Protein AF-0000000084952777 (afdb_homodimer)

Foldseek 3Di:
DDPVVVLVVLLVLLLVLQLVQCLVPRLVRRDLCSSCVSSVHDSVSVCVPAVHSLRSLLVSQLVLLLVLLCQLCVPQDPPDDLLVNLVSSQVSNLVCCLVPVSSLSSNLCVVPDVSHDPVSVVVSVVSVVVVVVSQVVCVVVQFWDPDDVVQLCVFQPSVSSVQSVCVVVVNDPCDPVNSVVNNVRSSVSTTRDD/DDPVVVLVVLLVLLLVLQLVQCLVPRLVRRDLCSSCVSSVHDSVSVCVPAVDSLRSLLVSQLVLLLVLLCQLCVPQDPPDDLLVNLVSSQVSNLVCCLVPVSSLSSNLCVVPDVSHDPVSVVVSVVSVVVVVVSQVVCVVVQFWDPDDVVQLCVFQPSVSSVQSVCVVVVNDPCDPVNSVVSNVRSSVSTTRDD

Radius of gyration: 22.23 Å; Cα contacts (8 Å, |Δi|>4): 410; chains: 2; bounding box: 71×58×43 Å

pLDDT: mean 93.54, std 6.45, range [60.22, 98.75]

Solvent-accessible surface area (backbone atoms only — not comparable to full-atom values): 20845 Å² total; per-residue (Å²): 126,55,72,69,52,51,49,50,51,51,51,50,38,42,42,52,29,39,52,55,35,28,73,74,44,36,69,77,55,43,40,67,62,57,28,17,56,70,44,70,48,55,59,72,60,49,56,75,77,28,88,40,71,66,49,43,51,39,50,40,49,44,53,51,44,48,54,49,35,56,50,20,50,60,84,70,58,88,85,57,57,63,67,60,48,49,49,49,34,50,52,31,42,51,50,46,41,70,71,37,49,68,59,40,52,45,52,48,47,54,73,75,41,93,76,55,53,66,71,56,48,55,56,44,51,58,59,46,42,70,59,54,50,47,50,52,51,22,32,74,70,60,47,25,50,92,64,56,69,66,57,49,40,25,38,50,52,51,29,51,53,52,50,50,50,35,33,75,72,70,75,39,79,78,45,73,68,50,48,51,54,48,48,50,26,19,49,42,24,38,38,46,86,125,126,56,74,68,52,52,50,51,51,49,52,50,39,42,43,51,28,38,52,56,34,29,71,74,43,35,70,77,56,43,41,67,63,56,29,17,56,68,46,70,47,56,57,71,59,50,56,76,77,28,88,40,72,65,50,42,52,39,49,40,49,46,53,49,45,49,54,50,33,56,50,20,49,61,84,69,56,88,86,56,57,63,67,60,46,50,49,49,32,52,52,30,41,52,49,46,39,70,71,38,48,68,60,38,51,44,52,49,45,53,72,75,42,92,76,55,52,68,72,55,49,55,57,48,50,58,57,45,41,69,60,54,50,48,50,52,51,23,32,74,71,60,47,25,50,93,63,56,70,67,57,48,39,24,38,51,52,52,28,52,54,52,50,51,50,34,32,74,72,71,75,38,78,76,45,72,67,49,47,52,52,49,47,51,26,19,46,43,24,38,37,47,84,125

Nearest PDB structures (foldseek):
  3pas-assembly1_A  TM=9.299E-01  e=1.338E-11  Marinobacter nauticus VT8
  4me9-assembly1_B  TM=8.737E-01  e=8.935E-10  Bacillus cereus ATCC 10987
  3ppb-assembly1_B  TM=9.055E-01  e=4.751E-09  Shewanella loihica PV-4
  5gpa-assembly1_A  TM=7.811E-01  e=4.177E-06  Halalkalibacterium halodurans C-125
  2f07-assembly1_B  TM=6.994E-01  e=6.051E-05  Bacillus subtilis subsp. subtilis str. 168

InterPro domains:
  IPR001647 DNA-binding HTH domain, TetR-type [PF00440] (14-59)
  IPR001647 DNA-binding HTH domain, TetR-type [PR00455] (14-27)
  IPR001647 DNA-binding HTH domain, TetR-type [PR00455] (35-58)
  IPR001647 DNA-binding HTH domain, TetR-type [PS50977] (8-68)
  IPR009057 Homedomain-like superfamily [SSF46689] (5-75)
  IPR023772 DNA-binding HTH domain, TetR-type, conserved site [PS01081] (26-57)
  IPR054422 Tetracyclin repressor-like HI_0893, C-terminal domain [PF22604] (83-191)

Structure (mmCIF, N/CA/C/O backbone):
data_AF-0000000084952777-model_v1
#
loop_
_entity.id
_entity.type
_entity.pdbx_description
1 polymer 'Transcriptional regulator, TetR family'
#
loop_
_atom_site.group_PDB
_atom_site.id
_atom_site.type_symbol
_atom_site.label_atom_id
_atom_site.label_alt_id
_atom_site.label_comp_id
_atom_site.label_asym_id
_atom_site.label_entity_id
_atom_site.label_seq_id
_atom_site.pdbx_PDB_ins_code
_atom_site.Cartn_x
_atom_site.Cartn_y
_atom_site.Cartn_z
_atom_site.occupancy
_atom_site.B_iso_or_equiv
_atom_site.auth_seq_id
_atom_site.auth_comp_id
_atom_site.auth_asym_id
_atom_site.auth_atom_id
_atom_site.pdbx_PDB_model_num
ATOM 1 N N . MET A 1 1 ? 35.375 -10.57 -21.797 1 60.22 1 MET A N 1
ATOM 2 C CA . MET A 1 1 ? 34.938 -10.188 -20.469 1 60.22 1 MET A CA 1
ATOM 3 C C . MET A 1 1 ? 35.438 -11.18 -19.422 1 60.22 1 MET A C 1
ATOM 5 O O . MET A 1 1 ? 35.375 -12.391 -19.625 1 60.22 1 MET A O 1
ATOM 9 N N . GLY A 1 2 ? 36.031 -10.703 -18.359 1 70.94 2 GLY A N 1
ATOM 10 C CA . GLY A 1 2 ? 36.594 -11.617 -17.375 1 70.94 2 GLY A CA 1
ATOM 11 C C . GLY A 1 2 ? 35.562 -12.484 -16.703 1 70.94 2 GLY A C 1
ATOM 12 O O . GLY A 1 2 ? 34.344 -12.195 -16.781 1 70.94 2 GLY A O 1
ATOM 13 N N . GLN A 1 3 ? 35.875 -13.742 -16.391 1 75.44 3 GLN A N 1
ATOM 14 C CA . GLN A 1 3 ? 35 -14.703 -15.719 1 75.44 3 GLN A CA 1
ATOM 15 C C . GLN A 1 3 ? 34.125 -14.031 -14.672 1 75.44 3 GLN A C 1
ATOM 17 O O . GLN A 1 3 ? 32.969 -14.359 -14.539 1 75.44 3 GLN A O 1
ATOM 22 N N . LEU A 1 4 ? 34.75 -13.117 -14.008 1 75.75 4 LEU A N 1
ATOM 23 C CA . LEU A 1 4 ? 34.031 -12.391 -12.977 1 75.75 4 LEU A CA 1
ATOM 24 C C . LEU A 1 4 ? 32.906 -11.531 -13.594 1 75.75 4 LEU A C 1
ATOM 26 O O . LEU A 1 4 ? 31.812 -11.43 -13.039 1 75.75 4 LEU A O 1
ATOM 30 N N . GLN A 1 5 ? 33.188 -10.922 -14.656 1 79.56 5 GLN A N 1
ATOM 31 C CA . GLN A 1 5 ? 32.219 -10.086 -15.344 1 79.56 5 GLN A CA 1
ATOM 32 C C . GLN A 1 5 ? 31.062 -10.922 -15.875 1 79.56 5 GLN A C 1
ATOM 34 O O . GLN A 1 5 ? 29.891 -10.508 -15.797 1 79.56 5 GLN A O 1
ATOM 39 N N . LYS A 1 6 ? 31.359 -12.047 -16.391 1 77.75 6 LYS A N 1
ATOM 40 C CA . LYS A 1 6 ? 30.328 -12.938 -16.938 1 77.75 6 LYS A CA 1
ATOM 41 C C . LYS A 1 6 ? 29.391 -13.422 -15.828 1 77.75 6 LYS A C 1
ATOM 43 O O . LYS A 1 6 ? 28.188 -13.523 -16.047 1 77.75 6 LYS A O 1
ATOM 48 N N . SER A 1 7 ? 30.047 -13.688 -14.75 1 84.25 7 SER A N 1
ATOM 49 C CA . SER A 1 7 ? 29.25 -14.141 -13.617 1 84.25 7 SER A CA 1
ATOM 50 C C . SER A 1 7 ? 28.281 -13.055 -13.148 1 84.25 7 SER A C 1
ATOM 52 O O . SER A 1 7 ? 27.109 -13.336 -12.867 1 84.25 7 SER A O 1
ATOM 54 N N . LYS A 1 8 ? 28.812 -11.852 -13.141 1 87.44 8 LYS A N 1
ATOM 55 C CA . LYS A 1 8 ? 27.969 -10.734 -12.727 1 87.44 8 LYS A CA 1
ATOM 56 C C . LYS A 1 8 ? 26.828 -10.508 -13.703 1 87.44 8 LYS A C 1
ATOM 58 O O . LYS A 1 8 ? 25.703 -10.219 -13.297 1 87.44 8 LYS A O 1
ATOM 63 N N . ILE A 1 9 ? 27.125 -10.648 -14.883 1 89.19 9 ILE A N 1
ATOM 64 C CA . ILE A 1 9 ? 26.125 -10.445 -15.938 1 89.19 9 ILE A CA 1
ATOM 65 C C . ILE A 1 9 ? 25.031 -11.5 -15.82 1 89.19 9 ILE A C 1
ATOM 67 O O . ILE A 1 9 ? 23.844 -11.18 -15.93 1 89.19 9 ILE A O 1
ATOM 71 N N . LYS A 1 10 ? 25.438 -12.688 -15.578 1 91.31 10 LYS A N 1
ATOM 72 C CA . LYS A 1 10 ? 24.469 -13.773 -15.445 1 91.31 10 LYS A CA 1
ATOM 73 C C . LYS A 1 10 ? 23.594 -13.57 -14.211 1 91.31 10 LYS A C 1
ATOM 75 O O . LYS A 1 10 ? 22.375 -13.773 -14.273 1 91.31 10 LYS A O 1
ATOM 80 N N . ARG A 1 11 ? 24.219 -13.203 -13.172 1 94.62 11 ARG A N 1
ATOM 81 C CA . ARG A 1 11 ? 23.484 -12.953 -11.938 1 94.62 11 ARG A CA 1
ATOM 82 C C . ARG A 1 11 ? 22.422 -11.867 -12.141 1 94.62 11 ARG A C 1
ATOM 84 O O . ARG A 1 11 ? 21.281 -12.031 -11.734 1 94.62 11 ARG A O 1
ATOM 91 N N . ILE A 1 12 ? 22.828 -10.828 -12.797 1 94.75 12 ILE A N 1
ATOM 92 C CA . ILE A 1 12 ? 21.938 -9.703 -13.023 1 94.75 12 ILE A CA 1
ATOM 93 C C . ILE A 1 12 ? 20.797 -10.117 -13.969 1 94.75 12 ILE A C 1
ATOM 95 O O . ILE A 1 12 ? 19.656 -9.688 -13.805 1 94.75 12 ILE A O 1
ATOM 99 N N . ALA A 1 13 ? 21.125 -10.922 -14.906 1 94.88 13 ALA A N 1
ATOM 100 C CA . ALA A 1 13 ? 20.125 -11.43 -15.828 1 94.88 13 ALA A CA 1
ATOM 101 C C . ALA A 1 13 ? 19.062 -12.242 -15.086 1 94.88 13 ALA A C 1
ATOM 103 O O . ALA A 1 13 ? 17.875 -12.133 -15.383 1 94.88 13 ALA A O 1
ATOM 104 N N . LEU A 1 14 ? 19.516 -13.016 -14.172 1 96.12 14 LEU A N 1
ATOM 105 C CA . LEU A 1 14 ? 18.609 -13.836 -13.383 1 96.12 14 LEU A CA 1
ATOM 106 C C . LEU A 1 14 ? 17.734 -12.969 -12.477 1 96.12 14 LEU A C 1
ATOM 108 O O . LEU A 1 14 ? 16.531 -13.195 -12.367 1 96.12 14 LEU A O 1
ATOM 112 N N . LEU A 1 15 ? 18.328 -11.992 -11.891 1 97.06 15 LEU A N 1
ATOM 113 C CA . LEU A 1 15 ? 17.578 -11.07 -11.055 1 97.06 15 LEU A CA 1
ATOM 114 C C . LEU A 1 15 ? 16.547 -10.305 -11.875 1 97.06 15 LEU A C 1
ATOM 116 O O . LEU A 1 15 ? 15.398 -10.156 -11.461 1 97.06 15 LEU A O 1
ATOM 120 N N . SER A 1 16 ? 16.969 -9.875 -13.039 1 96.44 16 SER A N 1
ATOM 121 C CA . SER A 1 16 ? 16.078 -9.133 -13.922 1 96.44 16 SER A CA 1
ATOM 122 C C . SER A 1 16 ? 14.914 -9.992 -14.391 1 96.44 16 SER A C 1
ATOM 124 O O . SER A 1 16 ? 13.781 -9.523 -14.469 1 96.44 16 SER A O 1
ATOM 126 N N . ALA A 1 17 ? 15.211 -11.195 -14.734 1 96.12 17 ALA A N 1
ATOM 127 C CA . ALA A 1 17 ? 14.156 -12.133 -15.117 1 96.12 17 ALA A CA 1
ATOM 128 C C . ALA A 1 17 ? 13.164 -12.336 -13.969 1 96.12 17 ALA A C 1
ATOM 130 O O . ALA A 1 17 ? 11.953 -12.367 -14.195 1 96.12 17 ALA A O 1
ATOM 131 N N . THR A 1 18 ? 13.672 -12.492 -12.797 1 96.12 18 THR A N 1
ATOM 132 C CA . THR A 1 18 ? 12.828 -12.688 -11.617 1 96.12 18 THR A CA 1
ATOM 133 C C . THR A 1 18 ? 11.945 -11.461 -11.375 1 96.12 18 THR A C 1
ATOM 135 O O . THR A 1 18 ? 10.758 -11.602 -11.094 1 96.12 18 THR A O 1
ATOM 138 N N . LEU A 1 19 ? 12.539 -10.312 -11.508 1 96.25 19 LEU A N 1
ATOM 139 C CA . LEU A 1 19 ? 11.805 -9.062 -11.344 1 96.25 19 LEU A CA 1
ATOM 140 C C . LEU A 1 19 ? 10.602 -9.008 -12.281 1 96.25 19 LEU A C 1
ATOM 142 O O . LEU A 1 19 ? 9.484 -8.727 -11.852 1 96.25 19 LEU A O 1
ATOM 146 N N . SER A 1 20 ? 10.836 -9.312 -13.484 1 94 20 SER A N 1
ATOM 147 C CA . SER A 1 20 ? 9.789 -9.281 -14.5 1 94 20 SER A CA 1
ATOM 148 C C . SER A 1 20 ? 8.688 -10.289 -14.188 1 94 20 SER A C 1
ATOM 150 O O . SER A 1 20 ? 7.504 -9.984 -14.305 1 94 20 SER A O 1
ATOM 152 N N . LEU A 1 21 ? 9.055 -11.445 -13.781 1 91.31 21 LEU A N 1
ATOM 153 C CA . LEU A 1 21 ? 8.094 -12.516 -13.523 1 91.31 21 LEU A CA 1
ATOM 154 C C . LEU A 1 21 ? 7.258 -12.203 -12.289 1 91.31 21 LEU A C 1
ATOM 156 O O . LEU A 1 21 ? 6.039 -12.406 -12.289 1 91.31 21 LEU A O 1
ATOM 160 N N . VAL A 1 22 ? 7.879 -11.727 -11.242 1 89.81 22 VAL A N 1
ATOM 161 C CA . VAL A 1 22 ? 7.172 -11.43 -10 1 89.81 22 VAL A CA 1
ATOM 162 C C . VAL A 1 22 ? 6.18 -10.289 -10.227 1 89.81 22 VAL A C 1
ATOM 164 O O . VAL A 1 22 ? 5.055 -10.328 -9.727 1 89.81 22 VAL A O 1
ATOM 167 N N . ASN A 1 23 ? 6.582 -9.266 -10.961 1 88.5 23 ASN A N 1
ATOM 168 C CA . ASN A 1 23 ? 5.711 -8.125 -11.234 1 88.5 23 ASN A CA 1
ATOM 169 C C . ASN A 1 23 ? 4.477 -8.539 -12.031 1 88.5 23 ASN A C 1
ATOM 171 O O . ASN A 1 23 ? 3.426 -7.906 -11.93 1 88.5 23 ASN A O 1
ATOM 175 N N . ASN A 1 24 ? 4.531 -9.633 -12.742 1 80.12 24 ASN A N 1
ATOM 176 C CA . ASN A 1 24 ? 3.432 -10.055 -13.602 1 80.12 24 ASN A CA 1
ATOM 177 C C . ASN A 1 24 ? 2.58 -11.133 -12.93 1 80.12 24 ASN A C 1
ATOM 179 O O . ASN A 1 24 ? 1.425 -11.336 -13.305 1 80.12 24 ASN A O 1
ATOM 183 N N . GLY A 1 25 ? 3.098 -11.75 -11.891 1 76.38 25 GLY A N 1
ATOM 184 C CA . GLY A 1 25 ? 2.336 -12.875 -11.367 1 76.38 25 GLY A CA 1
ATOM 185 C C . GLY A 1 25 ? 2.611 -13.148 -9.906 1 76.38 25 GLY A C 1
ATOM 186 O O . GLY A 1 25 ? 2.127 -14.141 -9.352 1 76.38 25 GLY A O 1
ATOM 187 N N . GLY A 1 26 ? 3.357 -12.359 -9.258 1 78.81 26 GLY A N 1
ATOM 188 C CA . GLY A 1 26 ? 3.715 -12.625 -7.875 1 78.81 26 GLY A CA 1
ATOM 189 C C . GLY A 1 26 ? 4.816 -13.656 -7.73 1 78.81 26 GLY A C 1
ATOM 190 O O . GLY A 1 26 ? 5.32 -14.18 -8.727 1 78.81 26 GLY A O 1
ATOM 191 N N . ILE A 1 27 ? 5.188 -13.953 -6.527 1 80.94 27 ILE A N 1
ATOM 192 C CA . ILE A 1 27 ? 6.32 -14.836 -6.25 1 80.94 27 ILE A CA 1
ATOM 193 C C . ILE A 1 27 ? 5.984 -16.266 -6.688 1 80.94 27 ILE A C 1
ATOM 195 O O . ILE A 1 27 ? 6.867 -17 -7.129 1 80.94 27 ILE A O 1
ATOM 199 N N . GLN A 1 28 ? 4.766 -16.578 -6.484 1 78.62 28 GLN A N 1
ATOM 200 C CA . GLN A 1 28 ? 4.359 -17.922 -6.859 1 78.62 28 GLN A CA 1
ATOM 201 C C . GLN A 1 28 ? 4.484 -18.141 -8.367 1 78.62 28 GLN A C 1
ATOM 203 O O . GLN A 1 28 ? 4.707 -19.25 -8.82 1 78.62 28 GLN A O 1
ATOM 208 N N . GLY A 1 29 ? 4.398 -17.172 -9.062 1 78.56 29 GLY A N 1
ATOM 209 C CA . GLY A 1 29 ? 4.488 -17.25 -10.516 1 78.56 29 GLY A CA 1
ATOM 210 C C . GLY A 1 29 ? 5.918 -17.297 -11.023 1 78.56 29 GLY A C 1
ATOM 211 O O . GLY A 1 29 ? 6.156 -17.594 -12.195 1 78.56 29 GLY A O 1
ATOM 212 N N . ALA A 1 30 ? 6.816 -16.984 -10.188 1 85.62 30 ALA A N 1
ATOM 213 C CA . ALA A 1 30 ? 8.219 -16.953 -10.586 1 85.62 30 ALA A CA 1
ATOM 214 C C . ALA A 1 30 ? 8.945 -18.234 -10.188 1 85.62 30 ALA A C 1
ATOM 216 O O . ALA A 1 30 ? 9.836 -18.203 -9.344 1 85.62 30 ALA A O 1
ATOM 217 N N . SER A 1 31 ? 8.672 -19.328 -10.914 1 88.94 31 SER A N 1
ATOM 218 C CA . SER A 1 31 ? 9.375 -20.578 -10.641 1 88.94 31 SER A CA 1
ATOM 219 C C . SER A 1 31 ? 10.805 -20.516 -11.148 1 88.94 31 SER A C 1
ATOM 221 O O . SER A 1 31 ? 11.125 -19.75 -12.062 1 88.94 31 SER A O 1
ATOM 223 N N . MET A 1 32 ? 11.625 -21.453 -10.57 1 93.25 32 MET A N 1
ATOM 224 C CA . MET A 1 32 ? 13.023 -21.484 -10.977 1 93.25 32 MET A CA 1
ATOM 225 C C . MET A 1 32 ? 13.164 -21.844 -12.445 1 93.25 32 MET A C 1
ATOM 227 O O . MET A 1 32 ? 14.016 -21.297 -13.148 1 93.25 32 MET A O 1
ATOM 231 N N . ALA A 1 33 ? 12.344 -22.672 -12.867 1 93.31 33 ALA A N 1
ATOM 232 C CA . ALA A 1 33 ? 12.336 -23.078 -14.266 1 93.31 33 ALA A CA 1
ATOM 233 C C . ALA A 1 33 ? 11.992 -21.906 -15.18 1 93.31 33 ALA A C 1
ATOM 235 O O . ALA A 1 33 ? 12.648 -21.688 -16.203 1 93.31 33 ALA A O 1
ATOM 236 N N . LYS A 1 34 ? 11.008 -21.156 -14.906 1 93.75 34 LYS A N 1
ATOM 237 C CA . LYS A 1 34 ? 10.578 -20 -15.703 1 93.75 34 LYS A CA 1
ATOM 238 C C . LYS A 1 34 ? 11.641 -18.906 -15.695 1 93.75 34 LYS A C 1
ATOM 240 O O . LYS A 1 34 ? 11.883 -18.266 -16.719 1 93.75 34 LYS A O 1
ATOM 245 N N . VAL A 1 35 ? 12.25 -18.688 -14.555 1 96 35 VAL A N 1
ATOM 246 C CA . VAL A 1 35 ? 13.312 -17.688 -14.438 1 96 35 VAL A CA 1
ATOM 247 C C . VAL A 1 35 ? 14.461 -18.047 -15.383 1 96 35 VAL A C 1
ATOM 249 O O . VAL A 1 35 ? 14.969 -17.188 -16.109 1 96 35 VAL A O 1
ATOM 252 N N . ALA A 1 36 ? 14.812 -19.328 -15.336 1 95.31 36 ALA A N 1
ATOM 253 C CA . ALA A 1 36 ? 15.883 -19.797 -16.219 1 95.31 36 ALA A CA 1
ATOM 254 C C . ALA A 1 36 ? 15.539 -19.562 -17.672 1 95.31 36 ALA A C 1
ATOM 256 O O . ALA A 1 36 ? 16.375 -19.109 -18.453 1 95.31 36 ALA A O 1
ATOM 257 N N . LYS A 1 37 ? 14.367 -19.875 -18 1 95.5 37 LYS A N 1
ATOM 258 C CA . LYS A 1 37 ? 13.891 -19.719 -19.375 1 95.5 37 LYS A CA 1
ATOM 259 C C . LYS A 1 37 ? 13.945 -18.25 -19.812 1 95.5 37 LYS A C 1
ATOM 261 O O . LYS A 1 37 ? 14.477 -17.938 -20.875 1 95.5 37 LYS A O 1
ATOM 266 N N . VAL A 1 38 ? 13.469 -17.375 -19.031 1 94.5 38 VAL A N 1
ATOM 267 C CA . VAL A 1 38 ? 13.406 -15.953 -19.344 1 94.5 38 VAL A CA 1
ATOM 268 C C . VAL A 1 38 ? 14.82 -15.375 -19.422 1 94.5 38 VAL A C 1
ATOM 270 O O . VAL A 1 38 ? 15.102 -14.516 -20.266 1 94.5 38 VAL A O 1
ATOM 273 N N . ALA A 1 39 ? 15.672 -15.859 -18.547 1 95.19 39 ALA A N 1
ATOM 274 C CA . ALA A 1 39 ? 17.062 -15.383 -18.516 1 95.19 39 ALA A CA 1
ATOM 275 C C . ALA A 1 39 ? 17.906 -16.078 -19.562 1 95.19 39 ALA A C 1
ATOM 277 O O . ALA A 1 39 ? 19.078 -15.758 -19.734 1 95.19 39 ALA A O 1
ATOM 278 N N . ASN A 1 40 ? 17.344 -17.047 -20.219 1 94.88 40 ASN A N 1
ATOM 279 C CA . ASN A 1 40 ? 18.016 -17.797 -21.266 1 94.88 40 ASN A CA 1
ATOM 280 C C . ASN A 1 40 ? 19.25 -18.531 -20.734 1 94.88 40 ASN A C 1
ATOM 282 O O . ASN A 1 40 ? 20.344 -18.406 -21.281 1 94.88 40 ASN A O 1
ATOM 286 N N . VAL A 1 41 ? 19.031 -19.219 -19.625 1 94.44 41 VAL A N 1
ATOM 287 C CA . VAL A 1 41 ? 20.047 -20.078 -19.047 1 94.44 41 VAL A CA 1
ATOM 288 C C . VAL A 1 41 ? 19.438 -21.406 -18.641 1 94.44 41 VAL A C 1
ATOM 290 O O . VAL A 1 41 ? 18.219 -21.578 -18.672 1 94.44 41 VAL A O 1
ATOM 293 N N . SER A 1 42 ? 20.328 -22.344 -18.359 1 90.94 42 SER A N 1
ATOM 294 C CA . SER A 1 42 ? 19.828 -23.609 -17.859 1 90.94 42 SER A CA 1
ATOM 295 C C . SER A 1 42 ? 19.406 -23.484 -16.391 1 90.94 42 SER A C 1
ATOM 297 O O . SER A 1 42 ? 19.938 -22.656 -15.656 1 90.94 42 SER A O 1
ATOM 299 N N . PRO A 1 43 ? 18.422 -24.297 -15.953 1 91.12 43 PRO A N 1
ATOM 300 C CA . PRO A 1 43 ? 18.047 -24.312 -14.547 1 91.12 43 PRO A CA 1
ATOM 301 C C . PRO A 1 43 ? 19.219 -24.578 -13.609 1 91.12 43 PRO A C 1
ATOM 303 O O . PRO A 1 43 ? 19.297 -24.016 -12.516 1 91.12 43 PRO A O 1
ATOM 306 N N . ALA A 1 44 ? 20.141 -25.375 -14.039 1 91.19 44 ALA A N 1
ATOM 307 C CA . ALA A 1 44 ? 21.312 -25.688 -13.227 1 91.19 44 ALA A CA 1
ATOM 308 C C . ALA A 1 44 ? 22.156 -24.453 -12.961 1 91.19 44 ALA A C 1
ATOM 310 O O . ALA A 1 44 ? 22.75 -24.312 -11.891 1 91.19 44 ALA A O 1
ATOM 311 N N . THR A 1 45 ? 22.172 -23.578 -13.812 1 93 45 THR A N 1
ATOM 312 C CA . THR A 1 45 ? 22.953 -22.344 -13.719 1 93 45 THR A CA 1
ATOM 313 C C . THR A 1 45 ? 22.422 -21.453 -12.594 1 93 45 THR A C 1
ATOM 315 O O . THR A 1 45 ? 23.188 -20.75 -11.938 1 93 45 THR A O 1
ATOM 318 N N . ILE A 1 46 ? 21.109 -21.484 -12.383 1 94.62 46 ILE A N 1
ATOM 319 C CA . ILE A 1 46 ? 20.516 -20.656 -11.336 1 94.62 46 ILE A CA 1
ATOM 320 C C . ILE A 1 46 ? 21.109 -21.016 -9.984 1 94.62 46 ILE A C 1
ATOM 322 O O . ILE A 1 46 ? 21.391 -20.141 -9.164 1 94.62 46 ILE A O 1
ATOM 326 N N . TYR A 1 47 ? 21.344 -22.281 -9.828 1 93.88 47 TYR A N 1
ATOM 327 C CA . TYR A 1 47 ? 21.75 -22.797 -8.516 1 93.88 47 TYR A CA 1
ATOM 328 C C . TYR A 1 47 ? 23.219 -22.5 -8.242 1 93.88 47 TYR A C 1
ATOM 330 O O . TYR A 1 47 ? 23.703 -22.703 -7.125 1 93.88 47 TYR A O 1
ATOM 338 N N . LEU A 1 48 ? 23.875 -22.016 -9.219 1 94.56 48 LEU A N 1
ATOM 339 C CA . LEU A 1 48 ? 25.234 -21.516 -9.008 1 94.56 48 LEU A CA 1
ATOM 340 C C . LEU A 1 48 ? 25.203 -20.188 -8.25 1 94.56 48 LEU A C 1
ATOM 342 O O . LEU A 1 48 ? 26.188 -19.828 -7.594 1 94.56 48 LEU A O 1
ATOM 346 N N . TYR A 1 49 ? 24.125 -19.562 -8.352 1 95.31 49 TYR A N 1
ATOM 347 C CA . TYR A 1 49 ? 24.062 -18.219 -7.809 1 95.31 49 TYR A CA 1
ATOM 348 C C . TYR A 1 49 ? 23.078 -18.141 -6.641 1 95.31 49 TYR A C 1
ATOM 350 O O . TYR A 1 49 ? 23.219 -17.297 -5.758 1 95.31 49 TYR A O 1
ATOM 358 N N . PHE A 1 50 ? 22.109 -18.984 -6.664 1 96.75 50 PHE A N 1
ATOM 359 C CA . PHE A 1 50 ? 21.031 -18.922 -5.68 1 96.75 50 PHE A CA 1
ATOM 360 C C . PHE A 1 50 ? 20.703 -20.312 -5.152 1 96.75 50 PHE A C 1
ATOM 362 O O . PHE A 1 50 ? 20.562 -21.266 -5.926 1 96.75 50 PHE A O 1
ATOM 369 N N . GLU A 1 51 ? 20.453 -20.375 -3.902 1 96 51 GLU A N 1
ATOM 370 C CA . GLU A 1 51 ? 20.25 -21.672 -3.244 1 96 51 GLU A CA 1
ATOM 371 C C . GLU A 1 51 ? 18.812 -22.156 -3.422 1 96 51 GLU A C 1
ATOM 373 O O . GLU A 1 51 ? 18.562 -23.359 -3.402 1 96 51 GLU A O 1
ATOM 378 N N . SER A 1 52 ? 17.953 -21.234 -3.516 1 94.56 52 SER A N 1
ATOM 379 C CA . SER A 1 52 ? 16.531 -21.547 -3.586 1 94.56 52 SER A CA 1
ATOM 380 C C . SER A 1 52 ? 15.742 -20.359 -4.145 1 94.56 52 SER A C 1
ATOM 382 O O . SER A 1 52 ? 16.297 -19.281 -4.348 1 94.56 52 SER A O 1
ATOM 384 N N . LYS A 1 53 ? 14.57 -20.641 -4.391 1 93.38 53 LYS A N 1
ATOM 385 C CA . LYS A 1 53 ? 13.68 -19.562 -4.812 1 93.38 53 LYS A CA 1
ATOM 386 C C . LYS A 1 53 ? 13.633 -18.438 -3.781 1 93.38 53 LYS A C 1
ATOM 388 O O . LYS A 1 53 ? 13.68 -17.266 -4.137 1 93.38 53 LYS A O 1
ATOM 393 N N . GLN A 1 54 ? 13.547 -18.859 -2.545 1 94.56 54 GLN A N 1
ATOM 394 C CA . GLN A 1 54 ? 13.516 -17.875 -1.462 1 94.56 54 GLN A CA 1
ATOM 395 C C . GLN A 1 54 ? 14.789 -17.047 -1.439 1 94.56 54 GLN A C 1
ATOM 397 O O . GLN A 1 54 ? 14.734 -15.82 -1.298 1 94.56 54 GLN A O 1
ATOM 402 N N . ASP A 1 55 ? 15.82 -17.703 -1.57 1 96.69 55 ASP A N 1
ATOM 403 C CA 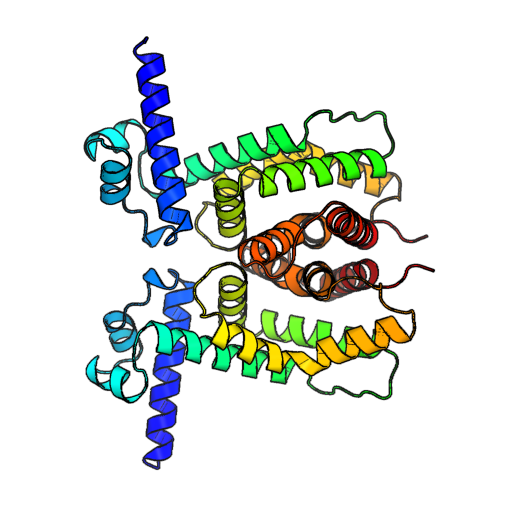. ASP A 1 55 ? 17.094 -17 -1.607 1 96.69 55 ASP A CA 1
ATOM 404 C C . ASP A 1 55 ? 17.156 -16.031 -2.787 1 96.69 55 ASP A C 1
ATOM 406 O O . ASP A 1 55 ? 17.656 -14.906 -2.654 1 96.69 55 ASP A O 1
ATOM 410 N N . LEU A 1 56 ? 16.734 -16.484 -3.953 1 96.75 56 LEU A N 1
ATOM 411 C CA . LEU A 1 56 ? 16.703 -15.68 -5.164 1 96.75 56 LEU A CA 1
ATOM 412 C C . LEU A 1 56 ? 15.883 -14.406 -4.949 1 96.75 56 LEU A C 1
ATOM 414 O O . LEU A 1 56 ? 16.344 -13.305 -5.242 1 96.75 56 LEU A O 1
ATOM 418 N N . VAL A 1 57 ? 14.734 -14.508 -4.418 1 96.31 57 VAL A N 1
ATOM 419 C CA . VAL A 1 57 ? 13.836 -13.367 -4.207 1 96.31 57 VAL A CA 1
ATOM 420 C C . VAL A 1 57 ? 14.422 -12.445 -3.139 1 96.31 57 VAL A C 1
ATOM 422 O O . VAL A 1 57 ? 14.328 -11.227 -3.25 1 96.31 57 VAL A O 1
ATOM 425 N N . ASN A 1 58 ? 14.977 -13.023 -2.107 1 97.56 58 ASN A N 1
ATOM 426 C CA . ASN A 1 58 ? 15.633 -12.219 -1.081 1 97.56 58 ASN A CA 1
ATOM 427 C C . ASN A 1 58 ? 16.766 -11.375 -1.668 1 97.56 58 ASN A C 1
ATOM 429 O O . ASN A 1 58 ? 16.891 -10.188 -1.344 1 97.56 58 ASN A O 1
ATOM 433 N N . GLN A 1 59 ? 17.5 -11.977 -2.457 1 97.38 59 GLN A N 1
ATOM 434 C CA . GLN A 1 59 ? 18.625 -11.258 -3.066 1 97.38 59 GLN A CA 1
ATOM 435 C C . GLN A 1 59 ? 18.125 -10.188 -4.035 1 97.38 59 GLN A C 1
ATOM 437 O O . GLN A 1 59 ? 18.719 -9.109 -4.133 1 97.38 59 GLN A O 1
ATOM 442 N N . LEU A 1 60 ? 17.109 -10.531 -4.793 1 97.88 60 LEU A N 1
ATOM 443 C CA . LEU A 1 60 ? 16.5 -9.523 -5.648 1 97.88 60 LEU A CA 1
ATOM 444 C C . LEU A 1 60 ? 16.062 -8.312 -4.832 1 97.88 60 LEU A C 1
ATOM 446 O O . LEU A 1 60 ? 16.281 -7.168 -5.234 1 97.88 60 LEU A O 1
ATOM 450 N N . TYR A 1 61 ? 15.43 -8.562 -3.727 1 97.94 61 TYR A N 1
ATOM 451 C CA . TYR A 1 61 ? 14.945 -7.5 -2.844 1 97.94 61 TYR A CA 1
ATOM 452 C C . TYR A 1 61 ? 16.094 -6.586 -2.418 1 97.94 61 TYR A C 1
ATOM 454 O O . TYR A 1 61 ? 15.992 -5.363 -2.533 1 97.94 61 TYR A O 1
ATOM 462 N N . LEU A 1 62 ? 17.125 -7.203 -1.932 1 98.19 62 LEU A N 1
ATOM 463 C CA . LEU A 1 62 ? 18.266 -6.414 -1.475 1 98.19 62 LEU A CA 1
ATOM 464 C C . LEU A 1 62 ? 18.891 -5.641 -2.629 1 98.19 62 LEU A C 1
ATOM 466 O O . LEU A 1 62 ? 19.312 -4.492 -2.459 1 98.19 62 LEU A O 1
ATOM 470 N N . TYR A 1 63 ? 18.938 -6.258 -3.775 1 97.94 63 TYR A N 1
ATOM 471 C CA . TYR A 1 63 ? 19.484 -5.613 -4.965 1 97.94 63 TYR A CA 1
ATOM 472 C C . TYR A 1 63 ? 18.672 -4.383 -5.34 1 97.94 63 TYR A C 1
ATOM 474 O O . TYR A 1 63 ? 19.219 -3.301 -5.547 1 97.94 63 TYR A O 1
ATOM 482 N N . VAL A 1 64 ? 17.406 -4.52 -5.422 1 97.94 64 VAL A N 1
ATOM 483 C CA . VAL A 1 64 ? 16.516 -3.422 -5.805 1 97.94 64 VAL A CA 1
ATOM 484 C C . VAL A 1 64 ? 16.531 -2.352 -4.715 1 97.94 64 VAL A C 1
ATOM 486 O O . VAL A 1 64 ? 16.578 -1.156 -5.012 1 97.94 64 VAL A O 1
ATOM 489 N N . LYS A 1 65 ? 16.531 -2.75 -3.471 1 97.88 65 LYS A N 1
ATOM 490 C CA . LYS A 1 65 ? 16.5 -1.829 -2.338 1 97.88 65 LYS A CA 1
ATOM 491 C C . LYS A 1 65 ? 17.781 -0.989 -2.289 1 97.88 65 LYS A C 1
ATOM 493 O O . LYS A 1 65 ? 17.734 0.2 -1.969 1 97.88 65 LYS A O 1
ATOM 498 N N . SER A 1 66 ? 18.844 -1.654 -2.537 1 97.62 66 SER A N 1
ATOM 499 C CA . SER A 1 66 ? 20.109 -0.933 -2.547 1 97.62 66 SER A CA 1
ATOM 500 C C . SER A 1 66 ? 20.125 0.155 -3.617 1 97.62 66 SER A C 1
ATOM 502 O O . SER A 1 66 ? 20.578 1.273 -3.369 1 97.62 66 SER A O 1
ATOM 504 N N . GLY A 1 67 ? 19.672 -0.225 -4.816 1 97.44 67 GLY A N 1
ATOM 505 C CA . GLY A 1 67 ? 19.562 0.774 -5.867 1 97.44 67 GLY A CA 1
ATOM 506 C C . GLY A 1 67 ? 18.625 1.91 -5.512 1 97.44 67 GLY A C 1
ATOM 507 O O . GLY A 1 67 ? 18.922 3.076 -5.773 1 97.44 67 GLY A O 1
ATOM 508 N N . PHE A 1 68 ? 17.531 1.628 -4.918 1 98.06 68 PHE A N 1
ATOM 509 C CA . PHE A 1 68 ? 16.562 2.617 -4.469 1 98.06 68 PHE A CA 1
ATOM 510 C C . PHE A 1 68 ? 17.188 3.568 -3.455 1 98.06 68 PHE A C 1
ATOM 512 O O . PHE A 1 68 ? 17.016 4.785 -3.555 1 98.06 68 PHE A O 1
ATOM 519 N N . ALA A 1 69 ? 17.906 3.01 -2.49 1 97.81 69 ALA A N 1
ATOM 520 C CA . ALA A 1 69 ? 18.531 3.816 -1.451 1 97.81 69 ALA A CA 1
ATOM 521 C C . ALA A 1 69 ? 19.578 4.754 -2.049 1 97.81 69 ALA A C 1
ATOM 523 O O . ALA A 1 69 ? 19.672 5.922 -1.655 1 97.81 69 ALA A O 1
ATOM 524 N N . GLU A 1 70 ? 20.344 4.195 -2.969 1 97.56 70 GLU A N 1
ATOM 525 C CA . GLU A 1 70 ? 21.359 5.02 -3.623 1 97.56 70 GLU A CA 1
ATOM 526 C C . GLU A 1 70 ? 20.719 6.242 -4.289 1 97.56 70 GLU A C 1
ATOM 528 O O . GLU A 1 70 ? 21.25 7.352 -4.184 1 97.56 70 GLU A O 1
ATOM 533 N N . ALA A 1 71 ? 19.672 6.039 -4.93 1 97.75 71 ALA A N 1
ATOM 534 C CA . ALA A 1 71 ? 18.953 7.133 -5.59 1 97.75 71 ALA A CA 1
ATOM 535 C C . ALA A 1 71 ? 18.328 8.07 -4.566 1 97.75 71 ALA A C 1
ATOM 537 O O . ALA A 1 71 ? 18.406 9.297 -4.711 1 97.75 71 ALA A O 1
ATOM 538 N N . ALA A 1 72 ? 17.734 7.539 -3.559 1 97.62 72 ALA A N 1
ATOM 539 C CA . ALA A 1 72 ? 16.984 8.289 -2.561 1 97.62 72 ALA A CA 1
ATOM 540 C C . ALA A 1 72 ? 17.875 9.281 -1.824 1 97.62 72 ALA A C 1
ATOM 542 O O . ALA A 1 72 ? 17.453 10.383 -1.484 1 97.62 72 ALA A O 1
ATOM 543 N N . PHE A 1 73 ? 19.094 8.883 -1.63 1 97.38 73 PHE A N 1
ATOM 544 C CA . PHE A 1 73 ? 19.922 9.68 -0.736 1 97.38 73 PHE A CA 1
ATOM 545 C C . PHE A 1 73 ? 21.016 10.406 -1.515 1 97.38 73 PHE A C 1
ATOM 547 O O . PHE A 1 73 ? 22.016 10.852 -0.935 1 97.38 73 PHE A O 1
ATOM 554 N N . LYS A 1 74 ? 20.781 10.438 -2.764 1 94.94 74 LYS A N 1
ATOM 555 C CA . LYS A 1 74 ? 21.672 11.266 -3.572 1 94.94 74 LYS A CA 1
ATOM 556 C C . LYS A 1 74 ? 21.672 12.719 -3.086 1 94.94 74 LYS A C 1
ATOM 558 O O . LYS A 1 74 ? 20.609 13.328 -2.951 1 94.94 74 LYS A O 1
ATOM 563 N N . GLY A 1 75 ? 22.875 13.258 -2.729 1 89.25 75 GLY A N 1
ATOM 564 C CA . GLY A 1 75 ? 23 14.641 -2.307 1 89.25 75 GLY A CA 1
ATOM 565 C C . GLY A 1 75 ? 22.625 14.859 -0.851 1 89.25 75 GLY A C 1
ATOM 566 O O . GLY A 1 75 ? 22.375 15.984 -0.432 1 89.25 75 GLY A O 1
ATOM 567 N N . TYR A 1 76 ? 22.469 13.805 -0.181 1 86.19 76 TYR A N 1
ATOM 568 C CA . TYR A 1 76 ? 22.172 13.914 1.243 1 86.19 76 TYR A CA 1
ATOM 569 C C . TYR A 1 76 ? 23.25 14.711 1.967 1 86.19 76 TYR A C 1
ATOM 571 O O . TYR A 1 76 ? 24.453 14.461 1.788 1 86.19 76 TYR A O 1
ATOM 579 N N . ASN A 1 77 ? 22.797 15.781 2.619 1 84.44 77 ASN A N 1
ATOM 580 C CA . ASN A 1 77 ? 23.641 16.688 3.393 1 84.44 77 ASN A CA 1
ATOM 581 C C . ASN A 1 77 ? 23.047 16.969 4.77 1 84.44 77 ASN A C 1
ATOM 583 O O . ASN A 1 77 ? 22 17.609 4.875 1 84.44 77 ASN A O 1
ATOM 587 N N . GLN A 1 78 ? 23.703 16.625 5.805 1 80.94 78 GLN A N 1
ATOM 588 C CA . GLN A 1 78 ? 23.172 16.719 7.16 1 80.94 78 GLN A CA 1
ATOM 589 C C . GLN A 1 78 ? 23.25 18.156 7.688 1 80.94 78 GLN A C 1
ATOM 591 O O . GLN A 1 78 ? 22.672 18.469 8.734 1 80.94 78 GLN A O 1
ATOM 596 N N . ASP A 1 79 ? 23.734 19.016 6.926 1 86 79 ASP A N 1
ATOM 597 C CA . ASP A 1 79 ? 24.016 20.359 7.457 1 86 79 ASP A CA 1
ATOM 598 C C . ASP A 1 79 ? 22.906 21.328 7.098 1 86 79 ASP A C 1
ATOM 600 O O . ASP A 1 79 ? 23 22.531 7.387 1 86 79 ASP A O 1
ATOM 604 N N . ILE A 1 80 ? 21.859 20.906 6.594 1 90.12 80 ILE A N 1
ATOM 605 C CA . ILE A 1 80 ? 20.766 21.797 6.238 1 90.12 80 ILE A CA 1
ATOM 606 C C . ILE A 1 80 ? 19.531 21.469 7.074 1 90.12 80 ILE A C 1
ATOM 608 O O . ILE A 1 80 ? 19.578 20.594 7.949 1 90.12 80 ILE A O 1
ATOM 612 N N . ALA A 1 81 ? 18.406 22.266 6.875 1 95 81 ALA A N 1
ATOM 613 C CA . ALA A 1 81 ? 17.188 22.125 7.68 1 95 81 ALA A CA 1
ATOM 614 C C . ALA A 1 81 ? 16.516 20.766 7.426 1 95 81 ALA A C 1
ATOM 616 O O . ALA A 1 81 ? 16.531 20.266 6.297 1 95 81 ALA A O 1
ATOM 617 N N . VAL A 1 82 ? 15.953 20.156 8.469 1 96.44 82 VAL A N 1
ATOM 618 C CA . VAL A 1 82 ? 15.336 18.844 8.445 1 96.44 82 VAL A CA 1
ATOM 619 C C . VAL A 1 82 ? 14.32 18.766 7.309 1 96.44 82 VAL A C 1
ATOM 621 O O . VAL A 1 82 ? 14.32 17.812 6.527 1 96.44 82 VAL A O 1
ATOM 624 N N . LYS A 1 83 ? 13.492 19.781 7.184 1 96.81 83 LYS A N 1
ATOM 625 C CA . LYS A 1 83 ? 12.469 19.766 6.148 1 96.81 83 LYS A CA 1
ATOM 626 C C . LYS A 1 83 ? 13.086 19.75 4.754 1 96.81 83 LYS A C 1
ATOM 628 O O . LYS A 1 83 ? 12.594 19.047 3.861 1 96.81 83 LYS A O 1
ATOM 633 N N . ASP A 1 84 ? 14.102 20.531 4.559 1 96.69 84 ASP A N 1
ATOM 634 C CA . ASP A 1 84 ? 14.75 20.609 3.252 1 96.69 84 ASP A CA 1
ATOM 635 C C . ASP A 1 84 ? 15.391 19.281 2.873 1 96.69 84 ASP A C 1
ATOM 637 O O . ASP A 1 84 ? 15.32 18.859 1.715 1 96.69 84 ASP A O 1
ATOM 641 N N . ILE A 1 85 ? 16.047 18.641 3.818 1 96.56 85 ILE A N 1
ATOM 642 C CA . ILE A 1 85 ? 16.625 17.328 3.562 1 96.56 85 ILE A CA 1
ATOM 643 C C . ILE A 1 85 ? 15.531 16.312 3.238 1 96.56 85 ILE A C 1
ATOM 645 O O . ILE A 1 85 ? 15.656 15.539 2.287 1 96.56 85 ILE A O 1
ATOM 649 N N . PHE A 1 86 ? 14.5 16.344 4.043 1 97.62 86 PHE A N 1
ATOM 650 C CA . PHE A 1 86 ? 13.391 15.422 3.828 1 97.62 86 PHE A CA 1
ATOM 651 C C . PHE A 1 86 ? 12.773 15.625 2.449 1 97.62 86 PHE A C 1
ATOM 653 O O . PHE A 1 86 ? 12.461 14.656 1.756 1 97.62 86 PHE A O 1
ATOM 660 N N . LYS A 1 87 ? 12.617 16.891 2.098 1 97.62 87 LYS A N 1
ATOM 661 C CA . LYS A 1 87 ? 12.07 17.203 0.781 1 97.62 87 LYS A CA 1
ATOM 662 C C . LYS A 1 87 ? 12.938 16.609 -0.328 1 97.62 87 LYS A C 1
ATOM 664 O O . LYS A 1 87 ? 12.422 16.016 -1.276 1 97.62 87 LYS A O 1
ATOM 669 N N . ARG A 1 88 ? 14.164 16.75 -0.222 1 96.94 88 ARG A N 1
ATOM 670 C CA . ARG A 1 88 ? 15.086 16.219 -1.22 1 96.94 88 ARG A CA 1
ATOM 671 C C . ARG A 1 88 ? 14.984 14.703 -1.297 1 96.94 88 ARG A C 1
ATOM 673 O O . ARG A 1 88 ? 14.883 14.133 -2.387 1 96.94 88 ARG A O 1
ATOM 680 N N . ILE A 1 89 ? 15.039 14.055 -0.159 1 97.69 89 ILE A N 1
ATOM 681 C CA . ILE A 1 89 ? 14.938 12.602 -0.107 1 97.69 89 ILE A CA 1
ATOM 682 C C . ILE A 1 89 ? 13.617 12.148 -0.737 1 97.69 89 ILE A C 1
ATOM 684 O O . ILE A 1 89 ? 13.602 11.234 -1.563 1 97.69 89 ILE A O 1
ATOM 688 N N . TRP A 1 90 ? 12.562 12.805 -0.381 1 98.25 90 TRP A N 1
ATOM 689 C CA . TRP A 1 90 ? 11.219 12.461 -0.845 1 98.25 90 TRP A CA 1
ATOM 690 C C . TRP A 1 90 ? 11.125 12.57 -2.363 1 98.25 90 TRP A C 1
ATOM 692 O O . TRP A 1 90 ? 10.609 11.672 -3.027 1 98.25 90 TRP A O 1
ATOM 702 N N . PHE A 1 91 ? 11.633 13.633 -2.932 1 98.06 91 PHE A N 1
ATOM 703 C CA . PHE A 1 91 ? 11.57 13.836 -4.375 1 98.06 91 PHE A CA 1
ATOM 704 C C . PHE A 1 91 ? 12.516 12.883 -5.098 1 98.06 91 PHE A C 1
ATOM 706 O O . PHE A 1 91 ? 12.219 12.438 -6.211 1 98.06 91 PHE A O 1
ATOM 713 N N . ASN A 1 92 ? 13.656 12.609 -4.48 1 98.06 92 ASN A N 1
ATOM 714 C CA . ASN A 1 92 ? 14.523 11.57 -5.035 1 98.06 92 ASN A CA 1
ATOM 715 C C . ASN A 1 92 ? 13.805 10.227 -5.117 1 98.06 92 ASN A C 1
ATOM 717 O O . ASN A 1 92 ? 13.875 9.547 -6.141 1 98.06 92 ASN A O 1
ATOM 721 N N . MET A 1 93 ? 13.156 9.859 -4.078 1 98.06 93 MET A N 1
ATOM 722 C CA . MET A 1 93 ? 12.406 8.602 -4.043 1 98.06 93 MET A CA 1
ATOM 723 C C . MET A 1 93 ? 11.32 8.594 -5.113 1 98.06 93 MET A C 1
ATOM 725 O O . MET A 1 93 ? 11.156 7.602 -5.832 1 98.06 93 MET A O 1
ATOM 729 N N . SER A 1 94 ? 10.594 9.688 -5.172 1 97.5 94 SER A N 1
ATOM 730 C CA . SER A 1 94 ? 9.523 9.773 -6.164 1 97.5 94 SER A CA 1
ATOM 731 C C . SER A 1 94 ? 10.078 9.68 -7.582 1 97.5 94 SER A C 1
ATOM 733 O O . SER A 1 94 ? 9.484 9.023 -8.445 1 97.5 94 SER A O 1
ATOM 735 N N . SER A 1 95 ? 11.164 10.336 -7.824 1 97.19 95 SER A N 1
ATOM 736 C CA . SER A 1 95 ? 11.805 10.281 -9.133 1 97.19 95 SER A CA 1
ATOM 737 C C . SER A 1 95 ? 12.227 8.859 -9.492 1 97.19 95 SER A C 1
ATOM 739 O O . SER A 1 95 ? 12.047 8.422 -10.625 1 97.19 95 SER A O 1
ATOM 741 N N . PHE A 1 96 ? 12.828 8.211 -8.578 1 97.5 96 PHE A N 1
ATOM 742 C CA . PHE A 1 96 ? 13.203 6.82 -8.797 1 97.5 96 PHE A CA 1
ATOM 743 C C . PHE A 1 96 ? 11.992 5.984 -9.195 1 97.5 96 PHE A C 1
ATOM 745 O O . PHE A 1 96 ? 12.031 5.238 -10.172 1 97.5 96 PHE A O 1
ATOM 752 N N . LYS A 1 97 ? 10.945 6.086 -8.406 1 96.5 97 LYS A N 1
ATOM 753 C CA . LYS A 1 97 ? 9.758 5.254 -8.617 1 96.5 97 LYS A CA 1
ATOM 754 C C . LYS A 1 97 ? 9.102 5.562 -9.961 1 96.5 97 LYS A C 1
ATOM 756 O O . LYS A 1 97 ? 8.523 4.676 -10.594 1 96.5 97 LYS A O 1
ATOM 761 N N . LEU A 1 98 ? 9.195 6.812 -10.43 1 95.19 98 LEU A N 1
ATOM 762 C CA . LEU A 1 98 ? 8.664 7.203 -11.734 1 95.19 98 LEU A CA 1
ATOM 763 C C . LEU A 1 98 ? 9.531 6.652 -12.859 1 95.19 98 LEU A C 1
ATOM 765 O O . LEU A 1 98 ? 9.016 6.273 -13.914 1 95.19 98 LEU A O 1
ATOM 769 N N . GLU A 1 99 ? 10.781 6.598 -12.641 1 95.62 99 GLU A N 1
ATOM 770 C CA . GLU A 1 99 ? 11.727 6.195 -13.68 1 95.62 99 GLU A CA 1
ATOM 771 C C . GLU A 1 99 ? 11.867 4.676 -13.734 1 95.62 99 GLU A C 1
ATOM 773 O O . GLU A 1 99 ? 12.016 4.102 -14.812 1 95.62 99 GLU A O 1
ATOM 778 N N . PHE A 1 100 ? 11.883 4.082 -12.586 1 96.25 100 PHE A N 1
ATOM 779 C CA . PHE A 1 100 ? 12.078 2.643 -12.461 1 96.25 100 PHE A CA 1
ATOM 780 C C . PHE A 1 100 ? 10.812 1.961 -11.961 1 96.25 100 PHE A C 1
ATOM 782 O O . PHE A 1 100 ? 10.797 1.381 -10.875 1 96.25 100 PHE A O 1
ATOM 789 N N . LYS A 1 101 ? 9.867 1.854 -12.836 1 94.06 101 LYS A N 1
ATOM 790 C CA . LYS A 1 101 ? 8.508 1.435 -12.484 1 94.06 101 LYS A CA 1
ATOM 791 C C . LYS A 1 101 ? 8.484 -0.029 -12.055 1 94.06 101 LYS A C 1
ATOM 793 O O . LYS A 1 101 ? 7.758 -0.395 -11.125 1 94.06 101 LYS A O 1
ATOM 798 N N . GLU A 1 102 ? 9.266 -0.848 -12.719 1 94.38 102 GLU A N 1
ATOM 799 C CA . GLU A 1 102 ? 9.281 -2.27 -12.383 1 94.38 102 GLU A CA 1
ATOM 800 C C . GLU A 1 102 ? 9.867 -2.502 -10.992 1 94.38 102 GLU A C 1
ATOM 802 O O . GLU A 1 102 ? 9.305 -3.258 -10.195 1 94.38 102 GLU A O 1
ATOM 807 N N . GLU A 1 103 ? 10.961 -1.869 -10.734 1 96.69 103 GLU A N 1
ATOM 808 C CA . GLU A 1 103 ? 11.594 -1.975 -9.422 1 96.69 103 GLU A CA 1
ATOM 809 C C . GLU A 1 103 ? 10.688 -1.426 -8.32 1 96.69 103 GLU A C 1
ATOM 811 O O . GLU A 1 103 ? 10.562 -2.027 -7.254 1 96.69 103 GLU A O 1
ATOM 816 N N . ALA A 1 104 ? 10.039 -0.289 -8.656 1 95.25 104 ALA A N 1
ATOM 817 C CA . ALA A 1 104 ? 9.133 0.333 -7.695 1 95.25 104 ALA A CA 1
ATOM 818 C C . ALA A 1 104 ? 7.957 -0.587 -7.379 1 95.25 104 ALA A C 1
ATOM 820 O O . ALA A 1 104 ? 7.57 -0.736 -6.219 1 95.25 104 ALA A O 1
ATOM 821 N N . SER A 1 105 ? 7.438 -1.166 -8.391 1 92.25 105 SER A N 1
ATOM 822 C CA . SER A 1 105 ? 6.324 -2.096 -8.227 1 92.25 105 SER A CA 1
ATOM 823 C C . SER A 1 105 ? 6.734 -3.303 -7.387 1 92.25 105 SER A C 1
ATOM 825 O O . SER A 1 105 ? 5.984 -3.74 -6.508 1 92.25 105 SER A O 1
ATOM 827 N N . PHE A 1 106 ? 7.859 -3.775 -7.645 1 93.88 106 PHE A N 1
ATOM 828 C CA . PHE A 1 106 ? 8.383 -4.906 -6.891 1 93.88 106 PHE A CA 1
ATOM 829 C C . PHE A 1 106 ? 8.531 -4.555 -5.418 1 93.88 106 PHE A C 1
ATOM 831 O O . PHE A 1 106 ? 8.094 -5.309 -4.543 1 93.88 106 PHE A O 1
ATOM 838 N N . LEU A 1 107 ? 9.094 -3.408 -5.082 1 94.56 107 LEU A N 1
ATOM 839 C CA . LEU A 1 107 ? 9.273 -2.982 -3.699 1 94.56 107 LEU A CA 1
ATOM 840 C C . LEU A 1 107 ? 7.926 -2.814 -3.002 1 94.56 107 LEU A C 1
ATOM 842 O O . LEU A 1 107 ? 7.785 -3.156 -1.825 1 94.56 107 LEU A O 1
ATOM 846 N N . SER A 1 108 ? 7.027 -2.232 -3.752 1 91.06 108 SER A N 1
ATOM 847 C CA . SER A 1 108 ? 5.684 -2.076 -3.199 1 91.06 108 SER A CA 1
ATOM 848 C C . SER A 1 108 ? 5.078 -3.424 -2.826 1 91.06 108 SER A C 1
ATOM 850 O O . SER A 1 108 ? 4.449 -3.559 -1.773 1 91.06 108 SER A O 1
ATOM 852 N N . GLN A 1 109 ? 5.246 -4.395 -3.625 1 87.44 109 GLN A N 1
ATOM 853 C CA . GLN A 1 109 ? 4.766 -5.738 -3.324 1 87.44 109 GLN A CA 1
ATOM 854 C C . GLN A 1 109 ? 5.453 -6.305 -2.088 1 87.44 109 GLN A C 1
ATOM 856 O O . GLN A 1 109 ? 4.812 -6.945 -1.251 1 87.44 109 GLN A O 1
ATOM 861 N N . CYS A 1 110 ? 6.742 -6.082 -1.972 1 90.69 110 CYS A N 1
ATOM 862 C CA . CYS A 1 110 ? 7.504 -6.582 -0.833 1 90.69 110 CYS A CA 1
ATOM 863 C C . CYS A 1 110 ? 6.988 -5.988 0.472 1 90.69 110 CYS A C 1
ATOM 865 O O . CYS A 1 110 ? 7.031 -6.645 1.516 1 90.69 110 CYS A O 1
ATOM 867 N N . ASP A 1 111 ? 6.469 -4.797 0.41 1 86.62 111 ASP A N 1
ATOM 868 C CA . ASP A 1 111 ? 5.938 -4.133 1.595 1 86.62 111 ASP A CA 1
ATOM 869 C C . ASP A 1 111 ? 4.617 -4.766 2.031 1 86.62 111 ASP A C 1
ATOM 871 O O . ASP A 1 111 ? 4.277 -4.754 3.217 1 86.62 111 ASP A O 1
ATOM 875 N N . ASN A 1 112 ? 3.957 -5.375 1.093 1 81.81 112 ASN A N 1
ATOM 876 C CA . ASN A 1 112 ? 2.559 -5.711 1.344 1 81.81 112 ASN A CA 1
ATOM 877 C C . ASN A 1 112 ? 2.338 -7.223 1.352 1 81.81 112 ASN A C 1
ATOM 879 O O . ASN A 1 112 ? 1.226 -7.688 1.606 1 81.81 112 ASN A O 1
ATOM 883 N N . THR A 1 113 ? 3.303 -7.988 0.988 1 80.62 113 THR A N 1
ATOM 884 C CA . THR A 1 113 ? 3.184 -9.445 0.932 1 80.62 113 THR A CA 1
ATOM 885 C C . THR A 1 113 ? 4.332 -10.109 1.686 1 80.62 113 THR A C 1
ATOM 887 O O . THR A 1 113 ? 5.418 -9.539 1.802 1 80.62 113 THR A O 1
ATOM 890 N N . PRO A 1 114 ? 4.004 -11.273 2.256 1 82.56 114 PRO A N 1
ATOM 891 C CA . PRO A 1 114 ? 5.062 -11.984 2.975 1 82.56 114 PRO A CA 1
ATOM 892 C C . PRO A 1 114 ? 6.02 -12.719 2.039 1 82.56 114 PRO A C 1
ATOM 894 O O . PRO A 1 114 ? 6.188 -13.938 2.158 1 82.56 114 PRO A O 1
ATOM 897 N N . MET A 1 115 ? 6.656 -12.109 1.228 1 86.56 115 MET A N 1
ATOM 898 C CA . MET A 1 115 ? 7.504 -12.789 0.248 1 86.56 115 MET A CA 1
ATOM 899 C C . MET A 1 115 ? 8.977 -12.688 0.643 1 86.56 115 MET A C 1
ATOM 901 O O . MET A 1 115 ? 9.789 -13.508 0.215 1 86.56 115 MET A O 1
ATOM 905 N N . ILE A 1 116 ? 9.32 -11.758 1.481 1 93.44 116 ILE A N 1
ATOM 906 C CA . ILE A 1 116 ? 10.695 -11.547 1.923 1 93.44 116 ILE A CA 1
ATOM 907 C C . ILE A 1 116 ? 10.852 -12.023 3.367 1 93.44 116 ILE A C 1
ATOM 909 O O . ILE A 1 116 ? 9.992 -11.742 4.211 1 93.44 116 ILE A O 1
ATOM 913 N N . ASP A 1 117 ? 11.906 -12.75 3.604 1 93.06 117 ASP A N 1
ATOM 914 C CA . ASP A 1 117 ? 12.141 -13.18 4.98 1 93.06 117 ASP A CA 1
ATOM 915 C C . ASP A 1 117 ? 12.445 -11.984 5.879 1 93.06 117 ASP A C 1
ATOM 917 O O . ASP A 1 117 ? 13.039 -11 5.434 1 93.06 117 ASP A O 1
ATOM 921 N N . GLU A 1 118 ? 12.086 -12.164 7.145 1 91.38 118 GLU A N 1
ATOM 922 C CA . GLU A 1 118 ? 12.203 -11.047 8.078 1 91.38 118 GLU A CA 1
ATOM 923 C C . GLU A 1 118 ? 13.656 -10.609 8.234 1 91.38 118 GLU A C 1
ATOM 925 O O . GLU A 1 118 ? 13.945 -9.414 8.32 1 91.38 118 GLU A O 1
ATOM 930 N N . LYS A 1 119 ? 14.516 -11.562 8.305 1 95 119 LYS A N 1
ATOM 931 C CA . LYS A 1 119 ? 15.938 -11.227 8.406 1 95 119 LYS A CA 1
ATOM 932 C C . LYS A 1 119 ? 16.375 -10.344 7.242 1 95 119 LYS A C 1
ATOM 934 O O . LYS A 1 119 ? 17.094 -9.359 7.438 1 95 119 LYS A O 1
ATOM 939 N N . THR A 1 120 ? 15.969 -10.758 6.02 1 97 120 THR A N 1
ATOM 940 C CA . THR A 1 120 ? 16.312 -10 4.82 1 97 120 THR A CA 1
ATOM 941 C C . THR A 1 120 ? 15.656 -8.625 4.848 1 97 120 THR A C 1
ATOM 943 O O . THR A 1 120 ? 16.266 -7.633 4.438 1 97 120 THR A O 1
ATOM 946 N N . ARG A 1 121 ? 14.453 -8.547 5.336 1 94.31 121 ARG A N 1
ATOM 947 C CA . ARG A 1 121 ? 13.766 -7.273 5.477 1 94.31 121 ARG A CA 1
ATOM 948 C C . ARG A 1 121 ? 14.547 -6.316 6.371 1 94.31 121 ARG A C 1
ATOM 950 O O . ARG A 1 121 ? 14.68 -5.133 6.059 1 94.31 121 ARG A O 1
ATOM 957 N N . GLN A 1 122 ? 15.023 -6.824 7.457 1 92.12 122 GLN A N 1
ATOM 958 C CA . GLN A 1 122 ? 15.805 -6.008 8.383 1 92.12 122 GLN A CA 1
ATOM 959 C C . GLN A 1 122 ? 17.094 -5.52 7.723 1 92.12 122 GLN A C 1
ATOM 961 O O . GLN A 1 122 ? 17.5 -4.375 7.93 1 92.12 122 GLN A O 1
ATOM 966 N N . GLU A 1 123 ? 17.672 -6.363 6.969 1 96.19 123 GLU A N 1
ATOM 967 C CA . GLU A 1 123 ? 18.859 -5.957 6.219 1 96.19 123 GLU A CA 1
ATOM 968 C C . GLU A 1 123 ? 18.531 -4.84 5.234 1 96.19 123 GLU A C 1
ATOM 970 O O . GLU A 1 123 ? 19.312 -3.889 5.086 1 96.19 123 GLU A O 1
ATOM 975 N N . GLY A 1 124 ? 17.453 -5.012 4.547 1 96.25 124 GLY A N 1
ATOM 976 C CA . GLY A 1 124 ? 17.016 -3.98 3.621 1 96.25 124 GLY A CA 1
ATOM 977 C C . GLY A 1 124 ? 16.734 -2.648 4.293 1 96.25 124 GLY A C 1
ATOM 978 O O . GLY A 1 124 ? 17.016 -1.592 3.721 1 96.25 124 GLY A O 1
ATOM 979 N N . LEU A 1 125 ? 16.234 -2.711 5.477 1 93.31 125 LEU A N 1
ATOM 980 C CA . LEU A 1 125 ? 15.906 -1.505 6.23 1 93.31 125 LEU A CA 1
ATOM 981 C C . LEU A 1 125 ? 17.172 -0.711 6.555 1 93.31 125 LEU A C 1
ATOM 983 O O . LEU A 1 125 ? 17.125 0.515 6.676 1 93.31 125 LEU A O 1
ATOM 987 N N . LEU A 1 126 ? 18.219 -1.346 6.645 1 95.75 126 LEU A N 1
ATOM 988 C CA . LEU A 1 126 ? 19.484 -0.671 6.945 1 95.75 126 LEU A CA 1
ATOM 989 C C . LEU A 1 126 ? 19.844 0.314 5.844 1 95.75 126 LEU A C 1
ATOM 991 O O . LEU A 1 126 ? 20.484 1.335 6.105 1 95.75 126 LEU A O 1
ATOM 995 N N . TYR A 1 127 ? 19.422 -0.011 4.625 1 96.5 127 TYR A N 1
ATOM 996 C CA . TYR A 1 127 ? 19.672 0.892 3.506 1 96.5 127 TYR A CA 1
ATOM 997 C C . TYR A 1 127 ? 18.938 2.217 3.699 1 96.5 127 TYR A C 1
ATOM 999 O O . TYR A 1 127 ? 19.312 3.229 3.1 1 96.5 127 TYR A O 1
ATOM 1007 N N . MET A 1 128 ? 17.969 2.268 4.555 1 96.31 128 MET A N 1
ATOM 1008 C CA . MET A 1 128 ? 17.156 3.459 4.738 1 96.31 128 MET A CA 1
ATOM 1009 C C . MET A 1 128 ? 17.562 4.219 5.992 1 96.31 128 MET A C 1
ATOM 1011 O O . MET A 1 128 ? 16.891 5.16 6.406 1 96.31 128 MET A O 1
ATOM 1015 N N . THR A 1 129 ? 18.625 3.904 6.605 1 95.88 129 THR A N 1
ATOM 1016 C CA . THR A 1 129 ? 19.094 4.441 7.879 1 95.88 129 THR A CA 1
ATOM 1017 C C . THR A 1 129 ? 19.172 5.965 7.828 1 95.88 129 THR A C 1
ATOM 1019 O O . THR A 1 129 ? 18.812 6.645 8.789 1 95.88 129 THR A O 1
ATOM 1022 N N . PRO A 1 130 ? 19.656 6.57 6.734 1 96.12 130 PRO A N 1
ATOM 1023 C CA . PRO A 1 130 ? 19.703 8.039 6.707 1 96.12 130 PRO A CA 1
ATOM 1024 C C . PRO A 1 130 ? 18.328 8.68 6.895 1 96.12 130 PRO A C 1
ATOM 1026 O O . PRO A 1 130 ? 18.219 9.75 7.5 1 96.12 130 PRO A O 1
ATOM 1029 N N . LEU A 1 131 ? 17.328 8.102 6.379 1 97.38 131 LEU A N 1
ATOM 1030 C CA . LEU A 1 131 ? 15.969 8.602 6.578 1 97.38 131 LEU A CA 1
ATOM 1031 C C . LEU A 1 131 ? 15.555 8.484 8.039 1 97.38 131 LEU A C 1
ATOM 1033 O O . LEU A 1 131 ? 14.984 9.414 8.609 1 97.38 131 LEU A O 1
ATOM 1037 N N . PHE A 1 132 ? 15.852 7.32 8.633 1 96.75 132 PHE A N 1
ATOM 1038 C CA . PHE A 1 132 ? 15.523 7.102 10.031 1 96.75 132 PHE A CA 1
ATOM 1039 C C . PHE A 1 132 ? 16.266 8.078 10.93 1 96.75 132 PHE A C 1
ATOM 1041 O O . PHE A 1 132 ? 15.703 8.633 11.867 1 96.75 132 PHE A O 1
ATOM 1048 N N . ASP A 1 133 ? 17.484 8.25 10.602 1 96.31 133 ASP A N 1
ATOM 1049 C CA . ASP A 1 133 ? 18.297 9.211 11.352 1 96.31 133 ASP A CA 1
ATOM 1050 C C . ASP A 1 133 ? 17.719 10.617 11.242 1 96.31 133 ASP A C 1
ATOM 1052 O O . ASP A 1 133 ? 17.703 11.367 12.219 1 96.31 133 ASP A O 1
ATOM 1056 N N . LEU A 1 134 ? 17.328 10.992 10.07 1 96.94 134 LEU A N 1
ATOM 1057 C CA . LEU A 1 134 ? 16.719 12.297 9.859 1 96.94 134 LEU A CA 1
ATOM 1058 C C . LEU A 1 134 ? 15.469 12.461 10.711 1 96.94 134 LEU A C 1
ATOM 1060 O O . LEU A 1 134 ? 15.242 13.523 11.289 1 96.94 134 LEU A O 1
ATOM 1064 N N . TRP A 1 135 ? 14.625 11.414 10.758 1 97.62 135 TRP A N 1
ATOM 1065 C CA . TRP A 1 135 ? 13.414 11.461 11.562 1 97.62 135 TRP A CA 1
ATOM 1066 C C . TRP A 1 135 ? 13.75 11.625 13.039 1 97.62 135 TRP A C 1
ATOM 1068 O O . TRP A 1 135 ? 13.086 12.375 13.758 1 97.62 135 TRP A O 1
ATOM 1078 N N . VAL A 1 136 ? 14.719 10.93 13.484 1 97.31 136 VAL A N 1
ATOM 1079 C CA . VAL A 1 136 ? 15.156 11.039 14.875 1 97.31 136 VAL A CA 1
ATOM 1080 C C . VAL A 1 136 ? 15.609 12.469 15.164 1 97.31 136 VAL A C 1
ATOM 1082 O O . VAL A 1 136 ? 15.234 13.055 16.172 1 97.31 136 VAL A O 1
ATOM 1085 N N . ARG A 1 137 ? 16.453 12.984 14.281 1 96.69 137 ARG A N 1
ATOM 1086 C CA . ARG A 1 137 ? 16.891 14.375 14.43 1 96.69 137 ARG A CA 1
ATOM 1087 C C . ARG A 1 137 ? 15.695 15.32 14.445 1 96.69 137 ARG A C 1
ATOM 1089 O O . ARG A 1 137 ? 15.625 16.234 15.281 1 96.69 137 ARG A O 1
ATOM 1096 N N . GLY A 1 138 ? 14.773 15.156 13.492 1 97.81 138 GLY A N 1
ATOM 1097 C CA . GLY A 1 138 ? 13.594 16 13.43 1 97.81 138 GLY A CA 1
ATOM 1098 C C . GLY A 1 138 ? 12.758 15.953 14.695 1 97.81 138 GLY A C 1
ATOM 1099 O O . GLY A 1 138 ? 12.227 16.969 15.141 1 97.81 138 GLY A O 1
ATOM 1100 N N . LYS A 1 139 ? 12.648 14.789 15.273 1 97.88 139 LYS A N 1
ATOM 1101 C CA . LYS A 1 139 ? 11.938 14.648 16.547 1 97.88 139 LYS A CA 1
ATOM 1102 C C . LYS A 1 139 ? 12.648 15.406 17.656 1 97.88 139 LYS A C 1
ATOM 1104 O O . LYS A 1 139 ? 12.008 16.125 18.438 1 97.88 139 LYS A O 1
ATOM 1109 N N . LYS A 1 140 ? 13.891 15.234 17.719 1 97.12 140 LYS A N 1
ATOM 1110 C CA . LYS A 1 140 ? 14.703 15.898 18.75 1 97.12 140 LYS A CA 1
ATOM 1111 C C . LYS A 1 140 ? 14.586 17.422 18.641 1 97.12 140 LYS A C 1
ATOM 1113 O O . LYS A 1 140 ? 14.562 18.125 19.656 1 97.12 140 LYS A O 1
ATOM 1118 N N . GLU A 1 141 ? 14.516 17.906 17.438 1 96.81 141 GLU A N 1
ATOM 1119 C CA . GLU A 1 141 ? 14.453 19.344 17.188 1 96.81 141 GLU A CA 1
ATOM 1120 C C . GLU A 1 141 ? 13.023 19.859 17.297 1 96.81 141 GLU A C 1
ATOM 1122 O O . GLU A 1 141 ? 12.773 21.062 17.156 1 96.81 141 GLU A O 1
ATOM 1127 N N . GLY A 1 142 ? 12.055 19 17.469 1 97 142 GLY A N 1
ATOM 1128 C CA . GLY A 1 142 ? 10.664 19.391 17.625 1 97 142 GLY A CA 1
ATOM 1129 C C . GLY A 1 142 ? 10 19.766 16.312 1 97 142 GLY A C 1
ATOM 1130 O O . GLY A 1 142 ? 9 20.484 16.281 1 97 142 GLY A O 1
ATOM 1131 N N . ILE A 1 143 ? 10.555 19.281 15.25 1 97.69 143 ILE A N 1
ATOM 1132 C CA . ILE A 1 143 ? 10.07 19.578 13.906 1 97.69 143 ILE A CA 1
ATOM 1133 C C . ILE A 1 143 ? 9.133 18.469 13.43 1 97.69 143 ILE A C 1
ATOM 1135 O O . ILE A 1 143 ? 8.125 18.75 12.773 1 97.69 143 ILE A O 1
ATOM 1139 N N . ILE A 1 144 ? 9.461 17.25 13.773 1 98.38 144 ILE A N 1
ATOM 1140 C CA . ILE A 1 144 ? 8.688 16.062 13.398 1 98.38 144 ILE A CA 1
ATOM 1141 C C . ILE A 1 144 ? 7.977 15.5 14.625 1 98.38 144 ILE A C 1
ATOM 1143 O O . ILE A 1 144 ? 8.531 15.484 15.727 1 98.38 144 ILE A O 1
ATOM 1147 N N . LYS A 1 145 ? 6.762 15.023 14.391 1 98.25 145 LYS A N 1
ATOM 1148 C CA . LYS A 1 145 ? 5.969 14.422 15.461 1 98.25 145 LYS A CA 1
ATOM 1149 C C . LYS A 1 145 ? 6.727 13.281 16.141 1 98.25 145 LYS A C 1
ATOM 1151 O O . LYS A 1 145 ? 7.41 12.508 15.469 1 98.25 145 LYS A O 1
ATOM 1156 N N . ASP A 1 146 ? 6.527 13.211 17.5 1 97.62 146 ASP A N 1
ATOM 1157 C CA . ASP A 1 146 ? 7.137 12.117 18.25 1 97.62 146 ASP A CA 1
ATOM 1158 C C . ASP A 1 146 ? 6.254 10.875 18.203 1 97.62 146 ASP A C 1
ATOM 1160 O O . ASP A 1 146 ? 5.676 10.484 19.234 1 97.62 146 ASP A O 1
ATOM 1164 N N . ILE A 1 147 ? 6.219 10.234 17.109 1 97.88 147 ILE A N 1
ATOM 1165 C CA . ILE A 1 147 ? 5.438 9.023 16.875 1 97.88 147 ILE A CA 1
ATOM 1166 C C . ILE A 1 147 ? 6.332 7.93 16.297 1 97.88 147 ILE A C 1
ATOM 1168 O O . ILE A 1 147 ? 7.492 8.18 15.961 1 97.88 147 ILE A O 1
ATOM 1172 N N . SER A 1 148 ? 5.859 6.75 16.234 1 97.06 148 SER A N 1
ATOM 1173 C CA . SER A 1 148 ? 6.625 5.59 15.789 1 97.06 148 SER A CA 1
ATOM 1174 C C . SER A 1 148 ? 7.152 5.793 14.367 1 97.06 148 SER A C 1
ATOM 1176 O O . SER A 1 148 ? 6.488 6.418 13.539 1 97.06 148 SER A O 1
ATOM 1178 N N . PRO A 1 149 ? 8.367 5.242 14.086 1 96.81 149 PRO A N 1
ATOM 1179 C CA . PRO A 1 149 ? 8.875 5.309 12.719 1 96.81 149 PRO A CA 1
ATOM 1180 C C . PRO A 1 149 ? 7.945 4.645 11.711 1 96.81 149 PRO A C 1
ATOM 1182 O O . PRO A 1 149 ? 7.934 5.02 10.531 1 96.81 149 PRO A O 1
ATOM 1185 N N . TYR A 1 150 ? 7.168 3.668 12.117 1 96.75 150 TYR A N 1
ATOM 1186 C CA . TYR A 1 150 ? 6.207 3.012 11.242 1 96.75 150 TYR A CA 1
ATOM 1187 C C . TYR A 1 150 ? 5.109 3.979 10.812 1 96.75 150 TYR A C 1
ATOM 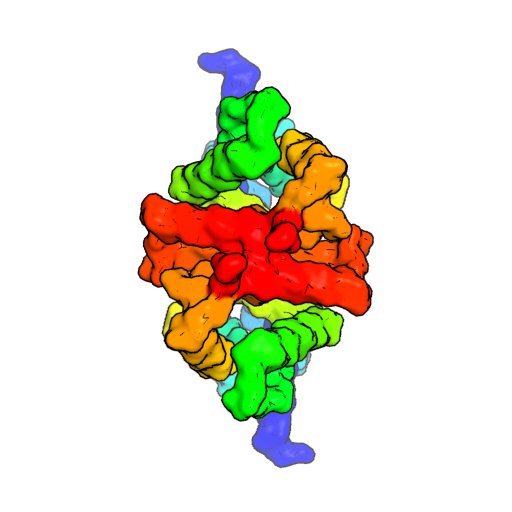1189 O O . TYR A 1 150 ? 4.684 3.973 9.656 1 96.75 150 TYR A O 1
ATOM 1197 N N . LEU A 1 151 ? 4.668 4.84 11.758 1 98.44 151 LEU A N 1
ATOM 1198 C CA . LEU A 1 151 ? 3.688 5.867 11.414 1 98.44 151 LEU A CA 1
ATOM 1199 C C . LEU A 1 151 ? 4.293 6.898 10.469 1 98.44 151 LEU A C 1
ATOM 1201 O O . LEU A 1 151 ? 3.648 7.316 9.5 1 98.44 151 LEU A O 1
ATOM 1205 N N . LEU A 1 152 ? 5.535 7.266 10.789 1 98.69 152 LEU A N 1
ATOM 1206 C CA . LEU A 1 152 ? 6.199 8.234 9.922 1 98.69 152 LEU A CA 1
ATOM 1207 C C . LEU A 1 152 ? 6.309 7.695 8.5 1 98.69 152 LEU A C 1
ATOM 1209 O O . LEU A 1 152 ? 6.008 8.414 7.539 1 98.69 152 LEU A O 1
ATOM 1213 N N . TYR A 1 153 ? 6.688 6.473 8.367 1 97.69 153 TYR A N 1
ATOM 1214 C CA . TYR A 1 153 ? 6.805 5.852 7.051 1 97.69 153 TYR A CA 1
ATOM 1215 C C . TYR A 1 153 ? 5.438 5.727 6.387 1 97.69 153 TYR A C 1
ATOM 1217 O O . TYR A 1 153 ? 5.285 6.035 5.203 1 97.69 153 TYR A O 1
ATOM 1225 N N . ALA A 1 154 ? 4.449 5.289 7.125 1 97.88 154 ALA A N 1
ATOM 1226 C CA . ALA A 1 154 ? 3.109 5.012 6.617 1 97.88 154 ALA A CA 1
ATOM 1227 C C . ALA A 1 154 ? 2.502 6.25 5.965 1 97.88 154 ALA A C 1
ATOM 1229 O O . ALA A 1 154 ? 1.834 6.152 4.934 1 97.88 154 ALA A O 1
ATOM 1230 N N . PHE A 1 155 ? 2.797 7.398 6.5 1 98.69 155 PHE A N 1
ATOM 1231 C CA . PHE A 1 155 ? 2.051 8.57 6.062 1 98.69 155 PHE A CA 1
ATOM 1232 C C . PHE A 1 155 ? 2.912 9.453 5.164 1 98.69 155 PHE A C 1
ATOM 1234 O O . PHE A 1 155 ? 2.398 10.344 4.48 1 98.69 155 PHE A O 1
ATOM 1241 N N . SER A 1 156 ? 4.227 9.227 5.117 1 98.62 156 SER A N 1
ATOM 1242 C CA . SER A 1 156 ? 5.039 10.156 4.344 1 98.62 156 SER A CA 1
ATOM 1243 C C . SER A 1 156 ? 5.66 9.477 3.129 1 98.62 156 SER A C 1
ATOM 1245 O O . SER A 1 156 ? 5.988 10.133 2.141 1 98.62 156 SER A O 1
ATOM 1247 N N . ILE A 1 157 ? 5.879 8.164 3.176 1 98 157 ILE A N 1
ATOM 1248 C CA . ILE A 1 157 ? 6.59 7.457 2.117 1 98 157 ILE A CA 1
ATOM 1249 C C . ILE A 1 157 ? 5.656 6.449 1.453 1 98 157 ILE A C 1
ATOM 1251 O O . ILE A 1 157 ? 5.508 6.445 0.229 1 98 157 ILE A O 1
ATOM 1255 N N . TYR A 1 158 ? 4.922 5.723 2.221 1 97.06 158 TYR A N 1
ATOM 1256 C CA . TYR A 1 158 ? 4.117 4.598 1.758 1 97.06 158 TYR A CA 1
ATOM 1257 C C . TYR A 1 158 ? 3.105 5.047 0.71 1 97.06 158 TYR A C 1
ATOM 1259 O O . TYR A 1 158 ? 2.857 4.336 -0.267 1 97.06 158 TYR A O 1
ATOM 1267 N N . PRO A 1 159 ? 2.525 6.242 0.841 1 97.94 159 PRO A N 1
ATOM 1268 C CA . PRO A 1 159 ? 1.497 6.664 -0.112 1 97.94 159 PRO A CA 1
ATOM 1269 C C . PRO A 1 159 ? 2.02 6.75 -1.545 1 97.94 159 PRO A C 1
ATOM 1271 O O . PRO A 1 159 ? 1.234 6.715 -2.496 1 97.94 159 PRO A O 1
ATOM 1274 N N . MET A 1 160 ? 3.33 6.82 -1.706 1 96.75 160 MET A N 1
ATOM 1275 C CA . MET A 1 160 ? 3.908 6.938 -3.043 1 96.75 160 MET A CA 1
ATOM 1276 C C . MET A 1 160 ? 3.545 5.727 -3.898 1 96.75 160 MET A C 1
ATOM 1278 O O . MET A 1 160 ? 3.322 5.859 -5.105 1 96.75 160 MET A O 1
ATOM 1282 N N . ALA A 1 161 ? 3.545 4.645 -3.227 1 94.56 161 ALA A N 1
ATOM 1283 C CA . ALA A 1 161 ? 3.242 3.42 -3.965 1 94.56 161 ALA A CA 1
ATOM 1284 C C . ALA A 1 161 ? 1.846 3.48 -4.578 1 94.56 161 ALA A C 1
ATOM 1286 O O . ALA A 1 161 ? 1.655 3.121 -5.742 1 94.56 161 ALA A O 1
ATOM 1287 N N . PHE A 1 162 ? 0.883 3.92 -3.855 1 95.69 162 PHE A N 1
ATOM 1288 C CA . PHE A 1 162 ? -0.48 4.059 -4.355 1 95.69 162 PHE A CA 1
ATOM 1289 C C . PHE A 1 162 ? -0.53 5.031 -5.527 1 95.69 162 PHE A C 1
ATOM 1291 O O . PHE A 1 162 ? -1.152 4.738 -6.555 1 95.69 162 PHE A O 1
ATOM 1298 N N . LEU A 1 163 ? 0.111 6.137 -5.352 1 96.44 163 LEU A N 1
ATOM 1299 C CA . LEU A 1 163 ? 0.079 7.168 -6.383 1 96.44 163 LEU A CA 1
ATOM 1300 C C . LEU A 1 163 ? 0.747 6.676 -7.664 1 96.44 163 LEU A C 1
ATOM 1302 O O . LEU A 1 163 ? 0.286 6.98 -8.766 1 96.44 163 LEU A O 1
ATOM 1306 N N . MET A 1 164 ? 1.803 5.945 -7.523 1 94.81 164 MET A N 1
ATOM 1307 C CA . MET A 1 164 ? 2.449 5.367 -8.695 1 94.81 164 MET A CA 1
ATOM 1308 C C . MET A 1 164 ? 1.513 4.402 -9.414 1 94.81 164 MET A C 1
ATOM 1310 O O . MET A 1 164 ? 1.469 4.375 -10.648 1 94.81 164 MET A O 1
ATOM 1314 N N . ASN A 1 165 ? 0.826 3.615 -8.633 1 91.06 165 ASN A N 1
ATOM 1315 C CA . ASN A 1 165 ? -0.143 2.697 -9.219 1 91.06 165 ASN A CA 1
ATOM 1316 C C . ASN A 1 165 ? -1.236 3.445 -9.977 1 91.06 165 ASN A C 1
ATOM 1318 O O . ASN A 1 165 ? -1.64 3.033 -11.062 1 91.06 165 ASN A O 1
ATOM 1322 N N . MET A 1 166 ? -1.748 4.508 -9.422 1 93.12 166 MET A N 1
ATOM 1323 C CA . MET A 1 166 ? -2.775 5.312 -10.078 1 93.12 166 MET A CA 1
ATOM 1324 C C . MET A 1 166 ? -2.246 5.91 -11.383 1 93.12 166 MET A C 1
ATOM 1326 O O . MET A 1 166 ? -2.965 5.965 -12.383 1 93.12 166 MET A O 1
ATOM 1330 N N . GLN A 1 167 ? -1.022 6.379 -11.32 1 94.31 167 GLN A N 1
ATOM 1331 C CA . GLN A 1 167 ? -0.407 6.906 -12.539 1 94.31 167 GLN A CA 1
ATOM 1332 C C . GLN A 1 167 ? -0.295 5.828 -13.609 1 94.31 167 GLN A C 1
ATOM 1334 O O . GLN A 1 167 ? -0.581 6.078 -14.781 1 94.31 167 GLN A O 1
ATOM 1339 N N . ASN A 1 168 ? 0.112 4.668 -13.234 1 89.44 168 ASN A N 1
ATOM 1340 C CA . ASN A 1 168 ? 0.271 3.564 -14.172 1 89.44 168 ASN A CA 1
ATOM 1341 C C . ASN A 1 168 ? -1.06 3.172 -14.805 1 89.44 168 ASN A C 1
ATOM 1343 O O . ASN A 1 168 ? -1.099 2.73 -15.961 1 89.44 168 ASN A O 1
ATOM 1347 N N . ARG A 1 169 ? -2.133 3.354 -14.125 1 87.81 169 ARG A N 1
ATOM 1348 C CA . ARG A 1 169 ? -3.467 3.025 -14.617 1 87.81 169 ARG A CA 1
ATOM 1349 C C . ARG A 1 169 ? -4.074 4.199 -15.375 1 87.81 169 ARG A C 1
ATOM 1351 O O . ARG A 1 169 ? -5.199 4.109 -15.867 1 87.81 169 ARG A O 1
ATOM 1358 N N . GLY A 1 170 ? -3.352 5.344 -15.414 1 90.94 170 GLY A N 1
ATOM 1359 C CA . GLY A 1 170 ? -3.811 6.512 -16.141 1 90.94 170 GLY A CA 1
ATOM 1360 C C . GLY A 1 170 ? -4.887 7.289 -15.414 1 90.94 170 GLY A C 1
ATOM 1361 O O . GLY A 1 170 ? -5.621 8.07 -16.031 1 90.94 170 GLY A O 1
ATOM 1362 N N . LEU A 1 171 ? -4.965 7.125 -14.117 1 92 171 LEU A N 1
ATOM 1363 C CA . LEU A 1 171 ? -6.051 7.734 -13.352 1 92 171 LEU A CA 1
ATOM 1364 C C . LEU A 1 171 ? -5.594 9.039 -12.703 1 92 171 LEU A C 1
ATOM 1366 O O . LEU A 1 171 ? -6.41 9.922 -12.43 1 92 171 LEU A O 1
ATOM 1370 N N . CYS A 1 172 ? -4.367 9.125 -12.414 1 94.62 172 CYS A N 1
ATOM 1371 C CA . CYS A 1 172 ? -3.789 10.305 -11.789 1 94.62 172 CYS A CA 1
ATOM 1372 C C . CYS A 1 172 ? -2.383 10.57 -12.312 1 94.62 172 CYS A C 1
ATOM 1374 O O . CYS A 1 172 ? -1.446 9.836 -11.992 1 94.62 172 CYS A O 1
ATOM 1376 N N . GLN A 1 173 ? -2.238 11.586 -13.07 1 95.62 173 GLN A N 1
ATOM 1377 C CA . GLN A 1 173 ? -0.921 11.938 -13.586 1 95.62 173 GLN A CA 1
ATOM 1378 C C . GLN A 1 173 ? -0.092 12.656 -12.523 1 95.62 173 GLN A C 1
ATOM 1380 O O . GLN A 1 173 ? -0.539 13.656 -11.953 1 95.62 173 GLN A O 1
ATOM 1385 N N . LEU A 1 174 ? 1.1 12.188 -12.312 1 96.75 174 LEU A N 1
ATOM 1386 C CA . LEU A 1 174 ? 1.963 12.773 -11.289 1 96.75 174 LEU A CA 1
ATOM 1387 C C . LEU A 1 174 ? 2.908 13.797 -11.906 1 96.75 174 LEU A C 1
ATOM 1389 O O . LEU A 1 174 ? 4.129 13.617 -11.891 1 96.75 174 LEU A O 1
ATOM 1393 N N . ASP A 1 175 ? 2.324 14.852 -12.297 1 96.25 175 ASP A N 1
ATOM 1394 C CA . ASP A 1 175 ? 3.143 15.961 -12.789 1 96.25 175 ASP A CA 1
ATOM 1395 C C . ASP A 1 175 ? 3.729 16.766 -11.625 1 96.25 175 ASP A C 1
ATOM 1397 O O . ASP A 1 175 ? 3.59 16.375 -10.461 1 96.25 175 ASP A O 1
ATOM 1401 N N . LYS A 1 176 ? 4.488 17.828 -11.977 1 96.62 176 LYS A N 1
ATOM 1402 C CA . LYS A 1 176 ? 5.199 18.609 -10.977 1 96.62 176 LYS A CA 1
ATOM 1403 C C . LYS A 1 176 ? 4.246 19.141 -9.906 1 96.62 176 LYS A C 1
ATOM 1405 O O . LYS A 1 176 ? 4.551 19.094 -8.711 1 96.62 176 LYS A O 1
ATOM 1410 N N . LYS A 1 177 ? 3.152 19.672 -10.273 1 97.62 177 LYS A N 1
ATOM 1411 C CA . LYS A 1 177 ? 2.17 20.219 -9.344 1 97.62 177 LYS A CA 1
ATOM 1412 C C . LYS A 1 177 ? 1.67 19.141 -8.375 1 97.62 177 LYS A C 1
ATOM 1414 O O . LYS A 1 177 ? 1.638 19.359 -7.164 1 97.62 177 LYS A O 1
ATOM 1419 N N . VAL A 1 178 ? 1.263 18.031 -8.914 1 98.06 178 VAL A N 1
ATOM 1420 C CA . VAL A 1 178 ? 0.717 16.953 -8.094 1 98.06 178 VAL A CA 1
ATOM 1421 C C . VAL A 1 178 ? 1.792 16.438 -7.148 1 98.06 178 VAL A C 1
ATOM 1423 O O . VAL A 1 178 ? 1.504 16.094 -5.996 1 98.06 178 VAL A O 1
ATOM 1426 N N . LEU A 1 179 ? 3.039 16.297 -7.641 1 98.25 179 LEU A N 1
ATOM 1427 C CA . LEU A 1 179 ? 4.133 15.859 -6.785 1 98.25 179 LEU A CA 1
ATOM 1428 C C . LEU A 1 179 ? 4.352 16.828 -5.633 1 98.25 179 LEU A C 1
ATOM 1430 O O . LEU A 1 179 ? 4.609 16.422 -4.5 1 98.25 179 LEU A O 1
ATOM 1434 N N . GLU A 1 180 ? 4.289 18.125 -5.914 1 98.5 180 GLU A N 1
ATOM 1435 C CA . GLU A 1 180 ? 4.43 19.125 -4.871 1 98.5 180 GLU A CA 1
ATOM 1436 C C . GLU A 1 180 ? 3.295 19.031 -3.854 1 98.5 180 GLU A C 1
ATOM 1438 O O . GLU A 1 180 ? 3.525 19.125 -2.646 1 98.5 180 GLU A O 1
ATOM 1443 N N . GLU A 1 181 ? 2.062 18.859 -4.359 1 98.5 181 GLU A N 1
ATOM 1444 C CA . GLU A 1 181 ? 0.918 18.672 -3.473 1 98.5 181 GLU A CA 1
ATOM 1445 C C . GLU A 1 181 ? 1.087 17.406 -2.621 1 98.5 181 GLU A C 1
ATOM 1447 O O . GLU A 1 181 ? 0.733 17.406 -1.439 1 98.5 181 GLU A O 1
ATOM 1452 N N . SER A 1 182 ? 1.618 16.375 -3.254 1 98.62 182 SER A N 1
ATOM 1453 C CA . SER A 1 182 ? 1.862 15.109 -2.553 1 98.62 182 SER A CA 1
ATOM 1454 C C . SER A 1 182 ? 2.893 15.289 -1.442 1 98.62 182 SER A C 1
ATOM 1456 O O . SER A 1 182 ? 2.697 14.812 -0.323 1 98.62 182 SER A O 1
ATOM 1458 N N . PHE A 1 183 ? 3.969 15.977 -1.766 1 98.62 183 PHE A N 1
ATOM 1459 C CA . PHE A 1 183 ? 4.984 16.219 -0.749 1 98.62 183 PHE A CA 1
ATOM 1460 C C . PHE A 1 183 ? 4.406 17.016 0.415 1 98.62 183 PHE A C 1
ATOM 1462 O O . PHE A 1 183 ? 4.695 16.734 1.577 1 98.62 183 PHE A O 1
ATOM 1469 N N . GLN A 1 184 ? 3.664 18.016 0.115 1 98.19 184 GLN A N 1
ATOM 1470 C CA . GLN A 1 184 ? 3.092 18.844 1.174 1 98.19 184 GLN A CA 1
ATOM 1471 C C . GLN A 1 184 ? 2.207 18.016 2.1 1 98.19 184 GLN A C 1
ATOM 1473 O O . GLN A 1 184 ? 2.234 18.203 3.318 1 98.19 184 GLN A O 1
ATOM 1478 N N . ALA A 1 185 ? 1.385 17.156 1.5 1 98.38 185 ALA A N 1
ATOM 1479 C CA . ALA A 1 185 ? 0.558 16.281 2.318 1 98.38 185 ALA A CA 1
ATOM 1480 C C . ALA A 1 185 ? 1.42 15.367 3.189 1 98.38 185 ALA A C 1
ATOM 1482 O O . ALA A 1 185 ? 1.136 15.18 4.375 1 98.38 185 ALA A O 1
ATOM 1483 N N . ALA A 1 186 ? 2.49 14.82 2.625 1 98.75 186 ALA A N 1
ATOM 1484 C CA . ALA A 1 186 ? 3.414 13.961 3.361 1 98.75 186 ALA A CA 1
ATOM 1485 C C . ALA A 1 186 ? 4.039 14.711 4.535 1 98.75 186 ALA A C 1
ATOM 1487 O O . ALA A 1 186 ? 4.02 14.219 5.668 1 98.75 186 ALA A O 1
ATOM 1488 N N . TRP A 1 187 ? 4.531 15.875 4.211 1 98.56 187 TRP A N 1
ATOM 1489 C CA . TRP A 1 187 ? 5.195 16.672 5.242 1 98.56 187 TRP A CA 1
ATOM 1490 C C . TRP A 1 187 ? 4.215 17.062 6.344 1 98.56 187 TRP A C 1
ATOM 1492 O O . TRP A 1 187 ? 4.523 16.938 7.531 1 98.56 187 TRP A O 1
ATOM 1502 N N . ASP A 1 188 ? 3.041 17.5 5.961 1 98.12 188 ASP A N 1
ATOM 1503 C CA . ASP A 1 188 ? 2.037 17.922 6.934 1 98.12 188 ASP A CA 1
ATOM 1504 C C . ASP A 1 188 ? 1.643 16.766 7.848 1 98.12 188 ASP A C 1
ATOM 1506 O O . ASP A 1 188 ? 1.309 16.969 9.016 1 98.12 188 ASP A O 1
ATOM 1510 N N . SER A 1 189 ? 1.68 15.586 7.344 1 98.19 189 SER A N 1
ATOM 1511 C CA . SER A 1 189 ? 1.283 14.43 8.133 1 98.19 189 SER A CA 1
ATOM 1512 C C . SER A 1 189 ? 2.268 14.172 9.273 1 98.19 189 SER A C 1
ATOM 1514 O O . SER A 1 189 ? 1.887 13.656 10.328 1 98.19 189 SER A O 1
ATOM 1516 N N . ILE A 1 190 ? 3.541 14.578 9.125 1 98.31 190 ILE A N 1
ATOM 1517 C CA . ILE A 1 190 ? 4.527 14.109 10.094 1 98.31 190 ILE A CA 1
ATOM 1518 C C . ILE A 1 190 ? 5.117 15.305 10.844 1 98.31 190 ILE A C 1
ATOM 1520 O O . ILE A 1 190 ? 5.758 15.133 11.883 1 98.31 190 ILE A O 1
ATOM 1524 N N . CYS A 1 191 ? 4.996 16.484 10.289 1 97.19 191 CYS A N 1
ATOM 1525 C CA . CYS A 1 191 ? 5.602 17.641 10.945 1 97.19 191 CYS A CA 1
ATOM 1526 C C . CYS A 1 191 ? 4.816 18.031 12.188 1 97.19 191 CYS A C 1
ATOM 1528 O O . CYS A 1 191 ? 3.621 17.75 12.289 1 97.19 191 CYS A O 1
ATOM 1530 N N . GLU A 1 192 ? 5.441 18.594 13.094 1 92.75 192 GLU A N 1
ATOM 1531 C CA . GLU A 1 192 ? 4.781 19.141 14.273 1 92.75 192 GLU A CA 1
ATOM 1532 C C . GLU A 1 192 ? 4.086 20.469 13.953 1 92.75 192 GLU A C 1
ATOM 1534 O O . GLU A 1 192 ? 4.73 21.422 13.523 1 92.75 192 GLU A O 1
ATOM 1539 N N . ILE A 1 193 ? 2.744 20.328 13.852 1 79.69 193 ILE A N 1
ATOM 1540 C CA . ILE A 1 193 ? 1.988 21.531 13.578 1 79.69 193 ILE A CA 1
ATOM 1541 C C . ILE A 1 193 ? 1.937 22.406 14.828 1 79.69 193 ILE A C 1
ATOM 1543 O O . ILE A 1 193 ? 1.521 21.953 15.898 1 79.69 193 ILE A O 1
ATOM 1547 N N . LYS A 1 194 ? 2.852 23.5 14.883 1 61.81 194 LYS A N 1
ATOM 1548 C CA . LYS A 1 194 ? 2.857 24.469 15.977 1 61.81 194 LYS A CA 1
ATOM 1549 C C . LYS A 1 194 ? 1.636 25.375 15.914 1 61.81 194 LYS A C 1
ATOM 1551 O O . LYS A 1 194 ? 1.116 25.656 14.836 1 61.81 194 LYS A O 1
ATOM 1556 N N . MET B 1 1 ? -33.469 -25.828 4.715 1 60.59 1 MET B N 1
ATOM 1557 C CA . MET B 1 1 ? -33.062 -24.547 4.156 1 60.59 1 MET B CA 1
ATOM 1558 C C . MET B 1 1 ? -33.5 -24.406 2.707 1 60.59 1 MET B C 1
ATOM 1560 O O . MET B 1 1 ? -33.375 -25.344 1.919 1 60.59 1 MET B O 1
ATOM 1564 N N . GLY B 1 2 ? -34.188 -23.328 2.373 1 71.25 2 GLY B N 1
ATOM 1565 C CA . GLY B 1 2 ? -34.719 -23.203 1.025 1 71.25 2 GLY B CA 1
ATOM 1566 C C . GLY B 1 2 ? -33.625 -23.172 -0.041 1 71.25 2 GLY B C 1
ATOM 1567 O O . GLY B 1 2 ? -32.469 -22.953 0.265 1 71.25 2 GLY B O 1
ATOM 1568 N N . GLN B 1 3 ? -33.906 -23.75 -1.213 1 75.62 3 GLN B N 1
ATOM 1569 C CA . GLN B 1 3 ? -33 -23.797 -2.354 1 75.62 3 GLN B CA 1
ATOM 1570 C C . GLN B 1 3 ? -32.188 -22.5 -2.475 1 75.62 3 GLN B C 1
ATOM 1572 O O . GLN B 1 3 ? -31 -22.516 -2.781 1 75.62 3 GLN B O 1
ATOM 1577 N N . LEU B 1 4 ? -32.875 -21.453 -2.227 1 76.19 4 LEU B N 1
ATOM 1578 C CA . LEU B 1 4 ? -32.25 -20.141 -2.301 1 76.19 4 LEU B CA 1
ATOM 1579 C C . LEU B 1 4 ? -31.188 -20 -1.218 1 76.19 4 LEU B C 1
ATOM 1581 O O . LEU B 1 4 ? -30.109 -19.422 -1.463 1 76.19 4 LEU B O 1
ATOM 1585 N N . GLN B 1 5 ? -31.453 -20.453 -0.066 1 80.19 5 GLN B N 1
ATOM 1586 C CA . GLN B 1 5 ? -30.516 -20.391 1.042 1 80.19 5 GLN B CA 1
ATOM 1587 C C . GLN B 1 5 ? -29.281 -21.25 0.771 1 80.19 5 GLN B C 1
ATOM 1589 O O . GLN B 1 5 ? -28.156 -20.844 1.066 1 80.19 5 GLN B O 1
ATOM 1594 N N . LYS B 1 6 ? -29.5 -22.375 0.216 1 78 6 LYS B N 1
ATOM 1595 C CA . LYS B 1 6 ? -28.391 -23.281 -0.099 1 78 6 LYS B CA 1
ATOM 1596 C C . LYS B 1 6 ? -27.469 -22.672 -1.148 1 78 6 LYS B C 1
ATOM 1598 O O . LYS B 1 6 ? -26.25 -22.812 -1.062 1 78 6 LYS B O 1
ATOM 1603 N N . SER B 1 7 ? -28.125 -22.047 -2.057 1 84.12 7 SER B N 1
ATOM 1604 C CA . SER B 1 7 ? -27.344 -21.406 -3.107 1 84.12 7 SER B CA 1
ATOM 1605 C C . SER B 1 7 ? -26.469 -20.297 -2.541 1 84.12 7 SER B C 1
ATOM 1607 O O . SER B 1 7 ? -25.297 -20.172 -2.906 1 84.12 7 SER B O 1
ATOM 1609 N N . LYS B 1 8 ? -27.078 -19.562 -1.631 1 87.44 8 LYS B N 1
ATOM 1610 C CA . LYS B 1 8 ? -26.328 -18.469 -1.015 1 87.44 8 LYS B CA 1
ATOM 1611 C C . LYS B 1 8 ? -25.172 -19 -0.181 1 87.44 8 LYS B C 1
ATOM 1613 O O . LYS B 1 8 ? -24.078 -18.422 -0.19 1 87.44 8 LYS B O 1
ATOM 1618 N N . ILE B 1 9 ? -25.406 -20.031 0.449 1 89 9 ILE B N 1
ATOM 1619 C CA . ILE B 1 9 ? -24.391 -20.641 1.302 1 89 9 ILE B CA 1
ATOM 1620 C C . ILE B 1 9 ? -23.234 -21.141 0.444 1 89 9 ILE B C 1
ATOM 1622 O O . ILE B 1 9 ? -22.062 -20.938 0.791 1 89 9 ILE B O 1
ATOM 1626 N N . LYS B 1 10 ? -23.562 -21.734 -0.643 1 91.25 10 LYS B N 1
ATOM 1627 C CA . LYS B 1 10 ? -22.531 -22.25 -1.535 1 91.25 10 LYS B CA 1
ATOM 1628 C C . LYS B 1 10 ? -21.719 -21.125 -2.145 1 91.25 10 LYS B C 1
ATOM 1630 O O . LYS B 1 10 ? -20.484 -21.203 -2.229 1 91.25 10 LYS B O 1
ATOM 1635 N N . ARG B 1 11 ? -22.406 -20.125 -2.535 1 94.62 11 ARG B N 1
ATOM 1636 C CA . ARG B 1 11 ? -21.734 -18.969 -3.107 1 94.62 11 ARG B CA 1
ATOM 1637 C C . ARG B 1 11 ? -20.75 -18.359 -2.113 1 94.62 11 ARG B C 1
ATOM 1639 O O . ARG B 1 11 ? -19.609 -18.062 -2.469 1 94.62 11 ARG B O 1
ATOM 1646 N N . ILE B 1 12 ? -21.188 -18.234 -0.907 1 94.75 12 ILE B N 1
ATOM 1647 C CA . ILE B 1 12 ? -20.375 -17.625 0.131 1 94.75 12 ILE B CA 1
ATOM 1648 C C . ILE B 1 12 ? -19.188 -18.531 0.448 1 94.75 12 ILE B C 1
ATOM 1650 O O . ILE B 1 12 ? -18.078 -18.062 0.703 1 94.75 12 ILE B O 1
ATOM 1654 N N . ALA B 1 13 ? -19.422 -19.797 0.416 1 94.88 13 ALA B N 1
ATOM 1655 C CA . ALA B 1 13 ? -18.344 -20.75 0.643 1 94.88 13 ALA B CA 1
ATOM 1656 C C . ALA B 1 13 ? -17.266 -20.625 -0.424 1 94.88 13 ALA B C 1
ATOM 1658 O O . ALA B 1 13 ? -16.062 -20.703 -0.118 1 94.88 13 ALA B O 1
ATOM 1659 N N . LEU B 1 14 ? -17.703 -20.453 -1.623 1 96.12 14 LEU B N 1
ATOM 1660 C CA . LEU B 1 14 ? -16.766 -20.297 -2.732 1 96.12 14 LEU B CA 1
ATOM 1661 C C . LEU B 1 14 ? -15.984 -18.984 -2.613 1 96.12 14 LEU B C 1
ATOM 1663 O O . LEU B 1 14 ? -14.773 -18.953 -2.828 1 96.12 14 LEU B O 1
ATOM 1667 N N . LEU B 1 15 ? -16.672 -17.953 -2.252 1 97.06 15 LEU B N 1
ATOM 1668 C CA . LEU B 1 15 ? -16.016 -16.672 -2.049 1 97.06 15 LEU B CA 1
ATOM 1669 C C . LEU B 1 15 ? -15.008 -16.75 -0.904 1 97.06 15 LEU B C 1
ATOM 1671 O O . LEU B 1 15 ? -13.883 -16.266 -1.023 1 97.06 15 LEU B O 1
ATOM 1675 N N . SER B 1 16 ? -15.414 -17.406 0.149 1 96.44 16 SER B N 1
ATOM 1676 C CA . SER B 1 16 ? -14.547 -17.547 1.313 1 96.44 16 SER B CA 1
ATOM 1677 C C . SER B 1 16 ? -13.305 -18.375 0.982 1 96.44 16 SER B C 1
ATOM 1679 O O . SER B 1 16 ? -12.203 -18.047 1.428 1 96.44 16 SER B O 1
ATOM 1681 N N . ALA B 1 17 ? -13.508 -19.422 0.27 1 96.12 17 ALA B N 1
ATOM 1682 C CA . ALA B 1 17 ? -12.383 -20.234 -0.177 1 96.12 17 ALA B CA 1
ATOM 1683 C C . ALA B 1 17 ? -11.422 -19.422 -1.036 1 96.12 17 ALA B C 1
ATOM 1685 O O . ALA B 1 17 ? -10.203 -19.516 -0.883 1 96.12 17 ALA B O 1
ATOM 1686 N N . THR B 1 18 ? -11.953 -18.641 -1.919 1 96.19 18 THR B N 1
ATOM 1687 C CA . THR B 1 18 ? -11.148 -17.797 -2.795 1 96.19 18 THR B CA 1
ATOM 1688 C C . THR B 1 18 ? -10.359 -16.781 -1.983 1 96.19 18 THR B C 1
ATOM 1690 O O . THR B 1 18 ? -9.172 -16.562 -2.238 1 96.19 18 THR B O 1
ATOM 1693 N N . LEU B 1 19 ? -11.023 -16.188 -1.036 1 96.25 19 LEU B N 1
ATOM 1694 C CA . LEU B 1 19 ? -10.383 -15.219 -0.156 1 96.25 19 LEU B CA 1
ATOM 1695 C C . LEU B 1 19 ? -9.156 -15.828 0.517 1 96.25 19 LEU B C 1
ATOM 1697 O O . LEU B 1 19 ? -8.07 -15.234 0.494 1 96.25 19 LEU B O 1
ATOM 1701 N N . SER B 1 20 ? -9.32 -16.953 1.044 1 93.94 20 SER B N 1
ATOM 1702 C CA . SER B 1 20 ? -8.242 -17.641 1.744 1 93.94 20 SER B CA 1
ATOM 1703 C C . SER B 1 20 ? -7.09 -17.969 0.8 1 93.94 20 SER B C 1
ATOM 1705 O O . SER B 1 20 ? -5.926 -17.781 1.147 1 93.94 20 SER B O 1
ATOM 1707 N N . LEU B 1 21 ? -7.391 -18.422 -0.346 1 91.31 21 LEU B N 1
ATOM 1708 C CA . LEU B 1 21 ? -6.375 -18.828 -1.309 1 91.31 21 LEU B CA 1
ATOM 1709 C C . LEU B 1 21 ? -5.605 -17.625 -1.838 1 91.31 21 LEU B C 1
ATOM 1711 O O . LEU B 1 21 ? -4.379 -17.672 -1.956 1 91.31 21 LEU B O 1
ATOM 1715 N N . VAL B 1 22 ? -6.293 -16.547 -2.164 1 89.88 22 VAL B N 1
ATOM 1716 C CA . VAL B 1 22 ? -5.656 -15.352 -2.707 1 89.88 22 VAL B CA 1
ATOM 1717 C C . VAL B 1 22 ? -4.738 -14.734 -1.656 1 89.88 22 VAL B C 1
ATOM 1719 O O . VAL B 1 22 ? -3.633 -14.289 -1.975 1 89.88 22 VAL B O 1
ATOM 1722 N N . ASN B 1 23 ? -5.176 -14.68 -0.41 1 88.5 23 ASN B N 1
ATOM 1723 C CA . ASN B 1 23 ? -4.375 -14.109 0.667 1 88.5 23 ASN B CA 1
ATOM 1724 C C . ASN B 1 23 ? -3.084 -14.891 0.886 1 88.5 23 ASN B C 1
ATOM 1726 O O . ASN B 1 23 ? -2.08 -14.328 1.33 1 88.5 23 ASN B O 1
ATOM 1730 N N . ASN B 1 24 ? -3.039 -16.141 0.508 1 80.06 24 ASN B N 1
ATOM 1731 C CA . ASN B 1 24 ? -1.88 -16.984 0.761 1 80.06 24 ASN B CA 1
ATOM 1732 C C . ASN B 1 24 ? -0.976 -17.078 -0.465 1 80.06 24 ASN B C 1
ATOM 1734 O O . ASN B 1 24 ? 0.213 -17.375 -0.343 1 80.06 24 ASN B O 1
ATOM 1738 N N . GLY B 1 25 ? -1.506 -16.75 -1.636 1 76.38 25 GLY B N 1
ATOM 1739 C CA . GLY B 1 25 ? -0.686 -17 -2.811 1 76.38 25 GLY B CA 1
ATOM 1740 C C . GLY B 1 25 ? -0.992 -16.062 -3.961 1 76.38 25 GLY B C 1
ATOM 1741 O O . GLY B 1 25 ? -0.459 -16.219 -5.062 1 76.38 25 GLY B O 1
ATOM 1742 N N . GLY B 1 26 ? -1.812 -15.109 -3.768 1 78.81 26 GLY B N 1
ATOM 1743 C CA . GLY B 1 26 ? -2.201 -14.234 -4.863 1 78.81 26 GLY B CA 1
ATOM 1744 C C . GLY B 1 26 ? -3.234 -14.859 -5.785 1 78.81 26 GLY B C 1
ATOM 1745 O O . GLY B 1 26 ? -3.66 -16 -5.566 1 78.81 26 GLY B O 1
ATOM 1746 N N . ILE B 1 27 ? -3.635 -14.141 -6.785 1 81 27 ILE B N 1
ATOM 1747 C CA . ILE B 1 27 ? -4.707 -14.57 -7.676 1 81 27 ILE B CA 1
ATOM 1748 C C . ILE B 1 27 ? -4.258 -15.781 -8.484 1 81 27 ILE B C 1
ATOM 1750 O O . ILE B 1 27 ? -5.07 -16.656 -8.812 1 81 27 ILE B O 1
ATOM 1754 N N . GLN B 1 28 ? -3.018 -15.734 -8.82 1 78.75 28 GLN B N 1
ATOM 1755 C CA . GLN B 1 28 ? -2.504 -16.844 -9.609 1 78.75 28 GLN B CA 1
ATOM 1756 C C . GLN B 1 28 ? -2.555 -18.156 -8.812 1 78.75 28 GLN B C 1
ATOM 1758 O O . GLN B 1 28 ? -2.682 -19.234 -9.391 1 78.75 28 GLN B O 1
ATOM 1763 N N . GLY B 1 29 ? -2.523 -18.062 -7.621 1 78.62 29 GLY B N 1
ATOM 1764 C CA . GLY B 1 29 ? -2.551 -19.234 -6.762 1 78.62 29 GLY B CA 1
ATOM 1765 C C . GLY B 1 29 ? -3.951 -19.766 -6.512 1 78.62 29 GLY B C 1
ATOM 1766 O O . GLY B 1 29 ? -4.121 -20.875 -5.996 1 78.62 29 GLY B O 1
ATOM 1767 N N . ALA B 1 30 ? -4.895 -19 -6.836 1 85.69 30 ALA B N 1
ATOM 1768 C CA . ALA B 1 30 ? -6.281 -19.391 -6.594 1 85.69 30 ALA B CA 1
ATOM 1769 C C . ALA B 1 30 ? -6.922 -19.953 -7.859 1 85.69 30 ALA B C 1
ATOM 1771 O O . ALA B 1 30 ? -7.848 -19.359 -8.414 1 85.69 30 ALA B O 1
ATOM 1772 N N . SER B 1 31 ? -6.559 -21.203 -8.219 1 88.94 31 SER B N 1
ATOM 1773 C CA . SER B 1 31 ? -7.184 -21.844 -9.375 1 88.94 31 SER B CA 1
ATOM 1774 C C . SER B 1 31 ? -8.602 -22.297 -9.055 1 88.94 31 SER B C 1
ATOM 1776 O O . SER B 1 31 ? -8.938 -22.531 -7.895 1 88.94 31 SER B O 1
ATOM 1778 N N . MET B 1 32 ? -9.367 -22.5 -10.164 1 93.31 32 MET B N 1
ATOM 1779 C CA . MET B 1 32 ? -10.75 -22.922 -9.977 1 93.31 32 MET B CA 1
ATOM 1780 C C . MET B 1 32 ? -10.812 -24.297 -9.312 1 93.31 32 MET B C 1
ATOM 1782 O O . MET B 1 32 ? -11.672 -24.547 -8.469 1 93.31 32 MET B O 1
ATOM 1786 N N . ALA B 1 33 ? -9.914 -25.094 -9.664 1 93.5 33 ALA B N 1
ATOM 1787 C CA . ALA B 1 33 ? -9.836 -26.422 -9.078 1 93.5 33 ALA B CA 1
ATOM 1788 C C . ALA B 1 33 ? -9.539 -26.359 -7.586 1 93.5 33 ALA B C 1
ATOM 1790 O O . ALA B 1 33 ? -10.18 -27.047 -6.785 1 93.5 33 ALA B O 1
ATOM 1791 N N . LYS B 1 34 ? -8.633 -25.594 -7.148 1 93.81 34 LYS B N 1
ATOM 1792 C CA . LYS B 1 34 ? -8.258 -25.438 -5.746 1 93.81 34 LYS B CA 1
ATOM 1793 C C . LYS B 1 34 ? -9.391 -24.812 -4.938 1 93.81 34 LYS B C 1
ATOM 1795 O O . LYS B 1 34 ? -9.641 -25.219 -3.799 1 93.81 34 LYS B O 1
ATOM 1800 N N . VAL B 1 35 ? -10.047 -23.844 -5.512 1 96 35 VAL B N 1
ATOM 1801 C CA . VAL B 1 35 ? -11.18 -23.188 -4.855 1 96 35 VAL B CA 1
ATOM 1802 C C . VAL B 1 35 ? -12.266 -24.234 -4.562 1 96 35 VAL B C 1
ATOM 1804 O O . VAL B 1 35 ? -12.805 -24.266 -3.455 1 96 35 VAL B O 1
ATOM 1807 N N . ALA B 1 36 ? -12.531 -25.047 -5.598 1 95.44 36 ALA B N 1
ATOM 1808 C CA . ALA B 1 36 ? -13.531 -26.094 -5.434 1 95.44 36 ALA B CA 1
ATOM 1809 C C . ALA B 1 36 ? -13.148 -27.047 -4.305 1 95.44 36 ALA B C 1
ATOM 1811 O O . ALA B 1 36 ? -13.992 -27.406 -3.484 1 95.44 36 ALA B O 1
ATOM 1812 N N . LYS B 1 37 ? -11.945 -27.406 -4.289 1 95.62 37 LYS B N 1
ATOM 1813 C CA . LYS B 1 37 ? -11.445 -28.312 -3.273 1 95.62 37 LYS B CA 1
ATOM 1814 C C . LYS B 1 37 ? -11.586 -27.719 -1.876 1 95.62 37 LYS B C 1
ATOM 1816 O O . LYS B 1 37 ? -12.102 -28.375 -0.967 1 95.62 37 LYS B O 1
ATOM 1821 N N . VAL B 1 38 ? -11.195 -26.516 -1.688 1 94.62 38 VAL B N 1
ATOM 1822 C CA . VAL B 1 38 ? -11.219 -25.859 -0.389 1 94.62 38 VAL B CA 1
ATOM 1823 C C . VAL B 1 38 ? -12.664 -25.656 0.058 1 94.62 38 VAL B C 1
ATOM 1825 O O . VAL B 1 38 ? -12.977 -25.766 1.245 1 94.62 38 VAL B O 1
ATOM 1828 N N . ALA B 1 39 ? -13.516 -25.344 -0.894 1 95.25 39 ALA B N 1
ATOM 1829 C CA . ALA B 1 39 ? -14.93 -25.109 -0.596 1 95.25 39 ALA B CA 1
ATOM 1830 C C . ALA B 1 39 ? -15.695 -26.438 -0.491 1 95.25 39 ALA B C 1
ATOM 1832 O O . ALA B 1 39 ? -16.891 -26.438 -0.169 1 95.25 39 ALA B O 1
ATOM 1833 N N . ASN B 1 40 ? -15.039 -27.5 -0.806 1 94.94 40 ASN B N 1
ATOM 1834 C CA . ASN B 1 40 ? -15.617 -28.828 -0.734 1 94.94 40 ASN B CA 1
ATOM 1835 C C . ASN B 1 40 ? -16.812 -28.984 -1.677 1 94.94 40 ASN B C 1
ATOM 1837 O O . ASN B 1 40 ? -17.891 -29.406 -1.259 1 94.94 40 ASN B O 1
ATOM 1841 N N . VAL B 1 41 ? -16.578 -28.562 -2.902 1 94.56 41 VAL B N 1
ATOM 1842 C CA . VAL B 1 41 ? -17.562 -28.719 -3.967 1 94.56 41 VAL B CA 1
ATOM 1843 C C . VAL B 1 41 ? -16.875 -29.219 -5.238 1 94.56 41 VAL B C 1
ATOM 1845 O O . VAL B 1 41 ? -15.633 -29.266 -5.305 1 94.56 41 VAL B O 1
ATOM 1848 N N . SER B 1 42 ? -17.703 -29.656 -6.152 1 91.06 42 SER B N 1
ATOM 1849 C CA . SER B 1 42 ? -17.125 -30.016 -7.445 1 91.06 42 SER B CA 1
ATOM 1850 C C . SER B 1 42 ? -16.766 -28.781 -8.258 1 91.06 42 SER B C 1
ATOM 1852 O O . SER B 1 42 ? -17.391 -27.734 -8.102 1 91.06 42 SER B O 1
ATOM 1854 N N . PRO B 1 43 ? -15.75 -28.891 -9.141 1 91.38 43 PRO B N 1
ATOM 1855 C CA . PRO B 1 43 ? -15.43 -27.766 -10.031 1 91.38 43 PRO B CA 1
ATOM 1856 C C . PRO B 1 43 ? -16.625 -27.312 -10.867 1 91.38 43 PRO B C 1
ATOM 1858 O O . PRO B 1 43 ? -16.781 -26.125 -11.125 1 91.38 43 PRO B O 1
ATOM 1861 N N . ALA B 1 44 ? -17.469 -28.203 -11.242 1 91.44 44 ALA B N 1
ATOM 1862 C CA . ALA B 1 44 ? -18.641 -27.875 -12.039 1 91.44 44 ALA B CA 1
ATOM 1863 C C . ALA B 1 44 ? -19.578 -26.938 -11.273 1 91.44 44 ALA B C 1
ATOM 1865 O O . ALA B 1 44 ? -20.234 -26.078 -11.867 1 91.44 44 ALA B O 1
ATOM 1866 N N . THR B 1 45 ? -19.641 -27.062 -10.062 1 93.12 45 THR B N 1
ATOM 1867 C CA . THR B 1 45 ? -20.5 -26.266 -9.195 1 93.12 45 THR B CA 1
ATOM 1868 C C . THR B 1 45 ? -20.078 -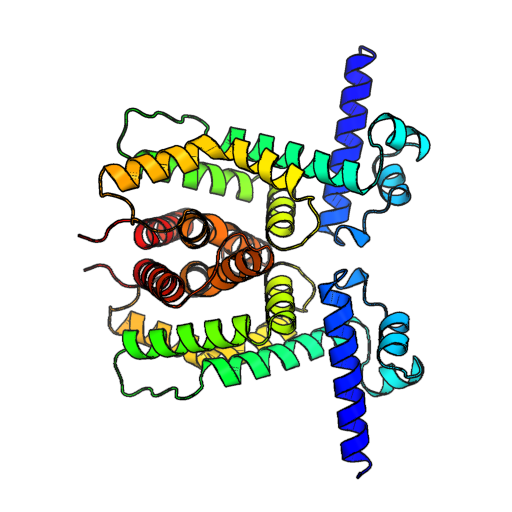24.797 -9.211 1 93.12 45 THR B C 1
ATOM 1870 O O . THR B 1 45 ? -20.922 -23.906 -9.109 1 93.12 45 THR B O 1
ATOM 1873 N N . ILE B 1 46 ? -18.766 -24.547 -9.32 1 94.69 46 ILE B N 1
ATOM 1874 C CA . ILE B 1 46 ? -18.266 -23.172 -9.328 1 94.69 46 ILE B CA 1
ATOM 1875 C C . ILE B 1 46 ? -18.875 -22.406 -10.492 1 94.69 46 ILE B C 1
ATOM 1877 O O . ILE B 1 46 ? -19.25 -21.25 -10.352 1 94.69 46 ILE B O 1
ATOM 1881 N N . TYR B 1 47 ? -19.047 -23.109 -11.586 1 94 47 TYR B N 1
ATOM 1882 C CA . TYR B 1 47 ? -19.453 -22.453 -12.82 1 94 47 TYR B CA 1
ATOM 1883 C C . TYR B 1 47 ? -20.953 -22.156 -12.812 1 94 47 TYR B C 1
ATOM 1885 O O . TYR B 1 47 ? -21.453 -21.453 -13.695 1 94 47 TYR B O 1
ATOM 1893 N N . LEU B 1 48 ? -21.609 -22.656 -11.836 1 94.62 48 LEU B N 1
ATOM 1894 C CA . LEU B 1 48 ? -23 -22.281 -11.625 1 94.62 48 LEU B CA 1
ATOM 1895 C C . LEU B 1 48 ? -23.094 -20.844 -11.086 1 94.62 48 LEU B C 1
ATOM 1897 O O . LEU B 1 48 ? -24.109 -20.188 -11.258 1 94.62 48 LEU B O 1
ATOM 1901 N N . TYR B 1 49 ? -22.047 -20.453 -10.508 1 95.38 49 TYR B N 1
ATOM 1902 C CA . TYR B 1 49 ? -22.094 -19.172 -9.812 1 95.38 49 TYR B CA 1
ATOM 1903 C C . TYR B 1 49 ? -21.172 -18.156 -10.469 1 95.38 49 TYR B C 1
ATOM 1905 O O . TYR B 1 49 ? -21.406 -16.953 -10.375 1 95.38 49 TYR B O 1
ATOM 1913 N N . PHE B 1 50 ? -20.141 -18.641 -11.062 1 96.75 50 PHE B N 1
ATOM 1914 C CA . PHE B 1 50 ? -19.125 -17.766 -11.609 1 96.75 50 PHE B CA 1
ATOM 1915 C C . PHE B 1 50 ? -18.703 -18.219 -13.008 1 96.75 50 PHE B C 1
ATOM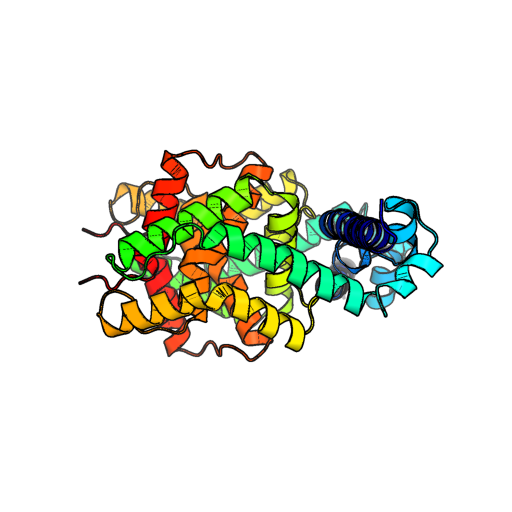 1917 O O . PHE B 1 50 ? -18.469 -19.406 -13.234 1 96.75 50 PHE B O 1
ATOM 1924 N N . GLU B 1 51 ? -18.484 -17.281 -13.852 1 96.06 51 GLU B N 1
ATOM 1925 C CA . GLU B 1 51 ? -18.219 -17.578 -15.25 1 96.06 51 GLU B CA 1
ATOM 1926 C C . GLU B 1 51 ? -16.75 -17.922 -15.477 1 96.06 51 GLU B C 1
ATOM 1928 O O . GLU B 1 51 ? -16.422 -18.656 -16.406 1 96.06 51 GLU B O 1
ATOM 1933 N N . SER B 1 52 ? -15.953 -17.359 -14.688 1 94.62 52 SER B N 1
ATOM 1934 C CA . SER B 1 52 ? -14.508 -17.5 -14.828 1 94.62 52 SER B CA 1
ATOM 1935 C C . SER B 1 52 ? -13.781 -17.125 -13.539 1 94.62 52 SER B C 1
ATOM 1937 O O . SER B 1 52 ? -14.398 -16.641 -12.594 1 94.62 52 SER B O 1
ATOM 1939 N N . LYS B 1 53 ? -12.594 -17.422 -13.562 1 93.38 53 LYS B N 1
ATOM 1940 C CA . LYS B 1 53 ? -11.758 -17 -12.445 1 93.38 53 LYS B CA 1
ATOM 1941 C C . LYS B 1 53 ? -11.828 -15.492 -12.234 1 93.38 53 LYS B C 1
ATOM 1943 O O . LYS B 1 53 ? -11.938 -15.016 -11.102 1 93.38 53 LYS B O 1
ATOM 1948 N N . GLN B 1 54 ? -11.758 -14.797 -13.336 1 94.56 54 GLN B N 1
ATOM 1949 C CA . GLN B 1 54 ? -11.828 -13.344 -13.273 1 94.56 54 GLN B CA 1
ATOM 1950 C C . GLN B 1 54 ? -13.156 -12.883 -12.68 1 94.56 54 GLN B C 1
ATOM 1952 O O . GLN B 1 54 ? -13.188 -11.992 -11.828 1 94.56 54 GLN B O 1
ATOM 1957 N N . ASP B 1 55 ? -14.133 -13.469 -13.141 1 96.75 55 ASP B N 1
ATOM 1958 C CA . ASP B 1 55 ? -15.453 -13.141 -12.617 1 96.75 55 ASP B CA 1
ATOM 1959 C C . ASP B 1 55 ? -15.531 -13.438 -11.117 1 96.75 55 ASP B C 1
ATOM 1961 O O . ASP B 1 55 ? -16.109 -12.656 -10.359 1 96.75 55 ASP B O 1
ATOM 1965 N N . LEU B 1 56 ? -15.047 -14.594 -10.719 1 96.81 56 LEU B N 1
ATOM 1966 C CA . LEU B 1 56 ? -15.039 -15.008 -9.32 1 96.81 56 LEU B CA 1
ATOM 1967 C C . LEU B 1 56 ? -14.32 -13.984 -8.453 1 96.81 56 LEU B C 1
ATOM 1969 O O . LEU B 1 56 ? -14.852 -13.539 -7.438 1 96.81 56 LEU B O 1
ATOM 1973 N N . VAL B 1 57 ? -13.172 -13.555 -8.836 1 96.31 57 VAL B N 1
ATOM 1974 C CA . VAL B 1 57 ? -12.375 -12.617 -8.062 1 96.31 57 VAL B CA 1
ATOM 1975 C C . VAL B 1 57 ? -13.055 -11.242 -8.055 1 96.31 57 VAL B C 1
ATOM 1977 O O . VAL B 1 57 ? -13.039 -10.547 -7.039 1 96.31 57 VAL B O 1
ATOM 1980 N N . ASN B 1 58 ? -13.602 -10.844 -9.172 1 97.56 58 ASN B N 1
ATOM 1981 C CA . ASN B 1 58 ? -14.344 -9.586 -9.234 1 97.56 58 ASN B CA 1
ATOM 1982 C C . ASN B 1 58 ? -15.508 -9.578 -8.242 1 97.56 58 ASN B C 1
ATOM 1984 O O . ASN B 1 58 ? -15.727 -8.586 -7.547 1 97.56 58 ASN B O 1
ATOM 1988 N N . GLN B 1 59 ? -16.172 -10.633 -8.227 1 97.38 59 GLN B N 1
ATOM 1989 C CA . GLN B 1 59 ? -17.312 -10.719 -7.32 1 97.38 59 GLN B CA 1
ATOM 1990 C C . GLN B 1 59 ? -16.859 -10.75 -5.863 1 97.38 59 GLN B C 1
ATOM 1992 O O . GLN B 1 59 ? -17.516 -10.18 -4.988 1 97.38 59 GLN B O 1
ATOM 1997 N N . LEU B 1 60 ? -15.82 -11.477 -5.617 1 97.88 60 LEU B N 1
ATOM 1998 C CA . LEU B 1 60 ? -15.242 -11.453 -4.273 1 97.88 60 LEU B CA 1
ATOM 1999 C C . LEU B 1 60 ? -14.906 -10.031 -3.854 1 97.88 60 LEU B C 1
ATOM 2001 O O . LEU B 1 60 ? -15.195 -9.625 -2.725 1 97.88 60 LEU B O 1
ATOM 2005 N N . TYR B 1 61 ? -14.297 -9.297 -4.734 1 97.94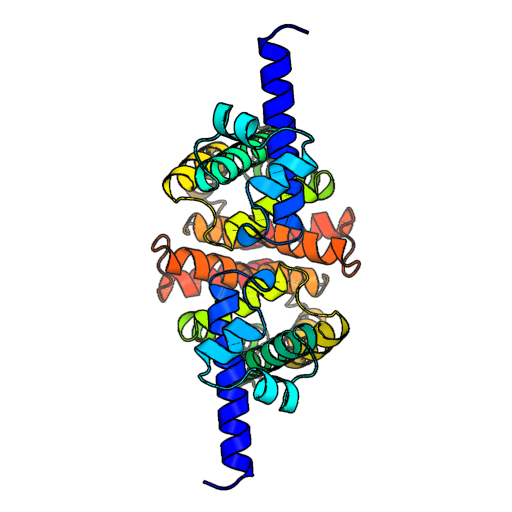 61 TYR B N 1
ATOM 2006 C CA . TYR B 1 61 ? -13.922 -7.914 -4.469 1 97.94 61 TYR B CA 1
ATOM 2007 C C . TYR B 1 61 ? -15.133 -7.086 -4.074 1 97.94 61 TYR B C 1
ATOM 2009 O O . TYR B 1 61 ? -15.117 -6.387 -3.057 1 97.94 61 TYR B O 1
ATOM 2017 N N . LEU B 1 62 ? -16.156 -7.172 -4.879 1 98.19 62 LEU B N 1
ATOM 2018 C CA . LEU B 1 62 ? -17.359 -6.395 -4.598 1 98.19 62 LEU B CA 1
ATOM 2019 C C . LEU B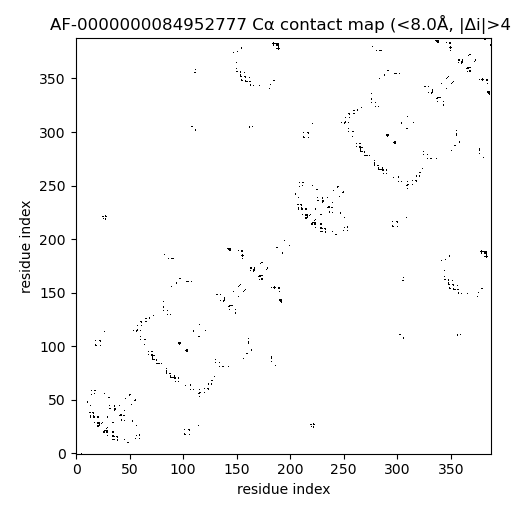 1 62 ? -17.984 -6.832 -3.283 1 98.19 62 LEU B C 1
ATOM 2021 O O . LEU B 1 62 ? -18.484 -6 -2.521 1 98.19 62 LEU B O 1
ATOM 2025 N N . TYR B 1 63 ? -17.953 -8.117 -3.033 1 98 63 TYR B N 1
ATOM 2026 C CA . TYR B 1 63 ? -18.5 -8.656 -1.793 1 98 63 TYR B CA 1
ATOM 2027 C C . TYR B 1 63 ? -17.75 -8.102 -0.584 1 98 63 TYR B C 1
ATOM 2029 O O . TYR B 1 63 ? -18.375 -7.613 0.363 1 98 63 TYR B O 1
ATOM 2037 N N . VAL B 1 64 ? -16.484 -8.164 -0.594 1 97.94 64 VAL B N 1
ATOM 2038 C CA . VAL B 1 64 ? -15.664 -7.699 0.521 1 97.94 64 VAL B CA 1
ATOM 2039 C C . VAL B 1 64 ? -15.781 -6.184 0.648 1 97.94 64 VAL B C 1
ATOM 2041 O O . VAL B 1 64 ? -15.906 -5.652 1.755 1 97.94 64 VAL B O 1
ATOM 2044 N N . LYS B 1 65 ? -15.789 -5.477 -0.466 1 97.88 65 LYS B N 1
ATOM 2045 C CA . LYS B 1 65 ? -15.867 -4.02 -0.48 1 97.88 65 LYS B CA 1
ATOM 2046 C C . LYS B 1 65 ? -17.203 -3.533 0.096 1 97.88 65 LYS B C 1
ATOM 2048 O O . LYS B 1 65 ? -17.25 -2.523 0.802 1 97.88 65 LYS B O 1
ATOM 2053 N N . SER B 1 66 ? -18.203 -4.223 -0.287 1 97.62 66 SER B N 1
ATOM 2054 C CA . SER B 1 66 ? -19.516 -3.857 0.237 1 97.62 66 SER B CA 1
ATOM 2055 C C . SER B 1 66 ? -19.562 -3.986 1.756 1 97.62 66 SER B C 1
ATOM 2057 O O . SER B 1 66 ? -20.094 -3.113 2.443 1 97.62 66 SER B O 1
ATOM 2059 N N . GLY B 1 67 ? -19.047 -5.113 2.246 1 97.38 67 GLY B N 1
ATOM 2060 C CA . GLY B 1 67 ? -18.969 -5.277 3.689 1 97.38 67 GLY B CA 1
ATOM 2061 C C . GLY B 1 67 ? -18.109 -4.215 4.363 1 97.38 67 GLY B C 1
ATOM 2062 O O . GLY B 1 67 ? -18.484 -3.693 5.418 1 97.38 67 GLY B O 1
ATOM 2063 N N . PHE B 1 68 ? -17.031 -3.867 3.797 1 98.06 68 PHE B N 1
ATOM 2064 C CA . PHE B 1 68 ? -16.141 -2.824 4.297 1 98.06 68 PHE B CA 1
ATOM 2065 C C . PHE B 1 68 ? -16.875 -1.483 4.363 1 98.06 68 PHE B C 1
ATOM 2067 O O . PHE B 1 68 ? -16.781 -0.774 5.367 1 98.06 68 PHE B O 1
ATOM 2074 N N . ALA B 1 69 ? -17.594 -1.148 3.295 1 97.88 69 ALA B N 1
ATOM 2075 C CA . ALA B 1 69 ? -18.312 0.119 3.234 1 97.88 69 ALA B CA 1
ATOM 2076 C C . ALA B 1 69 ? -19.406 0.182 4.309 1 97.88 69 ALA B C 1
ATOM 2078 O O . ALA B 1 69 ? -19.594 1.218 4.949 1 97.88 69 ALA B O 1
ATOM 2079 N N . GLU B 1 70 ? -20.078 -0.935 4.441 1 97.56 70 GLU B N 1
ATOM 2080 C CA . GLU B 1 70 ? -21.125 -0.985 5.465 1 97.56 70 GLU B CA 1
ATOM 2081 C C . GLU B 1 70 ? -20.562 -0.677 6.848 1 97.56 70 GLU B C 1
ATOM 2083 O O . GLU B 1 70 ? -21.156 0.073 7.617 1 97.56 70 GLU B O 1
ATOM 2088 N N . ALA B 1 71 ? -19.469 -1.224 7.129 1 97.75 71 ALA B N 1
ATOM 2089 C CA . ALA B 1 71 ? -18.812 -0.986 8.414 1 97.75 71 ALA B CA 1
ATOM 2090 C C . ALA B 1 71 ? -18.281 0.443 8.5 1 97.75 71 ALA B C 1
ATOM 2092 O O . ALA B 1 71 ? -18.438 1.105 9.531 1 97.75 71 ALA B O 1
ATOM 2093 N N . ALA B 1 72 ? -17.688 0.917 7.461 1 97.62 72 ALA B N 1
ATOM 2094 C CA . ALA B 1 72 ? -17.016 2.217 7.426 1 97.62 72 ALA B CA 1
ATOM 2095 C C . ALA B 1 72 ? -18.016 3.348 7.688 1 97.62 72 ALA B C 1
ATOM 2097 O O . ALA B 1 72 ? -17.672 4.34 8.336 1 97.62 72 ALA B O 1
ATOM 2098 N N . PHE B 1 73 ? -19.203 3.162 7.23 1 97.38 73 PHE B N 1
ATOM 2099 C CA . PHE B 1 73 ? -20.125 4.297 7.25 1 97.38 73 PHE B CA 1
ATOM 2100 C C . PHE B 1 73 ? -21.234 4.086 8.273 1 97.38 73 PHE B C 1
ATOM 2102 O O . PHE B 1 73 ? -22.266 4.75 8.219 1 97.38 73 PHE B O 1
ATOM 2109 N N . LYS B 1 74 ? -20.953 3.168 9.094 1 95 74 LYS B N 1
ATOM 2110 C CA . LYS B 1 74 ? -21.875 3.014 10.227 1 95 74 LYS B CA 1
ATOM 2111 C C . LYS B 1 74 ? -21.984 4.309 11.023 1 95 74 LYS B C 1
ATOM 2113 O O . LYS B 1 74 ? -20.969 4.871 11.445 1 95 74 LYS B O 1
ATOM 2118 N N . GLY B 1 75 ? -23.219 4.836 11.18 1 89.31 75 GLY B N 1
ATOM 2119 C CA . GLY B 1 75 ? -23.453 6.035 11.977 1 89.31 75 GLY B CA 1
ATOM 2120 C C . GLY B 1 75 ? -23.156 7.316 11.219 1 89.31 75 GLY B C 1
ATOM 2121 O O . GLY B 1 75 ? -22.969 8.375 11.828 1 89.31 75 GLY B O 1
ATOM 2122 N N . TYR B 1 76 ? -22.953 7.18 9.992 1 86.44 76 TYR B N 1
ATOM 2123 C CA . TYR B 1 76 ? -22.703 8.359 9.164 1 86.44 76 TYR B CA 1
ATOM 2124 C C . TYR B 1 76 ? -23.844 9.359 9.297 1 86.44 76 TYR B C 1
ATOM 2126 O O . TYR B 1 76 ? -25.016 8.984 9.188 1 86.44 76 TYR B O 1
ATOM 2134 N N . ASN B 1 77 ? -23.484 10.562 9.695 1 84.75 77 ASN B N 1
ATOM 2135 C CA . ASN B 1 77 ? -24.406 11.672 9.883 1 84.75 77 ASN B CA 1
ATOM 2136 C C . ASN B 1 77 ? -23.875 12.953 9.234 1 84.75 77 ASN B C 1
ATOM 2138 O O . ASN B 1 77 ? -22.875 13.508 9.68 1 84.75 77 ASN B O 1
ATOM 2142 N N . GLN B 1 78 ? -24.547 13.492 8.297 1 81.25 78 GLN B N 1
ATOM 2143 C CA . GLN B 1 78 ? -24.078 14.633 7.516 1 81.25 78 GLN B CA 1
ATOM 2144 C C . GLN B 1 78 ? -24.266 15.938 8.281 1 81.25 78 GLN B C 1
ATOM 2146 O O . GLN B 1 78 ? -23.75 16.984 7.867 1 81.25 78 GLN B O 1
ATOM 2151 N N . ASP B 1 79 ? -24.781 15.867 9.414 1 86.06 79 ASP B N 1
ATOM 2152 C CA . ASP B 1 79 ? -25.172 17.109 10.094 1 86.06 79 ASP B CA 1
ATOM 2153 C C . ASP B 1 79 ? -24.109 17.516 11.117 1 86.06 79 ASP B C 1
ATOM 2155 O O . ASP B 1 79 ? -24.312 18.469 11.875 1 86.06 79 ASP B O 1
ATOM 2159 N N . ILE B 1 80 ? -23.016 16.938 11.133 1 90.12 80 ILE B N 1
ATOM 2160 C CA . ILE B 1 80 ? -21.969 17.328 12.078 1 90.12 80 ILE B CA 1
ATOM 2161 C C . ILE B 1 80 ? -20.75 17.828 11.328 1 90.12 80 ILE B C 1
ATOM 2163 O O . ILE B 1 80 ? -20.766 17.938 10.094 1 90.12 80 ILE B O 1
ATOM 2167 N N . ALA B 1 81 ? -19.672 18.266 12.102 1 95.06 81 ALA B N 1
ATOM 2168 C CA . ALA B 1 81 ? -18.484 18.875 11.516 1 95.06 81 ALA B CA 1
ATOM 2169 C C . ALA B 1 81 ? -17.719 17.859 10.664 1 95.06 81 ALA B C 1
ATOM 2171 O O . ALA B 1 81 ? -17.672 16.672 10.992 1 95.06 81 ALA B O 1
ATOM 2172 N N . VAL B 1 82 ? -17.141 18.312 9.539 1 96.5 82 VAL B N 1
ATOM 2173 C CA . VAL B 1 82 ? -16.438 17.5 8.562 1 96.5 82 VAL B CA 1
ATOM 2174 C C . VAL B 1 82 ? -15.391 16.641 9.258 1 96.5 82 VAL B C 1
ATOM 2176 O O . VAL B 1 82 ? -15.305 15.438 9.016 1 96.5 82 VAL B O 1
ATOM 2179 N N . LYS B 1 83 ? -14.625 17.25 10.141 1 96.88 83 LYS B N 1
ATOM 2180 C CA . LYS B 1 83 ? -13.562 16.516 10.828 1 96.88 83 LYS B CA 1
ATOM 2181 C C . LYS B 1 83 ? -14.141 15.383 11.68 1 96.88 83 LYS B C 1
ATOM 2183 O O . LYS B 1 83 ? -13.578 14.289 11.734 1 96.88 83 LYS B O 1
ATOM 2188 N N . ASP B 1 84 ? -15.203 15.664 12.367 1 96.75 84 ASP B N 1
ATOM 2189 C CA . ASP B 1 84 ? -15.82 14.664 13.242 1 96.75 84 ASP B CA 1
ATOM 2190 C C . ASP B 1 84 ? -16.359 13.484 12.438 1 96.75 84 ASP B C 1
ATOM 2192 O O . ASP B 1 84 ? -16.234 12.336 12.859 1 96.75 84 ASP B O 1
ATOM 2196 N N . ILE B 1 85 ? -16.984 13.773 11.328 1 96.62 85 ILE B N 1
ATOM 2197 C CA . ILE B 1 85 ? -17.484 12.703 10.461 1 96.62 85 ILE B CA 1
ATOM 2198 C C . ILE B 1 85 ? -16.312 11.883 9.93 1 96.62 85 ILE B C 1
ATOM 2200 O O . ILE B 1 85 ? -16.344 10.656 9.945 1 96.62 85 ILE B O 1
ATOM 2204 N N . PHE B 1 86 ? -15.305 12.594 9.469 1 97.62 86 PHE B N 1
ATOM 2205 C CA . PHE B 1 86 ? -14.133 11.914 8.93 1 97.62 86 PHE B CA 1
ATOM 2206 C C . PHE B 1 86 ? -13.492 11.023 9.984 1 97.62 86 PHE B C 1
AT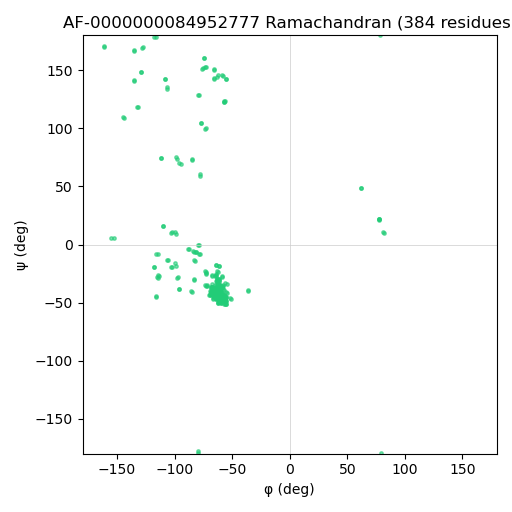OM 2208 O O . PHE B 1 86 ? -13.094 9.891 9.695 1 97.62 86 PHE B O 1
ATOM 2215 N N . LYS B 1 87 ? -13.406 11.555 11.188 1 97.62 87 LYS B N 1
ATOM 2216 C CA . LYS B 1 87 ? -12.836 10.781 12.281 1 97.62 87 LYS B CA 1
ATOM 2217 C C . LYS B 1 87 ? -13.633 9.492 12.508 1 97.62 87 LYS B C 1
ATOM 2219 O O . LYS B 1 87 ? -13.047 8.422 12.672 1 97.62 87 LYS B O 1
ATOM 2224 N N . ARG B 1 88 ? -14.867 9.586 12.523 1 97 88 ARG B N 1
ATOM 2225 C CA . ARG B 1 88 ? -15.711 8.414 12.719 1 97 88 ARG B CA 1
ATOM 2226 C C . ARG B 1 88 ? -15.508 7.398 11.602 1 97 88 ARG B C 1
ATOM 2228 O O . ARG B 1 88 ? -15.336 6.207 11.867 1 97 88 ARG B O 1
ATOM 2235 N N . ILE B 1 89 ? -15.562 7.859 10.383 1 97.75 89 ILE B N 1
ATOM 2236 C CA . ILE B 1 89 ? -15.359 6.984 9.234 1 97.75 89 ILE B CA 1
ATOM 2237 C C . ILE B 1 89 ? -14 6.305 9.336 1 97.75 89 ILE B C 1
ATOM 2239 O O . ILE B 1 89 ? -13.891 5.086 9.156 1 97.75 89 ILE B O 1
ATOM 2243 N N . TRP B 1 90 ? -12.992 7.066 9.641 1 98.25 90 TRP B N 1
ATOM 2244 C CA . TRP B 1 90 ? -11.617 6.578 9.711 1 98.25 90 TRP B CA 1
ATOM 2245 C C . TRP B 1 90 ? -11.484 5.488 10.766 1 98.25 90 TRP B C 1
ATOM 2247 O O . TRP B 1 90 ? -10.891 4.438 10.516 1 98.25 90 TRP B O 1
ATOM 2257 N N . PHE B 1 91 ? -12.047 5.691 11.93 1 98.06 91 PHE B N 1
ATOM 2258 C CA . PHE B 1 91 ? -11.945 4.715 13.008 1 98.06 91 PHE B CA 1
ATOM 2259 C C . PHE B 1 91 ? -12.797 3.488 12.711 1 98.06 91 PHE B C 1
ATOM 2261 O O . PHE B 1 91 ? -12.445 2.369 13.086 1 98.06 91 PHE B O 1
ATOM 2268 N N . ASN B 1 92 ? -13.938 3.707 12.07 1 98.06 92 ASN B N 1
ATOM 2269 C CA . ASN B 1 92 ? -14.719 2.564 11.602 1 98.06 92 ASN B CA 1
ATOM 2270 C C . ASN B 1 92 ? -13.906 1.696 10.641 1 98.06 92 ASN B C 1
ATOM 2272 O O . ASN B 1 92 ? -13.898 0.47 10.766 1 98.06 92 ASN B O 1
ATOM 2276 N N . MET B 1 93 ? -13.273 2.299 9.711 1 98.06 93 MET B N 1
ATOM 2277 C CA . MET B 1 93 ? -12.445 1.58 8.75 1 98.06 93 MET B CA 1
ATOM 2278 C C . MET B 1 93 ? -11.32 0.823 9.453 1 98.06 93 MET B C 1
ATOM 2280 O O . MET B 1 93 ? -11.07 -0.347 9.156 1 98.06 93 MET B O 1
ATOM 2284 N N . SER B 1 94 ? -10.664 1.525 10.359 1 97.56 94 SER B N 1
ATOM 2285 C CA . SER B 1 94 ? -9.57 0.891 11.094 1 97.56 94 SER B CA 1
ATOM 2286 C C . SER B 1 94 ? -10.07 -0.298 11.906 1 97.56 94 SER B C 1
ATOM 2288 O O . SER B 1 94 ? -9.406 -1.335 11.969 1 97.56 94 SER B O 1
ATOM 2290 N N . SER B 1 95 ? -11.195 -0.142 12.531 1 97.19 95 SER B N 1
ATOM 2291 C CA . SER B 1 95 ? -11.781 -1.228 13.305 1 97.19 95 SER B CA 1
ATOM 2292 C C . SER B 1 95 ? -12.094 -2.434 12.43 1 97.19 95 SER B C 1
ATOM 2294 O O . SER B 1 95 ? -11.844 -3.574 12.82 1 97.19 95 SER B O 1
ATOM 2296 N N . PHE B 1 96 ? -12.68 -2.186 11.328 1 97.44 96 PHE B N 1
ATOM 2297 C CA . PHE B 1 96 ? -12.953 -3.266 10.391 1 97.44 96 PHE B CA 1
ATOM 2298 C C . PHE B 1 96 ? -11.672 -4.012 10.039 1 97.44 96 PHE B C 1
ATOM 2300 O O . PHE B 1 96 ? -11.633 -5.246 10.086 1 97.44 96 PHE B O 1
ATOM 2307 N N . LYS B 1 97 ? -10.664 -3.275 9.648 1 96.5 97 LYS B N 1
ATOM 2308 C CA . LYS B 1 97 ? -9.422 -3.885 9.18 1 96.5 97 LYS B CA 1
ATOM 2309 C C . LYS B 1 97 ? -8.742 -4.676 10.289 1 96.5 97 LYS B C 1
ATOM 2311 O O . LYS B 1 97 ? -8.086 -5.684 10.031 1 96.5 97 LYS B O 1
ATOM 2316 N N . LEU B 1 98 ? -8.906 -4.246 11.547 1 95.12 98 LEU B N 1
ATOM 2317 C CA . LEU B 1 98 ? -8.352 -4.965 12.695 1 95.12 98 LEU B CA 1
ATOM 2318 C C . LEU B 1 98 ? -9.141 -6.242 12.969 1 95.12 98 LEU B C 1
ATOM 2320 O O . LEU B 1 98 ? -8.562 -7.258 13.367 1 95.12 98 LEU B O 1
ATOM 2324 N N . GLU B 1 99 ? -10.398 -6.184 12.75 1 95.56 99 GLU B N 1
ATOM 2325 C CA . GLU B 1 99 ? -11.281 -7.305 13.07 1 95.56 99 GLU B CA 1
ATOM 2326 C C . GLU B 1 99 ? -11.305 -8.32 11.938 1 95.56 99 GLU B C 1
ATOM 2328 O O . GLU B 1 99 ? -11.367 -9.531 12.18 1 95.56 99 GLU B O 1
ATOM 2333 N N . PHE B 1 100 ? -11.328 -7.824 10.742 1 96.25 100 PHE B N 1
ATOM 2334 C CA . PHE B 1 100 ? -11.43 -8.664 9.555 1 96.25 100 PHE B CA 1
ATOM 2335 C C . PHE B 1 100 ? -10.133 -8.625 8.75 1 96.25 100 PHE B C 1
ATOM 2337 O O . PHE B 1 100 ? -10.117 -8.156 7.613 1 96.25 100 PHE B O 1
ATOM 2344 N N . LYS B 1 101 ? -9.148 -9.297 9.258 1 94.19 101 LYS B N 1
ATOM 2345 C CA . LYS B 1 101 ? -7.781 -9.203 8.75 1 94.19 101 LYS B CA 1
ATOM 2346 C C . LYS B 1 101 ? -7.668 -9.797 7.352 1 94.19 101 LYS B C 1
ATOM 2348 O O . LYS B 1 101 ? -6.949 -9.266 6.504 1 94.19 101 LYS B O 1
ATOM 2353 N N . GLU B 1 102 ? -8.367 -10.891 7.117 1 94.44 102 GLU B N 1
ATOM 2354 C CA . GLU B 1 102 ? -8.297 -11.531 5.812 1 94.44 102 GLU B CA 1
ATOM 2355 C C . GLU B 1 102 ? -8.914 -10.648 4.727 1 94.44 102 GLU B C 1
ATOM 2357 O O . GLU B 1 102 ? -8.328 -10.477 3.656 1 94.44 102 GLU B O 1
ATOM 2362 N N . GLU B 1 103 ? -10.055 -10.125 5.008 1 96.69 103 GLU B N 1
ATOM 2363 C CA . GLU B 1 103 ? -10.719 -9.227 4.074 1 96.69 103 GLU B CA 1
ATOM 2364 C C . GLU B 1 103 ? -9.891 -7.973 3.824 1 96.69 103 GLU B C 1
ATOM 2366 O O . GLU B 1 103 ? -9.766 -7.523 2.684 1 96.69 103 GLU B O 1
ATOM 2371 N N . ALA B 1 104 ? -9.312 -7.461 4.934 1 95.25 104 ALA B N 1
ATOM 2372 C CA . ALA B 1 104 ? -8.477 -6.266 4.828 1 95.25 104 ALA B CA 1
ATOM 2373 C C . ALA B 1 104 ? -7.25 -6.527 3.953 1 95.25 104 ALA B C 1
ATOM 2375 O O . ALA B 1 104 ? -6.895 -5.699 3.113 1 95.25 104 ALA B O 1
ATOM 2376 N N . SER B 1 105 ? -6.656 -7.645 4.168 1 92.38 105 SER B N 1
ATOM 2377 C CA . SER B 1 105 ? -5.492 -8.031 3.377 1 92.38 105 SER B CA 1
ATOM 2378 C C . SER B 1 105 ? -5.848 -8.18 1.902 1 92.38 105 SER B C 1
ATOM 2380 O O . SER B 1 105 ? -5.102 -7.734 1.029 1 92.38 105 SER B O 1
ATOM 2382 N N . PHE B 1 106 ? -6.938 -8.75 1.67 1 93.88 106 PHE B N 1
ATOM 2383 C CA . PHE B 1 106 ? -7.406 -8.922 0.301 1 93.88 106 PHE B CA 1
ATOM 2384 C C . PHE B 1 106 ? -7.629 -7.574 -0.371 1 93.88 106 PHE B C 1
ATOM 2386 O O . PHE B 1 106 ? -7.168 -7.352 -1.493 1 93.88 106 PHE B O 1
ATOM 2393 N N . LEU B 1 107 ? -8.273 -6.629 0.284 1 94.62 107 LEU B N 1
ATOM 2394 C CA . LEU B 1 107 ? -8.523 -5.305 -0.274 1 94.62 107 LEU B CA 1
ATOM 2395 C C . LEU B 1 107 ? -7.219 -4.57 -0.546 1 94.62 107 LEU B C 1
ATOM 2397 O O . LEU B 1 107 ? -7.094 -3.867 -1.552 1 94.62 107 LEU B O 1
ATOM 2401 N N . SER B 1 108 ? -6.324 -4.723 0.404 1 91.31 108 SER B N 1
ATOM 2402 C CA . SER B 1 108 ? -5.016 -4.109 0.216 1 91.31 108 SER B CA 1
ATOM 2403 C C . SER B 1 108 ? -4.336 -4.637 -1.045 1 91.31 108 SER B C 1
ATOM 2405 O O . SER B 1 108 ? -3.732 -3.867 -1.797 1 91.31 108 SER B O 1
ATOM 2407 N N . GLN B 1 109 ? -4.422 -5.875 -1.284 1 87.69 109 GLN B N 1
ATOM 2408 C CA . GLN B 1 109 ? -3.865 -6.461 -2.5 1 87.69 109 GLN B CA 1
ATOM 2409 C C . GLN B 1 109 ? -4.555 -5.91 -3.742 1 87.69 109 GLN B C 1
ATOM 2411 O O . GLN B 1 109 ? -3.902 -5.625 -4.75 1 87.69 109 GLN B O 1
ATOM 2416 N N . CYS B 1 110 ? -5.855 -5.773 -3.68 1 90.81 110 CYS B N 1
ATOM 2417 C CA . CYS B 1 110 ? -6.617 -5.262 -4.812 1 90.81 110 CYS B CA 1
ATOM 2418 C C . CYS B 1 110 ? -6.184 -3.844 -5.168 1 90.81 110 CYS B C 1
ATOM 2420 O O . CYS B 1 110 ? -6.215 -3.455 -6.336 1 90.81 110 CYS B O 1
ATOM 2422 N N . ASP B 1 111 ? -5.742 -3.098 -4.191 1 87.25 111 ASP B N 1
ATOM 2423 C CA . ASP B 1 111 ? -5.285 -1.729 -4.414 1 87.25 111 ASP B CA 1
ATOM 2424 C C . ASP B 1 111 ? -3.939 -1.706 -5.133 1 87.25 111 ASP B C 1
ATOM 2426 O O . ASP B 1 111 ? -3.641 -0.766 -5.871 1 87.25 111 ASP B O 1
ATOM 2430 N N . ASN B 1 112 ? -3.209 -2.768 -4.965 1 82.5 112 ASN B N 1
ATOM 2431 C CA . ASN B 1 112 ? -1.8 -2.697 -5.34 1 82.5 112 ASN B CA 1
ATOM 2432 C C . ASN B 1 112 ? -1.484 -3.621 -6.512 1 82.5 112 ASN B C 1
ATOM 2434 O O . ASN B 1 112 ? -0.356 -3.639 -7.008 1 82.5 112 ASN B O 1
ATOM 2438 N N . THR B 1 113 ? -2.4 -4.449 -6.918 1 81.06 113 THR B N 1
ATOM 2439 C CA . THR B 1 113 ? -2.188 -5.398 -8.008 1 81.06 113 THR B CA 1
ATOM 2440 C C . THR B 1 113 ? -3.314 -5.305 -9.031 1 81.06 113 THR B C 1
ATOM 2442 O O . THR B 1 113 ? -4.438 -4.922 -8.695 1 81.06 113 THR B O 1
ATOM 2445 N N . PRO B 1 114 ? -2.934 -5.574 -10.297 1 82.88 114 PRO B N 1
ATOM 2446 C CA . PRO B 1 114 ? -3.969 -5.535 -11.328 1 82.88 114 PRO B CA 1
ATOM 2447 C C . PRO B 1 114 ? -4.844 -6.789 -11.336 1 82.88 114 PRO B C 1
ATOM 2449 O O . PRO B 1 114 ? -4.953 -7.461 -12.367 1 82.88 114 PRO B O 1
ATOM 2452 N N . MET B 1 115 ? -5.473 -7.102 -10.367 1 86.69 115 MET B N 1
ATOM 2453 C CA . MET B 1 115 ? -6.23 -8.352 -10.289 1 86.69 115 MET B CA 1
ATOM 2454 C C . MET B 1 115 ? -7.719 -8.094 -10.508 1 86.69 115 MET B C 1
ATOM 2456 O O . MET B 1 115 ? -8.461 -9 -10.883 1 86.69 115 MET B O 1
ATOM 2460 N N . ILE B 1 116 ? -8.164 -6.879 -10.336 1 93.5 116 ILE B N 1
ATOM 2461 C CA . ILE B 1 116 ? -9.562 -6.516 -10.5 1 93.5 116 ILE B CA 1
ATOM 2462 C C . ILE B 1 116 ? -9.742 -5.719 -11.789 1 93.5 116 ILE B C 1
ATOM 2464 O O . ILE B 1 116 ? -8.945 -4.836 -12.102 1 93.5 116 ILE B O 1
ATOM 2468 N N . ASP B 1 117 ? -10.773 -6.078 -12.523 1 93.06 117 ASP B N 1
ATOM 2469 C CA . ASP B 1 117 ? -11.047 -5.316 -13.742 1 93.06 117 ASP B CA 1
ATOM 2470 C C . ASP B 1 117 ? -11.445 -3.879 -13.406 1 93.06 117 ASP B C 1
ATOM 2472 O O . ASP B 1 117 ? -12.086 -3.629 -12.383 1 93.06 117 ASP B O 1
ATOM 2476 N N . GLU B 1 118 ? -11.109 -3.006 -14.352 1 91.44 118 GLU B N 1
ATOM 2477 C CA . GLU B 1 118 ? -11.328 -1.585 -14.094 1 91.44 118 GLU B CA 1
ATOM 2478 C C . GLU B 1 118 ? -12.805 -1.283 -13.898 1 91.44 118 GLU B C 1
ATOM 2480 O O . GLU B 1 118 ? -13.172 -0.465 -13.047 1 91.44 118 GLU B O 1
ATOM 2485 N N . LYS B 1 119 ? -13.609 -1.901 -14.695 1 95 119 LYS B N 1
ATOM 2486 C CA . LYS B 1 119 ? -15.047 -1.703 -14.539 1 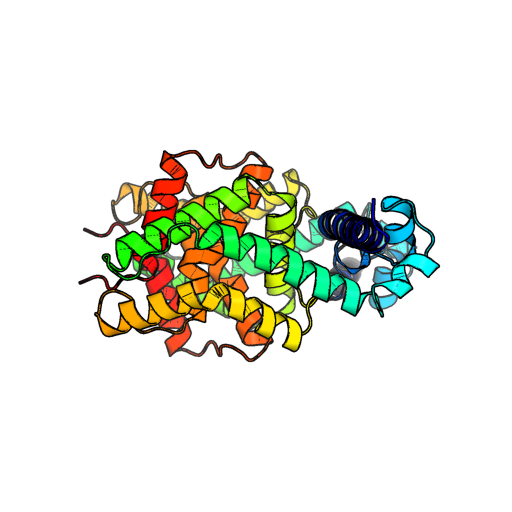95 119 LYS B CA 1
ATOM 2487 C C . LYS B 1 119 ? -15.508 -2.068 -13.125 1 95 119 LYS B C 1
ATOM 2489 O O . LYS B 1 119 ? -16.281 -1.338 -12.516 1 95 119 LYS B O 1
ATOM 2494 N N . THR B 1 120 ? -15.031 -3.244 -12.656 1 97 120 THR B N 1
ATOM 2495 C CA . THR B 1 120 ? -15.383 -3.701 -11.312 1 97 120 THR B CA 1
ATOM 2496 C C . THR B 1 120 ? -14.812 -2.758 -10.258 1 97 120 THR B C 1
ATOM 2498 O O . THR B 1 120 ? -15.469 -2.482 -9.25 1 97 120 THR B O 1
ATOM 2501 N N . ARG B 1 121 ? -13.641 -2.25 -10.477 1 94.38 121 ARG B N 1
ATOM 2502 C CA . ARG B 1 121 ? -13.039 -1.282 -9.57 1 94.38 121 ARG B CA 1
ATOM 2503 C C . ARG B 1 121 ? -13.914 -0.041 -9.43 1 94.38 121 ARG B C 1
ATOM 2505 O O . ARG B 1 121 ? -14.109 0.467 -8.328 1 94.38 121 ARG B O 1
ATOM 2512 N N . GLN B 1 122 ? -14.398 0.437 -10.531 1 92.12 122 GLN B N 1
ATOM 2513 C CA . GLN B 1 122 ? -15.258 1.61 -10.516 1 92.12 122 GLN B CA 1
ATOM 2514 C C . GLN B 1 122 ? -16.547 1.332 -9.758 1 92.12 122 GLN B C 1
ATOM 2516 O O . GLN B 1 122 ? -17.047 2.191 -9.016 1 92.12 122 GLN B O 1
ATOM 2521 N N . GLU B 1 123 ? -17.062 0.176 -9.93 1 96.12 123 GLU B N 1
ATOM 2522 C CA . GLU B 1 123 ? -18.234 -0.223 -9.172 1 96.12 123 GLU B CA 1
ATOM 2523 C C . GLU B 1 123 ? -17.953 -0.242 -7.676 1 96.12 123 GLU B C 1
ATOM 2525 O O . GLU B 1 123 ? -18.766 0.199 -6.871 1 96.12 123 GLU B O 1
ATOM 2530 N N . GLY B 1 124 ? -16.812 -0.803 -7.344 1 96.19 124 GLY B N 1
ATOM 2531 C CA . GLY B 1 124 ? -16.422 -0.823 -5.945 1 96.19 124 GLY B CA 1
ATOM 2532 C C . GLY B 1 124 ? -16.266 0.562 -5.348 1 96.19 124 GLY B C 1
ATOM 2533 O O . GLY B 1 124 ? -16.578 0.777 -4.176 1 96.19 124 GLY B O 1
ATOM 2534 N N . LEU B 1 125 ? -15.797 1.468 -6.145 1 93.25 125 LEU B N 1
ATOM 2535 C CA . LEU B 1 125 ? -15.586 2.84 -5.695 1 93.25 125 LEU B CA 1
ATOM 2536 C C . LEU B 1 125 ? -16.906 3.5 -5.324 1 93.25 125 LEU B C 1
ATOM 2538 O O . LEU B 1 125 ? -16.953 4.379 -4.457 1 93.25 125 LEU B O 1
ATOM 2542 N N . LEU B 1 126 ? -17.922 3.084 -5.895 1 95.62 126 LEU B N 1
ATOM 2543 C CA . LEU B 1 126 ? -19.234 3.656 -5.602 1 95.62 126 LEU B CA 1
ATOM 2544 C C . LEU B 1 126 ? -19.625 3.404 -4.148 1 95.62 126 LEU B C 1
ATOM 2546 O O . LEU B 1 126 ? -20.344 4.211 -3.547 1 95.62 126 LEU B O 1
ATOM 2550 N N . TYR B 1 127 ? -19.141 2.299 -3.607 1 96.5 127 TYR B N 1
ATOM 2551 C CA . TYR B 1 127 ? -19.406 1.992 -2.209 1 96.5 127 TYR B CA 1
ATOM 2552 C C . TYR B 1 127 ? -18.781 3.033 -1.29 1 96.5 127 TYR B C 1
ATOM 2554 O O . TYR B 1 127 ? -19.188 3.186 -0.139 1 96.5 127 TYR B O 1
ATOM 2562 N N . MET B 1 128 ? -17.844 3.797 -1.779 1 96.25 128 MET B N 1
ATOM 2563 C CA . MET B 1 128 ? -17.109 4.75 -0.952 1 96.25 128 MET B CA 1
ATOM 2564 C C . MET B 1 128 ? -17.609 6.172 -1.181 1 96.25 128 MET B C 1
ATOM 2566 O O . MET B 1 128 ? -17.016 7.133 -0.699 1 96.25 128 MET B O 1
ATOM 2570 N N . THR B 1 129 ? -18.672 6.367 -1.855 1 95.81 129 THR B N 1
ATOM 2571 C CA . THR B 1 129 ? -19.203 7.656 -2.273 1 95.81 129 THR B CA 1
ATOM 2572 C C . THR B 1 129 ? -19.391 8.578 -1.073 1 95.81 129 THR B C 1
ATOM 2574 O O . THR B 1 129 ? -19.109 9.773 -1.148 1 95.81 129 THR B O 1
ATOM 2577 N N . PRO B 1 130 ? -19.875 8.086 0.077 1 96.19 130 PRO B N 1
ATOM 2578 C CA . PRO B 1 130 ? -20.031 8.992 1.218 1 96.19 130 PRO B CA 1
ATOM 2579 C C . PRO B 1 130 ? -18.703 9.641 1.639 1 96.19 130 PRO B C 1
ATOM 2581 O O . PRO B 1 130 ? -18.688 10.789 2.078 1 96.19 130 PRO B O 1
ATOM 2584 N N . LEU B 1 131 ? -17.656 8.945 1.556 1 97.38 131 LEU B N 1
ATOM 2585 C CA . LEU B 1 131 ? -16.344 9.508 1.86 1 97.38 131 LEU B CA 1
ATOM 2586 C C . LEU B 1 131 ? -15.969 10.586 0.847 1 97.38 131 LEU B C 1
ATOM 2588 O O . LEU B 1 131 ? -15.477 11.656 1.223 1 97.38 131 LEU B O 1
ATOM 2592 N N . PHE B 1 132 ? -16.203 10.289 -0.427 1 96.69 132 PHE B N 1
ATOM 2593 C CA . PHE B 1 132 ? -15.898 11.25 -1.482 1 96.69 132 PHE B CA 1
ATOM 2594 C C . PHE B 1 132 ? -16.75 12.508 -1.329 1 96.69 132 PHE B C 1
ATOM 2596 O O . PHE B 1 132 ? -16.234 13.617 -1.488 1 96.69 132 PHE B O 1
ATOM 2603 N N . ASP B 1 133 ? -17.953 12.281 -1.031 1 96.38 133 ASP B N 1
ATOM 2604 C CA . ASP B 1 133 ? -18.844 13.414 -0.804 1 96.38 133 ASP B CA 1
ATOM 2605 C C . ASP B 1 133 ? -18.359 14.266 0.369 1 96.38 133 ASP B C 1
ATOM 2607 O O . ASP B 1 133 ? -18.438 15.492 0.322 1 96.38 133 ASP B O 1
ATOM 2611 N N . LEU B 1 134 ? -17.969 13.625 1.419 1 96.94 134 LEU B N 1
ATOM 2612 C CA . LEU B 1 134 ? -17.438 14.344 2.58 1 96.94 134 LEU B CA 1
ATOM 2613 C C . LEU B 1 134 ? -16.234 15.18 2.201 1 96.94 134 LEU B C 1
ATOM 2615 O O . LEU B 1 134 ? -16.094 16.312 2.654 1 96.94 134 LEU B O 1
ATOM 2619 N N . TRP B 1 135 ? -15.32 14.609 1.402 1 97.62 135 TRP B N 1
ATOM 2620 C CA . TRP B 1 135 ? -14.133 15.344 0.962 1 97.62 135 TRP B CA 1
ATOM 2621 C C . TRP B 1 135 ? -14.531 16.562 0.13 1 97.62 135 TRP B C 1
ATOM 2623 O O . TRP B 1 135 ? -13.938 17.641 0.272 1 97.62 135 TRP B O 1
ATOM 2633 N N . VAL B 1 136 ? -15.461 16.391 -0.724 1 97.31 136 VAL B N 1
ATOM 2634 C CA . VAL B 1 136 ? -15.945 17.5 -1.542 1 97.31 136 VAL B CA 1
ATOM 2635 C C . VAL B 1 136 ? -16.5 18.594 -0.644 1 97.31 136 VAL B C 1
ATOM 2637 O O . VAL B 1 136 ? -16.188 19.781 -0.83 1 97.31 136 VAL B O 1
ATOM 2640 N N . ARG B 1 137 ? -17.344 18.203 0.292 1 96.75 137 ARG B N 1
ATOM 2641 C CA . ARG B 1 137 ? -17.875 19.172 1.254 1 96.75 137 ARG B CA 1
ATOM 2642 C C . ARG B 1 137 ? -16.75 19.859 2.008 1 96.75 137 ARG B C 1
ATOM 2644 O O . ARG B 1 137 ? -16.766 21.094 2.168 1 96.75 137 ARG B O 1
ATOM 2651 N N . GLY B 1 138 ? -15.797 19.094 2.525 1 97.88 138 GLY B N 1
ATOM 2652 C CA . GLY B 1 138 ? -14.672 19.656 3.25 1 97.88 138 GLY B CA 1
ATOM 2653 C C . GLY B 1 138 ? -13.875 20.656 2.428 1 97.88 138 GLY B C 1
ATOM 2654 O O . GLY B 1 138 ? -13.422 21.672 2.949 1 97.88 138 GLY B O 1
ATOM 2655 N N . LYS B 1 139 ? -13.695 20.359 1.163 1 97.88 139 LYS B N 1
ATOM 2656 C CA . LYS B 1 139 ? -13.016 21.297 0.266 1 97.88 139 LYS B CA 1
ATOM 2657 C C . LYS B 1 139 ? -13.812 22.578 0.115 1 97.88 139 LYS B C 1
ATOM 2659 O O . LYS B 1 139 ? -13.242 23.672 0.195 1 97.88 139 LYS B O 1
ATOM 2664 N N . LYS B 1 140 ? -15.047 22.438 -0.085 1 97.12 140 LYS B N 1
ATOM 2665 C CA . LYS B 1 140 ? -15.922 23.594 -0.254 1 97.12 140 LYS B CA 1
ATOM 2666 C C . LYS B 1 140 ? -15.906 24.484 0.987 1 97.12 140 LYS B C 1
ATOM 2668 O O . LYS B 1 140 ? -15.961 25.703 0.879 1 97.12 140 LYS B O 1
ATOM 2673 N N . GLU B 1 141 ? -15.844 23.875 2.127 1 96.88 141 GLU B N 1
ATOM 2674 C CA . GLU B 1 141 ? -15.867 24.594 3.393 1 96.88 141 GLU B CA 1
ATOM 2675 C C . GLU B 1 141 ? -14.477 25.109 3.762 1 96.88 141 GLU B C 1
ATOM 2677 O O . GLU B 1 141 ? -14.305 25.781 4.785 1 96.88 141 GLU B O 1
ATOM 2682 N N . GLY B 1 142 ? -13.461 24.766 3.025 1 97 142 GLY B N 1
ATOM 2683 C CA . GLY B 1 142 ? -12.102 25.219 3.275 1 97 142 GLY B CA 1
ATOM 2684 C C . GLY B 1 142 ? -11.43 24.484 4.418 1 97 142 GLY B C 1
ATOM 2685 O O . GLY B 1 142 ? -10.484 25 5.02 1 97 142 GLY B O 1
ATOM 2686 N N . ILE B 1 143 ? -11.914 23.328 4.703 1 97.69 143 ILE B N 1
ATOM 2687 C CA . ILE B 1 143 ? -11.406 22.516 5.809 1 97.69 143 ILE B CA 1
ATOM 2688 C C . ILE B 1 143 ? -10.383 21.516 5.289 1 97.69 143 ILE B C 1
ATOM 2690 O O . ILE B 1 143 ? -9.375 21.234 5.949 1 97.69 143 ILE B O 1
ATOM 2694 N N . ILE B 1 144 ? -10.641 20.969 4.113 1 98.38 144 ILE B N 1
ATOM 2695 C CA . ILE B 1 144 ? -9.781 19.984 3.471 1 98.38 144 ILE B CA 1
ATOM 2696 C C . ILE B 1 144 ? -9.07 20.609 2.275 1 98.38 144 ILE B C 1
ATOM 2698 O O . ILE B 1 144 ? -9.664 21.406 1.544 1 98.38 144 ILE B O 1
ATOM 2702 N N . LYS B 1 145 ? -7.816 20.219 2.09 1 98.25 145 LYS B N 1
ATOM 2703 C CA . LYS B 1 145 ? -7.02 20.719 0.97 1 98.25 145 LYS B CA 1
ATOM 2704 C C . LYS B 1 145 ? -7.727 20.453 -0.359 1 98.25 145 LYS B C 1
ATOM 2706 O O . LYS B 1 145 ? -8.336 19.406 -0.553 1 98.25 145 LYS B O 1
ATOM 2711 N N . ASP B 1 146 ? -7.57 21.469 -1.275 1 97.56 146 ASP B N 1
ATOM 2712 C CA . ASP B 1 146 ? -8.133 21.312 -2.613 1 97.56 146 ASP B CA 1
ATOM 2713 C C . ASP B 1 146 ? -7.172 20.547 -3.525 1 97.56 146 ASP B C 1
ATOM 2715 O O . ASP B 1 146 ? -6.605 21.125 -4.457 1 97.56 146 ASP B O 1
ATOM 2719 N N . ILE B 1 147 ? -7.059 19.297 -3.309 1 97.88 147 ILE B N 1
ATOM 2720 C CA . ILE B 1 147 ? -6.191 18.406 -4.078 1 97.88 147 ILE B CA 1
ATOM 2721 C C . ILE B 1 147 ? -6.992 17.219 -4.578 1 97.88 147 ILE B C 1
ATOM 2723 O O . ILE B 1 147 ? -8.156 17.031 -4.207 1 97.88 147 ILE B O 1
ATOM 2727 N N . SER B 1 148 ? -6.426 16.438 -5.43 1 97.06 148 SER B N 1
ATOM 2728 C CA . SER B 1 148 ? -7.09 15.297 -6.055 1 97.06 148 SER B CA 1
ATOM 2729 C C . SER B 1 148 ? -7.594 14.305 -5.008 1 97.06 148 SER B C 1
ATOM 2731 O O . SER B 1 148 ? -6.949 14.102 -3.977 1 97.06 148 SER B O 1
ATOM 2733 N N . PRO B 1 149 ? -8.766 13.664 -5.289 1 96.81 149 PRO B N 1
ATOM 2734 C CA . PRO B 1 149 ? -9.242 12.625 -4.375 1 96.81 149 PRO B CA 1
ATOM 2735 C C . PRO B 1 149 ? -8.234 11.484 -4.215 1 96.81 149 PRO B C 1
ATOM 2737 O O . PRO B 1 149 ? -8.211 10.82 -3.176 1 96.81 149 PRO B O 1
ATOM 2740 N N . TYR B 1 150 ? -7.41 11.234 -5.207 1 96.75 150 TYR B N 1
ATOM 2741 C CA . TYR B 1 150 ? -6.383 10.195 -5.121 1 96.75 150 TYR B CA 1
ATOM 2742 C C . TYR B 1 150 ? -5.336 10.555 -4.07 1 96.75 150 TYR B C 1
ATOM 2744 O O . TYR B 1 150 ? -4.875 9.688 -3.326 1 96.75 150 TYR B O 1
ATOM 2752 N N . LEU B 1 151 ? -4.977 11.859 -3.998 1 98.44 151 LEU B N 1
ATOM 2753 C CA . LEU B 1 151 ? -4.059 12.312 -2.959 1 98.44 151 LEU B CA 1
ATOM 2754 C C . LEU B 1 151 ? -4.695 12.195 -1.58 1 98.44 151 LEU B C 1
ATOM 2756 O O . LEU B 1 151 ? -4.051 11.766 -0.624 1 98.44 151 LEU B O 1
ATOM 2760 N N . LEU B 1 152 ? -5.977 12.602 -1.544 1 98.69 152 LEU B N 1
ATOM 2761 C CA . LEU B 1 152 ? -6.676 12.5 -0.267 1 98.69 152 LEU B CA 1
ATOM 2762 C C . LEU B 1 152 ? -6.703 11.055 0.228 1 98.69 152 LEU B C 1
ATOM 2764 O O . LEU B 1 152 ? -6.422 10.789 1.399 1 98.69 152 LEU B O 1
ATOM 2768 N N . TYR B 1 153 ? -6.996 10.148 -0.638 1 97.75 153 TYR B N 1
ATOM 2769 C CA . TYR B 1 153 ? -7.027 8.734 -0.281 1 97.75 153 TYR B CA 1
ATOM 2770 C C . TYR B 1 153 ? -5.637 8.234 0.087 1 97.75 153 TYR B C 1
ATOM 2772 O O . TYR B 1 153 ? -5.469 7.531 1.086 1 97.75 153 TYR B O 1
ATOM 2780 N N . ALA B 1 154 ? -4.648 8.594 -0.685 1 97.94 154 ALA B N 1
ATOM 2781 C CA . ALA B 1 154 ? -3.275 8.117 -0.534 1 97.94 154 ALA B CA 1
ATOM 2782 C C . ALA B 1 154 ? -2.73 8.445 0.854 1 97.94 154 ALA B C 1
ATOM 2784 O O . ALA B 1 154 ? -2.025 7.637 1.457 1 97.94 154 ALA B O 1
ATOM 2785 N N . PHE B 1 155 ? -3.107 9.562 1.377 1 98.69 155 PHE B N 1
ATOM 2786 C CA . PHE B 1 155 ? -2.428 10.023 2.582 1 98.69 155 PHE B CA 1
ATOM 2787 C C . PHE B 1 155 ? -3.314 9.844 3.809 1 98.69 155 PHE B C 1
ATOM 2789 O O . PHE B 1 155 ? -2.838 9.914 4.941 1 98.69 155 PHE B O 1
ATOM 2796 N N . SER B 1 156 ? -4.617 9.578 3.627 1 98.62 156 SER B N 1
ATOM 2797 C CA . SER B 1 156 ? -5.465 9.516 4.812 1 98.62 156 SER B CA 1
ATOM 2798 C C . SER B 1 156 ? -5.996 8.102 5.043 1 98.62 156 SER B C 1
ATOM 2800 O O . SER B 1 156 ? -6.336 7.738 6.168 1 98.62 156 SER B O 1
ATOM 2802 N N . ILE B 1 157 ? -6.129 7.297 4.004 1 98 157 ILE B N 1
ATOM 2803 C CA . ILE B 1 157 ? -6.762 5.984 4.113 1 98 157 ILE B CA 1
ATOM 2804 C C . ILE B 1 157 ? -5.742 4.895 3.791 1 98 157 ILE B C 1
ATOM 2806 O O . ILE B 1 157 ? -5.555 3.961 4.574 1 98 157 ILE B O 1
ATOM 2810 N N . TYR B 1 158 ? -4.984 5.07 2.76 1 97.12 158 TYR B N 1
ATOM 2811 C CA . TYR B 1 158 ? -4.094 4.055 2.219 1 97.12 158 TYR B CA 1
ATOM 2812 C C . TYR B 1 158 ? -3.084 3.598 3.266 1 97.12 158 TYR B C 1
ATOM 2814 O O . TYR B 1 158 ? -2.76 2.412 3.352 1 97.12 158 TYR B O 1
ATOM 2822 N N . PRO B 1 159 ? -2.592 4.496 4.121 1 97.94 159 PRO B N 1
ATOM 2823 C CA . PRO B 1 159 ? -1.57 4.098 5.094 1 97.94 159 PRO B CA 1
ATOM 2824 C C . PRO B 1 159 ? -2.059 3.018 6.055 1 97.94 159 PRO B C 1
ATOM 2826 O O . PRO B 1 159 ? -1.248 2.322 6.672 1 97.94 159 PRO B O 1
ATOM 2829 N N . MET B 1 160 ? -3.361 2.85 6.16 1 96.75 160 MET B N 1
ATOM 2830 C CA . MET B 1 160 ? -3.908 1.857 7.082 1 96.75 160 MET B CA 1
ATOM 2831 C C . MET B 1 160 ? -3.434 0.455 6.719 1 96.75 160 MET B C 1
ATOM 2833 O O . MET B 1 160 ? -3.184 -0.369 7.598 1 96.75 160 MET B O 1
ATOM 2837 N N . ALA B 1 161 ? -3.387 0.279 5.457 1 94.62 161 ALA B N 1
ATOM 2838 C CA . ALA B 1 161 ? -2.984 -1.048 5 1 94.62 161 ALA B CA 1
ATOM 2839 C C . ALA B 1 161 ? -1.576 -1.389 5.48 1 94.62 161 ALA B C 1
ATOM 2841 O O . ALA B 1 161 ? -1.327 -2.5 5.957 1 94.62 161 ALA B O 1
ATOM 2842 N N . PHE B 1 162 ? -0.663 -0.491 5.391 1 95.62 162 PHE B N 1
ATOM 2843 C CA . PHE B 1 162 ? 0.703 -0.695 5.855 1 95.62 162 PHE B CA 1
ATOM 2844 C C . PHE B 1 162 ? 0.727 -0.973 7.355 1 95.62 162 PHE B C 1
ATOM 2846 O O . PHE B 1 162 ? 1.396 -1.903 7.809 1 95.62 162 PHE B O 1
ATOM 2853 N N . LEU B 1 163 ? 0.014 -0.172 8.07 1 96.44 163 LEU B N 1
ATOM 2854 C CA . LEU B 1 163 ? 0.012 -0.303 9.523 1 96.44 163 LEU B CA 1
ATOM 2855 C C . LEU B 1 163 ? -0.583 -1.643 9.945 1 96.44 163 LEU B C 1
ATOM 2857 O O . LEU B 1 163 ? -0.106 -2.264 10.898 1 96.44 163 LEU B O 1
ATOM 2861 N N . MET B 1 164 ? -1.597 -2.064 9.273 1 94.81 164 MET B N 1
ATOM 2862 C CA . MET B 1 164 ? -2.17 -3.377 9.562 1 94.81 164 MET B CA 1
ATOM 2863 C C . MET B 1 164 ? -1.152 -4.484 9.305 1 94.81 164 MET B C 1
ATOM 2865 O O . MET B 1 164 ? -1.071 -5.449 10.062 1 94.81 164 MET B O 1
ATOM 2869 N N . ASN B 1 165 ? -0.44 -4.34 8.211 1 91.06 165 ASN B N 1
ATOM 2870 C CA . ASN B 1 165 ? 0.602 -5.316 7.914 1 91.06 165 ASN B CA 1
ATOM 2871 C C . ASN B 1 165 ? 1.669 -5.348 9 1 91.06 165 ASN B C 1
ATOM 2873 O O . ASN B 1 165 ? 2.131 -6.422 9.391 1 91.06 165 ASN B O 1
ATOM 2877 N N . MET B 1 166 ? 2.098 -4.215 9.484 1 93.06 166 MET B N 1
ATOM 2878 C CA . MET B 1 166 ? 3.09 -4.145 10.547 1 93.06 166 MET B CA 1
ATOM 2879 C C . MET B 1 166 ? 2.562 -4.797 11.82 1 93.06 166 MET B C 1
ATOM 2881 O O . MET B 1 166 ? 3.307 -5.484 12.531 1 93.06 166 MET B O 1
ATOM 2885 N N . GLN B 1 167 ? 1.305 -4.527 12.109 1 94.38 167 GLN B N 1
ATOM 2886 C CA . GLN B 1 167 ? 0.691 -5.164 13.266 1 94.38 167 GLN B CA 1
ATOM 2887 C C . GLN B 1 167 ? 0.682 -6.684 13.117 1 94.38 167 GLN B C 1
ATOM 2889 O O . GLN B 1 167 ? 0.985 -7.406 14.07 1 94.38 167 GLN B O 1
ATOM 2894 N N . ASN B 1 168 ? 0.344 -7.16 11.984 1 89.5 168 ASN B N 1
ATOM 2895 C CA . ASN B 1 168 ? 0.285 -8.594 11.727 1 89.5 168 ASN B CA 1
ATOM 2896 C C . ASN B 1 168 ? 1.657 -9.242 11.875 1 89.5 168 ASN B C 1
ATOM 2898 O O . ASN B 1 168 ? 1.759 -10.406 12.273 1 89.5 168 ASN B O 1
ATOM 2902 N N . ARG B 1 169 ? 2.699 -8.531 11.602 1 87.75 169 ARG B N 1
ATOM 2903 C CA . ARG B 1 169 ? 4.066 -9.031 11.703 1 87.75 169 ARG B CA 1
ATOM 2904 C C . ARG B 1 169 ? 4.621 -8.836 13.109 1 87.75 169 ARG B C 1
ATOM 2906 O O . ARG B 1 169 ? 5.766 -9.195 13.391 1 87.75 169 ARG B O 1
ATOM 2913 N N . GLY B 1 170 ? 3.826 -8.18 14 1 91 170 GLY B N 1
ATOM 2914 C CA . GLY B 1 170 ? 4.23 -7.969 15.383 1 91 170 GLY B CA 1
ATOM 2915 C C . GLY B 1 170 ? 5.234 -6.844 15.547 1 91 170 GLY B C 1
ATOM 2916 O O . GLY B 1 170 ? 5.934 -6.773 16.562 1 91 170 GLY B O 1
ATOM 2917 N N . LEU B 1 171 ? 5.285 -5.953 14.586 1 92 171 LEU B N 1
ATOM 2918 C CA . LEU B 1 171 ? 6.305 -4.906 14.602 1 92 171 LEU B CA 1
ATOM 2919 C C . LEU B 1 171 ? 5.742 -3.611 15.18 1 92 171 LEU B C 1
ATOM 2921 O O . LEU B 1 171 ? 6.492 -2.787 15.711 1 92 171 LEU B O 1
ATOM 2925 N N . CYS B 1 172 ? 4.508 -3.412 15.039 1 94.69 172 CYS B N 1
ATOM 2926 C CA . CYS B 1 172 ? 3.834 -2.217 15.523 1 94.69 172 CYS B CA 1
ATOM 2927 C C . CYS B 1 172 ? 2.432 -2.547 16.016 1 94.69 172 CYS B C 1
ATOM 2929 O O . CYS B 1 172 ? 1.536 -2.832 15.227 1 94.69 172 CYS B O 1
ATOM 2931 N N . GLN B 1 173 ? 2.244 -2.486 17.281 1 95.69 173 GLN B N 1
ATOM 2932 C CA . GLN B 1 173 ? 0.922 -2.744 17.828 1 95.69 173 GLN B CA 1
ATOM 2933 C C . GLN B 1 173 ? 0.015 -1.525 17.688 1 95.69 173 GLN B C 1
ATOM 2935 O O . GLN B 1 173 ? 0.374 -0.423 18.109 1 95.69 173 GLN B O 1
ATOM 2940 N N . LEU B 1 174 ? -1.142 -1.731 17.141 1 96.81 174 LEU B N 1
ATOM 2941 C CA . LEU B 1 174 ? -2.074 -0.632 16.922 1 96.81 174 LEU B CA 1
ATOM 2942 C C . LEU B 1 174 ? -3.066 -0.513 18.062 1 96.81 174 LEU B C 1
ATOM 2944 O O . LEU B 1 174 ? -4.27 -0.703 17.875 1 96.81 174 LEU B O 1
ATOM 2948 N N . ASP B 1 175 ? -2.549 -0.111 19.156 1 96.31 175 ASP B N 1
ATOM 2949 C CA . ASP B 1 175 ? -3.424 0.165 20.281 1 96.31 175 ASP B CA 1
ATOM 2950 C C . ASP B 1 175 ? -4.098 1.527 20.141 1 96.31 175 ASP B C 1
ATOM 2952 O O . ASP B 1 175 ? -3.973 2.182 19.109 1 96.31 175 ASP B O 1
ATOM 2956 N N . LYS B 1 176 ? -4.902 1.885 21.172 1 96.62 176 LYS B N 1
ATOM 2957 C CA . LYS B 1 176 ? -5.699 3.107 21.109 1 96.62 176 LYS B CA 1
ATOM 2958 C C . LYS B 1 176 ? -4.812 4.324 20.859 1 96.62 176 LYS B C 1
ATOM 2960 O O . LYS B 1 176 ? -5.152 5.191 20.047 1 96.62 176 LYS B O 1
ATOM 2965 N N . LYS B 1 177 ? -3.746 4.457 21.531 1 97.62 177 LYS B N 1
ATOM 2966 C CA . LYS B 1 177 ? -2.834 5.59 21.375 1 97.62 177 LYS B CA 1
ATOM 2967 C C . LYS B 1 177 ? -2.297 5.68 19.953 1 97.62 177 LYS B C 1
ATOM 2969 O O . LYS B 1 177 ? -2.318 6.75 19.344 1 97.62 177 LYS B O 1
ATOM 2974 N N . VAL B 1 178 ? -1.802 4.586 19.453 1 98.06 178 VAL B N 1
ATOM 2975 C CA . VAL B 1 178 ? -1.213 4.559 18.125 1 98.06 178 VAL B CA 1
ATOM 2976 C C . VAL B 1 178 ? -2.281 4.879 17.078 1 98.06 178 VAL B C 1
ATOM 2978 O O . VAL B 1 178 ? -2.008 5.566 16.094 1 98.06 178 VAL B O 1
ATOM 2981 N N . LEU B 1 179 ? -3.502 4.348 17.25 1 98.25 179 LEU B N 1
ATOM 2982 C CA . LEU B 1 179 ? -4.594 4.648 16.328 1 98.25 179 LEU B CA 1
ATOM 2983 C C . LEU B 1 179 ? -4.914 6.141 16.344 1 98.25 179 LEU B C 1
ATOM 2985 O O . LEU B 1 179 ? -5.18 6.727 15.289 1 98.25 179 LEU B O 1
ATOM 2989 N N . GLU B 1 180 ? -4.918 6.742 17.516 1 98.5 180 GLU B N 1
ATOM 2990 C CA . GLU B 1 180 ? -5.156 8.18 17.609 1 98.5 180 GLU B CA 1
ATOM 2991 C C . GLU B 1 180 ? -4.051 8.977 16.922 1 98.5 180 GLU B C 1
ATOM 2993 O O . GLU B 1 180 ? -4.328 9.945 16.219 1 98.5 180 GLU B O 1
ATOM 2998 N N . GLU B 1 181 ? -2.807 8.562 17.156 1 98.5 181 GLU B N 1
ATOM 2999 C CA . GLU B 1 181 ? -1.681 9.195 16.469 1 98.5 181 GLU B CA 1
ATOM 3000 C C . GLU B 1 181 ? -1.795 9.039 14.961 1 98.5 181 GLU B C 1
ATOM 3002 O O . GLU B 1 181 ? -1.48 9.969 14.211 1 98.5 181 GLU B O 1
ATOM 3007 N N . SER B 1 182 ? -2.227 7.848 14.547 1 98.62 182 SER B N 1
ATOM 3008 C CA . SER B 1 182 ? -2.41 7.574 13.125 1 98.62 182 SER B CA 1
ATOM 3009 C C . SER B 1 182 ? -3.486 8.469 12.523 1 98.62 182 SER B C 1
ATOM 3011 O O . SER B 1 182 ? -3.293 9.039 11.445 1 98.62 182 SER B O 1
ATOM 3013 N N . PHE B 1 183 ? -4.594 8.594 13.227 1 98.62 183 PHE B N 1
ATOM 3014 C CA . PHE B 1 183 ? -5.656 9.469 12.734 1 98.62 183 PHE B CA 1
ATOM 3015 C C . PHE B 1 183 ? -5.168 10.906 12.617 1 98.62 183 PHE B C 1
ATOM 3017 O O . PHE B 1 183 ? -5.473 11.594 11.648 1 98.62 183 PHE B O 1
ATOM 3024 N N . GLN B 1 184 ? -4.484 11.359 13.602 1 98.19 184 GLN B N 1
ATOM 3025 C CA . GLN B 1 184 ? -4 12.734 13.578 1 98.19 184 GLN B CA 1
ATOM 3026 C C . GLN B 1 184 ? -3.092 12.977 12.375 1 98.19 184 GLN B C 1
ATOM 3028 O O . GLN B 1 184 ? -3.172 14.023 11.734 1 98.19 184 GLN B O 1
ATOM 3033 N N . ALA B 1 185 ? -2.195 12.023 12.125 1 98.38 185 ALA B N 1
ATOM 3034 C CA . ALA B 1 185 ? -1.338 12.141 10.945 1 98.38 185 ALA B CA 1
ATOM 3035 C C . ALA B 1 185 ? -2.166 12.172 9.664 1 98.38 185 ALA B C 1
ATOM 3037 O O . ALA B 1 185 ? -1.907 12.984 8.773 1 98.38 185 ALA B O 1
ATOM 3038 N N . ALA B 1 186 ? -3.176 11.328 9.578 1 98.75 186 ALA B N 1
ATOM 3039 C CA . ALA B 1 186 ? -4.062 11.281 8.422 1 98.75 186 ALA B CA 1
ATOM 3040 C C . ALA B 1 186 ? -4.773 12.617 8.227 1 98.75 186 ALA B C 1
ATOM 3042 O O . ALA B 1 186 ? -4.762 13.18 7.129 1 98.75 186 ALA B O 1
ATOM 3043 N N . TRP B 1 187 ? -5.328 13.078 9.312 1 98.56 187 TRP B N 1
ATOM 3044 C CA . TRP B 1 187 ? -6.078 14.328 9.242 1 98.56 187 TRP B CA 1
ATOM 3045 C C . TRP B 1 187 ? -5.16 15.492 8.867 1 98.56 187 TRP B C 1
ATOM 3047 O O . TRP B 1 187 ? -5.5 16.297 8 1 98.56 187 TRP B O 1
ATOM 3057 N N . ASP B 1 188 ? -4.012 15.555 9.484 1 98.12 188 ASP B N 1
ATOM 3058 C CA . ASP B 1 188 ? -3.068 16.641 9.219 1 98.12 188 ASP B CA 1
ATOM 3059 C C . ASP B 1 188 ? -2.629 16.641 7.754 1 98.12 188 ASP B C 1
ATOM 3061 O O . ASP B 1 188 ? -2.346 17.688 7.18 1 98.12 188 ASP B O 1
ATOM 3065 N N . SER B 1 189 ? -2.572 15.492 7.172 1 98.19 189 SER B N 1
ATOM 3066 C CA . SER B 1 189 ? -2.125 15.391 5.789 1 98.19 189 SER B CA 1
ATOM 3067 C C . SER B 1 189 ? -3.125 16.031 4.832 1 98.19 189 SER B C 1
ATOM 3069 O O . SER B 1 189 ? -2.744 16.547 3.777 1 98.19 189 SER B O 1
ATOM 3071 N N . ILE B 1 190 ? -4.414 16.094 5.203 1 98.31 190 ILE B N 1
ATOM 3072 C CA . ILE B 1 190 ? -5.395 16.469 4.195 1 98.31 190 ILE B CA 1
ATOM 3073 C C . ILE B 1 190 ? -6.086 17.766 4.609 1 98.31 190 ILE B C 1
ATOM 3075 O O . ILE B 1 190 ? -6.742 18.422 3.795 1 98.31 190 ILE B O 1
ATOM 3079 N N . CYS B 1 191 ? -6.027 18.109 5.875 1 97.25 191 CYS B N 1
ATOM 3080 C CA . CYS B 1 191 ? -6.73 19.312 6.324 1 97.25 191 CYS B CA 1
ATOM 3081 C C . CYS B 1 191 ? -6.012 20.562 5.855 1 97.25 191 CYS B C 1
ATOM 3083 O O . CYS B 1 191 ? -4.805 20.547 5.613 1 97.25 191 CYS B O 1
ATOM 3085 N N . GLU B 1 192 ? -6.699 21.578 5.699 1 92.75 192 GLU B N 1
ATOM 3086 C CA . GLU B 1 192 ? -6.113 22.875 5.391 1 92.75 192 GLU B CA 1
ATOM 3087 C C . GLU B 1 192 ? -5.492 23.516 6.629 1 92.75 192 GLU B C 1
ATOM 3089 O O . GLU B 1 192 ? -6.18 23.75 7.629 1 92.75 192 GLU B O 1
ATOM 3094 N N . ILE B 1 193 ? -4.137 23.438 6.617 1 79.94 193 ILE B N 1
ATOM 3095 C CA . ILE B 1 193 ? -3.453 24.047 7.75 1 79.94 193 ILE B CA 1
ATOM 3096 C C . ILE B 1 193 ? -3.518 25.562 7.633 1 79.94 193 ILE B C 1
ATOM 3098 O O . ILE B 1 193 ? -3.121 26.141 6.609 1 79.94 193 ILE B O 1
ATOM 3102 N N . LYS B 1 194 ? -4.508 26.203 8.422 1 61.88 194 LYS B N 1
ATOM 3103 C CA . LYS B 1 194 ? -4.625 27.672 8.477 1 61.88 194 LYS B CA 1
ATOM 3104 C C . LYS B 1 194 ? -3.48 28.281 9.273 1 61.88 194 LYS B C 1
ATOM 3106 O O . LYS B 1 194 ? -2.945 27.656 10.188 1 61.88 194 LYS B O 1
#

Secondary structure (DSSP, 8-state):
--HHHHHHHHHHHHHHHHHHHHHHHTGGG--HHHHHHHHTS-HHHHTTT-SSHHHHHHHHHHHHHHHHHHHHTTT--TTS-HHHHHHHHHHHHHHHHHH-HHHHHHHHHHHHSTTS-HHHHHHHHHTTHHHHHHHHHHHHTTSB-SS-HHHHHHHHTTHHHHHHHHHHTTSS---HHHHHHHHHHHHHHHB---/--HHHHHHHHHHHHHHHHHHHHHHHTGGG--HHHHHHHHTS-HHHHTTT-SSHHHHHHHHHHHHHHHHHHHHTTT--TTS-HHHHHHHHHHHHHHHHHH-HHHHHHHHHHHHSTTS-HHHHHHHHHTTHHHHHHHHHHHHTTSB-SS-HHHHHHHHTTHHHHHHHHHHTTSS---HHHHHHHHHHHHHHHB---

Sequence (388 aa):
MGQLQKSKIKRIALLSATLSLVNNGGIQGASMAKVAKVANVSPATIYLYFESKQDLVNQLYLYVKSGFAEAAFKGYNQDIAVKDIFKRIWFNMSSFKLEFKEEASFLSQCDNTPMIDEKTRQEGLLYMTPLFDLWVRGKKEGIIKDISPYLLYAFSIYPMAFLMNMQNRGLCQLDKKVLEESFQAAWDSICEIKMGQLQKSKIKRIALLSATLSLVNNGGIQGASMAKVAKVANVSPATIYLYFESKQDLVNQLYLYVKSGFAEAAFKGYNQDIAVKDIFKRIWFNMSSFKLEFKEEASFLSQCDNTPMIDEKTRQEGLLYMTPLFDLWVRGKKEGIIKDISPYLLYAFSIYPMAFLMNMQNRGLCQLDKKVLEESFQAAWDSICEIK

Organism: Flavobacterium frigoris (strain PS1) (NCBI:txid1086011)